Protein 6JUM (pdb70)

Nearest PDB structures (foldseek):
  6jum-assembly2_F  TM=1.003E+00  e=1.565E-77  Mycolicibacterium smegmatis MC2 155
  6juo-assembly2_F  TM=1.001E+00  e=1.016E-71  Mycolicibacterium smegmatis MC2 155
  6jus-assembly2_F  TM=9.969E-01  e=2.727E-71  Mycolicibacterium smegmatis MC2 155
  6jun-assembly2_A  TM=9.860E-01  e=1.883E-71  Mycolicibacterium smegmatis MC2 155
  4dez-assembly1_A  TM=9.879E-01  e=4.953E-46  Mycolicibacterium smegmatis MC2 155

CATH classification: 3.40.1170.60 (+2 more: 1.10.150.20, 3.30.1490.100)

InterPro domains:
  IPR001126 UmuC domain [PF00817] (8-155)
  IPR001126 UmuC domain [PS50173] (5-187)
  IPR017961 DNA polymerase, Y-family, little finger domain [PF11799] (245-341)
  IPR022880 DNA polymerase IV [MF_01113] (2-354)
  IPR022880 DNA polymerase IV [cd03586] (6-342)
  IPR036775 DNA polymerase, Y-family, little finger domain superfamily [G3DSA:3.30.1490.100] (242-347)
  IPR036775 DNA polymerase, Y-family, little finger domain superfamily [SSF100879] (243-340)
  IPR043128 Reverse transcriptase/Diguanylate cyclase domain [G3DSA:3.30.70.270] (5-163)
  IPR043502 DNA/RNA polymerase superfamily [SSF56672] (3-238)
  IPR050116 DNA polymerase type-Y [PTHR11076] (3-341)
  IPR053848 DNA polymerase IV/DNA polymerase iota-like, thumb domain [PF21999] (183-231)

Structure (mmCIF, N/CA/C/O backbone):
data_6JUM
#
_entry.id   6JUM
#
_cell.length_a   54.020
_cell.length_b   80.960
_cell.length_c   211.610
_cell.angle_alpha   90.00
_cell.angle_beta   90.00
_cell.angle_gamma   90.00
#
_symmetry.space_group_name_H-M   'P 21 21 21'
#
loop_
_entity.id
_entity.type
_entity.pdbx_description
1 polymer 'DNA polymerase IV'
2 polymer "DNA (5'-D(P*TP*AP*GP*GP*AP*CP*CP*C)-3')"
3 non-polymer "2'-deoxy-5'-O-[(R)-hydroxy{[(R)-hydroxy(phosphonooxy)phosphoryl]amino}phosphoryl]cytidine"
4 non-polymer 'MAGNESIUM ION'
5 water water
#
loop_
_atom_site.group_PDB
_atom_site.id
_atom_site.type_symbol
_atom_site.label_atom_id
_atom_site.label_alt_id
_atom_site.label_comp_id
_atom_site.label_asym_id
_atom_site.label_entity_id
_atom_site.label_seq_id
_atom_site.pdbx_PDB_ins_code
_atom_site.Cartn_x
_atom_site.Cartn_y
_atom_site.Cartn_z
_atom_site.occupancy
_atom_site.B_iso_or_equiv
_atom_site.auth_seq_id
_atom_site.auth_comp_id
_atom_site.auth_asym_id
_atom_site.auth_atom_id
_atom_site.pdbx_PDB_model_num
ATOM 1 N N . MET A 1 1 ? -57.510 -60.588 36.695 1.00 34.78 1 MET A N 1
ATOM 2 C CA . MET A 1 1 ? -56.331 -60.705 35.737 1.00 36.29 1 MET A CA 1
ATOM 3 C C . MET A 1 1 ? -55.426 -59.570 36.066 1.00 32.50 1 MET A C 1
ATOM 4 O O . MET A 1 1 ? -55.886 -58.511 36.511 1.00 31.73 1 MET A O 1
ATOM 9 N N . THR A 1 2 ? -54.139 -59.777 35.876 1.00 29.62 2 THR A N 1
ATOM 10 C CA . THR A 1 2 ? -53.169 -58.658 36.052 1.00 27.71 2 THR A CA 1
ATOM 11 C C . THR A 1 2 ? -52.312 -58.563 34.769 1.00 25.81 2 THR A C 1
ATOM 12 O O . THR A 1 2 ? -51.742 -59.576 34.373 1.00 25.01 2 THR A O 1
ATOM 16 N N . LYS A 1 3 ? -52.258 -57.414 34.130 1.00 24.98 3 LYS A N 1
ATOM 17 C CA . LYS A 1 3 ? -51.512 -57.195 32.926 1.00 25.09 3 LYS A CA 1
ATOM 18 C C . LYS A 1 3 ? -49.980 -56.823 33.131 1.00 24.04 3 LYS A C 1
ATOM 19 O O . LYS A 1 3 ? -49.684 -55.891 33.924 1.00 24.42 3 LYS A O 1
ATOM 25 N N . TRP A 1 4 ? -49.120 -57.625 32.537 1.00 21.84 4 TRP A N 1
ATOM 26 C CA . TRP A 1 4 ? -47.651 -57.464 32.601 1.00 21.22 4 TRP A CA 1
ATOM 27 C C . TRP A 1 4 ? -47.037 -57.270 31.224 1.00 20.90 4 TRP A C 1
ATOM 28 O O . TRP A 1 4 ? -47.550 -57.776 30.208 1.00 21.14 4 TRP A O 1
ATOM 39 N N . VAL A 1 5 ? -45.903 -56.542 31.215 1.00 20.47 5 VAL A N 1
ATOM 40 C CA . VAL A 1 5 ? -44.986 -56.499 30.073 1.00 20.88 5 VAL A CA 1
ATOM 41 C C . VAL A 1 5 ? -43.634 -57.113 30.576 1.00 21.09 5 VAL A C 1
ATOM 42 O O . VAL A 1 5 ? -43.067 -56.621 31.544 1.00 20.40 5 VAL A O 1
ATOM 46 N N . LEU A 1 6 ? -43.181 -58.153 29.894 1.00 21.24 6 LEU A N 1
ATOM 47 C CA . LEU A 1 6 ? -41.862 -58.774 30.064 1.00 22.61 6 LEU A CA 1
ATOM 48 C C . LEU A 1 6 ? -40.874 -58.355 28.989 1.00 21.83 6 LEU A C 1
ATO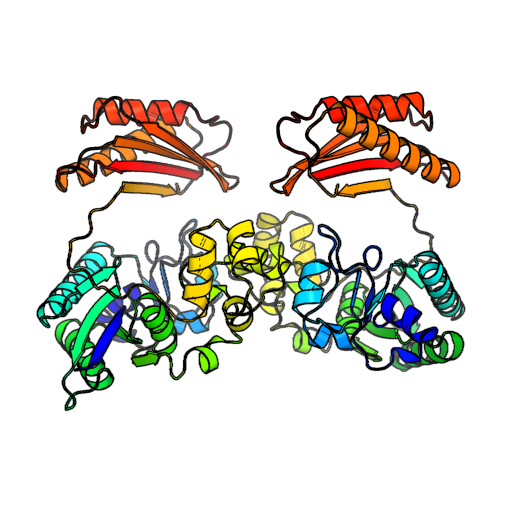M 49 O O . LEU A 1 6 ? -41.201 -58.357 27.800 1.00 24.41 6 LEU A O 1
ATOM 54 N N . HIS A 1 7 ? -39.644 -58.035 29.359 1.00 20.37 7 HIS A N 1
ATOM 55 C CA . HIS A 1 7 ? -38.662 -57.708 28.417 1.00 19.66 7 HIS A CA 1
ATOM 56 C C . HIS A 1 7 ? -37.528 -58.766 28.497 1.00 19.53 7 HIS A C 1
ATOM 57 O O . HIS A 1 7 ? -37.095 -59.030 29.580 1.00 19.46 7 HIS A O 1
ATOM 64 N N . VAL A 1 8 ? -37.347 -59.517 27.443 1.00 20.04 8 VAL A N 1
ATOM 65 C CA . VAL A 1 8 ? -36.363 -60.656 27.368 1.00 20.58 8 VAL A CA 1
ATOM 66 C C . VAL A 1 8 ? -35.142 -60.159 26.630 1.00 20.57 8 VAL A C 1
ATOM 67 O O . VAL A 1 8 ? -35.273 -59.573 25.510 1.00 21.12 8 VAL A O 1
ATOM 71 N N . ASP A 1 9 ? -33.944 -60.412 27.168 1.00 20.07 9 ASP A N 1
ATOM 72 C CA . ASP A 1 9 ? -32.669 -59.952 26.573 1.00 20.15 9 ASP A CA 1
ATOM 73 C C . ASP A 1 9 ? -31.613 -61.044 26.766 1.00 20.59 9 ASP A C 1
ATOM 74 O O . ASP A 1 9 ? -31.370 -61.487 27.871 1.00 20.32 9 ASP A O 1
ATOM 79 N N . LEU A 1 10 ? -31.112 -61.524 25.602 1.00 21.42 10 LEU A N 1
ATOM 80 C CA . LEU A 1 10 ? -30.023 -62.574 25.602 1.00 22.14 10 LEU A CA 1
ATOM 81 C C . LEU A 1 10 ? -28.768 -62.108 26.345 1.00 21.81 10 LEU A C 1
ATOM 82 O O . LEU A 1 10 ? -28.245 -61.081 26.174 1.00 20.93 10 LEU A O 1
ATOM 87 N N . ASP A 1 11 ? -28.295 -62.942 27.226 1.00 23.02 11 ASP A N 1
ATOM 88 C CA . ASP A 1 11 ? -27.024 -62.690 27.939 1.00 23.25 11 ASP A CA 1
ATOM 89 C C . ASP A 1 11 ? -25.796 -62.814 27.067 1.00 22.70 11 ASP A C 1
ATOM 90 O O . ASP A 1 11 ? -25.666 -63.800 26.255 1.00 21.40 11 ASP A O 1
ATOM 95 N N . GLN A 1 12 ? -24.915 -61.811 27.216 1.00 22.15 12 GLN A N 1
ATOM 96 C CA . GLN A 1 12 ? -23.677 -61.790 26.442 1.00 22.96 12 GLN A CA 1
ATOM 97 C C . GLN A 1 12 ? -23.801 -62.487 25.023 1.00 23.48 12 GLN A C 1
ATOM 98 O O . GLN A 1 12 ? -23.045 -63.360 24.676 1.00 22.18 12 GLN A O 1
ATOM 104 N N . PHE A 1 13 ? -24.709 -61.957 24.215 1.00 22.51 13 PHE A N 1
ATOM 105 C CA . PHE A 1 13 ? -25.309 -62.767 23.042 1.00 22.98 13 PHE A CA 1
ATOM 106 C C . PHE A 1 13 ? -24.294 -63.460 22.187 1.00 22.33 13 PHE A C 1
ATOM 107 O O . PHE A 1 13 ? -24.263 -64.688 22.128 1.00 21.39 13 PHE A O 1
ATOM 115 N N . LEU A 1 14 ? -23.455 -62.682 21.533 1.00 22.55 14 LEU A N 1
ATOM 116 C CA . LEU A 1 14 ? -22.489 -63.311 20.596 1.00 22.65 14 LEU A CA 1
ATOM 117 C C . LEU A 1 14 ? -21.527 -64.255 21.313 1.00 21.78 14 LEU A C 1
ATOM 118 O O . LEU A 1 14 ? -21.236 -65.319 20.745 1.00 20.25 14 LEU A O 1
ATOM 123 N N . ALA A 1 15 ? -21.083 -63.944 22.541 1.00 21.46 15 ALA A N 1
ATOM 124 C CA . ALA A 1 15 ? -20.252 -64.905 23.352 1.00 21.66 15 ALA A CA 1
ATOM 125 C C . ALA A 1 15 ? -20.993 -66.187 23.694 1.00 21.93 15 ALA A C 1
ATOM 126 O O . ALA A 1 15 ? -20.389 -67.272 23.601 1.00 21.28 15 ALA A O 1
ATOM 128 N N . SER A 1 16 ? -22.248 -66.076 24.053 1.00 21.86 16 SER A N 1
ATOM 129 C CA . SER A 1 16 ? -23.086 -67.228 24.420 1.00 22.77 16 SER A CA 1
ATOM 130 C C . SER A 1 16 ? -23.284 -68.134 23.117 1.00 22.66 16 SER A C 1
ATOM 131 O O . SER A 1 16 ? -23.214 -69.362 23.257 1.00 23.32 16 SER A O 1
ATOM 134 N N . VAL A 1 17 ? -23.424 -67.552 21.931 1.00 21.40 17 VAL A N 1
ATOM 135 C CA . VAL A 1 17 ? -23.538 -68.365 20.763 1.00 22.44 17 VAL A CA 1
ATOM 136 C C . VAL A 1 17 ? -22.216 -69.147 20.488 1.00 22.11 17 VAL A C 1
ATOM 137 O O . VAL A 1 17 ? -22.268 -70.355 20.217 1.00 23.11 17 VAL A O 1
ATOM 141 N N . GLU A 1 18 ? -21.070 -68.498 20.604 1.00 21.89 18 GLU A N 1
ATOM 142 C CA . GLU A 1 18 ? -19.786 -69.152 20.464 1.00 22.87 18 GLU A CA 1
ATOM 143 C C . GLU A 1 18 ? -19.592 -70.214 21.523 1.00 23.69 18 GLU A C 1
ATOM 144 O O . GLU A 1 18 ? -18.963 -71.227 21.237 1.00 23.93 18 GLU A O 1
ATOM 150 N N . LEU A 1 19 ? -20.008 -69.946 22.771 1.00 23.47 19 LEU A N 1
ATOM 151 C CA . LEU A 1 19 ? -19.802 -70.922 23.843 1.00 24.56 19 LEU A CA 1
ATOM 152 C C . LEU A 1 19 ? -20.575 -72.219 23.553 1.00 26.72 19 LEU A C 1
ATOM 153 O O . LEU A 1 19 ? -20.222 -73.282 24.097 1.00 27.93 19 LEU A O 1
ATOM 158 N N . ARG A 1 20 ? -21.608 -72.188 22.752 1.00 28.53 20 ARG A N 1
ATOM 159 C CA . ARG A 1 20 ? -22.228 -73.469 22.583 1.00 31.16 20 ARG A CA 1
ATOM 160 C C . ARG A 1 20 ? -21.382 -74.429 21.744 1.00 30.04 20 ARG A C 1
ATOM 161 O O . ARG A 1 20 ? -21.497 -75.604 21.939 1.00 31.67 20 ARG A O 1
ATOM 169 N N . ARG A 1 21 ? -20.489 -73.918 20.908 1.00 28.76 21 ARG A N 1
ATOM 170 C CA . ARG A 1 21 ? -19.516 -74.731 20.162 1.00 29.88 21 ARG A CA 1
ATOM 171 C C . ARG A 1 21 ? -18.198 -74.917 20.913 1.00 26.52 21 ARG A C 1
ATOM 172 O O . ARG A 1 21 ? -17.349 -75.667 20.482 1.00 23.83 21 ARG A O 1
ATOM 180 N N . ARG A 1 22 ? -17.970 -74.139 21.973 1.00 24.96 22 ARG A N 1
ATOM 181 C CA . ARG A 1 22 ? -16.788 -74.163 22.784 1.00 25.11 22 ARG A CA 1
ATOM 182 C C . ARG A 1 22 ? -17.139 -74.208 24.255 1.00 25.71 22 ARG A C 1
ATOM 183 O O . ARG A 1 22 ? -16.837 -73.247 25.014 1.00 24.78 22 ARG A O 1
ATOM 191 N N . PRO A 1 23 ? -17.847 -75.276 24.676 1.00 27.20 23 PRO A N 1
ATOM 192 C CA . PRO A 1 23 ? -18.273 -75.343 26.112 1.00 28.08 23 PRO A CA 1
ATOM 193 C C . PRO A 1 23 ? -17.128 -75.353 27.115 1.00 28.36 23 PRO A C 1
ATOM 194 O O . PRO A 1 23 ? -17.320 -74.823 28.234 1.00 28.17 23 PRO A O 1
ATOM 198 N N . ASP A 1 24 ? -15.959 -75.891 26.744 1.00 26.23 24 ASP A N 1
ATOM 199 C CA . ASP A 1 24 ? -14.780 -75.731 27.532 1.00 26.27 24 ASP A CA 1
ATOM 200 C C . ASP A 1 24 ? -14.424 -74.268 27.890 1.00 25.98 24 ASP A C 1
ATOM 201 O O . ASP A 1 24 ? -13.708 -74.076 28.897 1.00 24.59 24 ASP A O 1
ATOM 206 N N . LEU A 1 25 ? -14.891 -73.233 27.110 1.00 25.05 25 LEU A N 1
ATOM 207 C CA . LEU A 1 25 ? -14.625 -71.881 27.508 1.00 24.49 25 LEU A CA 1
ATOM 208 C C . LEU A 1 25 ? -15.615 -71.220 28.493 1.00 26.10 25 LEU A C 1
ATOM 209 O O . LEU A 1 25 ? -15.447 -69.998 28.786 1.00 24.63 25 LEU A O 1
ATOM 214 N N . ARG A 1 26 ? -16.705 -71.918 28.877 1.00 26.37 26 ARG A N 1
ATOM 215 C CA . ARG A 1 26 ? -17.640 -71.321 29.839 1.00 29.70 26 ARG A CA 1
ATOM 216 C C . ARG A 1 26 ? -16.843 -70.951 31.067 1.00 28.17 26 ARG A C 1
ATOM 217 O O . ARG A 1 26 ? -15.913 -71.660 31.459 1.00 28.01 26 ARG A O 1
ATOM 225 N N . GLY A 1 27 ? -17.130 -69.784 31.610 1.00 28.40 27 GLY A N 1
ATOM 226 C CA . GLY A 1 27 ? -16.478 -69.327 32.801 1.00 28.76 27 GLY A CA 1
ATOM 227 C C . GLY A 1 27 ? -15.146 -68.706 32.562 1.00 28.91 27 GLY A C 1
ATOM 228 O O . GLY A 1 27 ? -14.478 -68.361 33.536 1.00 28.22 27 GLY A O 1
ATOM 229 N N . GLN A 1 28 ? -14.710 -68.529 31.290 1.00 27.80 28 GLN A N 1
ATOM 230 C CA . GLN A 1 28 ? -13.385 -67.915 30.972 1.00 27.86 28 GLN A CA 1
ATOM 231 C C . GLN A 1 28 ? -13.645 -66.652 30.125 1.00 25.62 28 GLN A C 1
ATOM 232 O O . GLN A 1 28 ? -14.747 -66.474 29.560 1.00 24.32 28 GLN A O 1
ATOM 238 N N . PRO A 1 29 ? -12.669 -65.738 30.096 1.00 24.34 29 PRO A N 1
ATOM 239 C CA . PRO A 1 29 ? -12.805 -64.536 29.229 1.00 23.12 29 PRO A CA 1
ATOM 240 C C . PRO A 1 29 ? -12.697 -64.910 27.763 1.00 21.71 29 PRO A C 1
ATOM 241 O O . PRO A 1 29 ? -11.724 -65.553 27.348 1.00 20.78 29 PRO A O 1
ATOM 245 N N . VAL A 1 30 ? -13.760 -64.547 27.012 1.00 21.03 30 VAL A N 1
ATOM 246 C CA . VAL A 1 30 ? -13.899 -64.748 25.584 1.00 20.72 30 VAL A CA 1
ATOM 247 C C . VAL A 1 30 ? -14.273 -63.391 25.011 1.00 20.96 30 VAL A C 1
ATOM 248 O O . VAL A 1 30 ? -15.187 -62.681 25.567 1.00 19.24 30 VAL A O 1
ATOM 252 N N . ILE A 1 31 ? -13.657 -63.078 23.874 1.00 21.35 31 ILE A N 1
ATOM 253 C CA . ILE A 1 31 ? -13.836 -61.803 23.228 1.00 21.42 31 ILE A CA 1
ATOM 254 C C . ILE A 1 31 ? -14.099 -62.144 21.764 1.00 22.19 31 ILE A C 1
ATOM 255 O O . ILE A 1 31 ? -13.254 -62.765 21.137 1.00 22.34 31 ILE A O 1
ATOM 260 N N . VAL A 1 32 ? -15.286 -61.739 21.279 1.00 21.29 32 VAL A N 1
ATOM 261 C CA . VAL A 1 32 ? -15.607 -61.917 19.885 1.00 22.11 32 VAL A CA 1
ATOM 262 C C . VAL A 1 32 ? -15.423 -60.612 19.166 1.00 23.23 32 VAL A C 1
ATOM 263 O O . VAL A 1 32 ? -15.831 -59.573 19.653 1.00 22.11 32 VAL A O 1
ATOM 267 N N . GLY A 1 33 ? -14.791 -60.676 17.986 1.00 24.40 33 GLY A N 1
ATOM 268 C CA . GLY A 1 33 ? -14.670 -59.485 17.116 1.00 26.38 33 GLY A CA 1
ATOM 269 C C . GLY A 1 33 ? -13.526 -59.683 16.091 1.00 27.88 33 GLY A C 1
ATOM 270 O O . GLY A 1 33 ? -12.565 -60.470 16.308 1.00 28.23 33 GLY A O 1
ATOM 271 N N . GLY A 1 34 ? -13.604 -58.896 15.023 1.00 30.41 34 GLY A N 1
ATOM 272 C CA . GLY A 1 34 ? -12.686 -59.008 13.857 1.00 31.12 34 GLY A CA 1
ATOM 273 C C . GLY A 1 34 ? -12.578 -60.450 13.409 1.00 32.15 34 GLY A C 1
ATOM 274 O O . GLY A 1 34 ? -13.582 -61.174 13.314 1.00 33.26 34 GLY A O 1
ATOM 275 N N . SER A 1 35 ? -11.353 -60.874 13.195 1.00 33.27 35 SER A N 1
ATOM 276 C CA . SER A 1 35 ? -11.058 -62.193 12.682 1.00 36.76 35 SER A CA 1
ATOM 277 C C . SER A 1 35 ? -10.473 -63.036 13.781 1.00 34.66 35 SER A C 1
ATOM 278 O O . SER A 1 35 ? -9.922 -64.126 13.536 1.00 35.57 35 SER A O 1
ATOM 281 N N . GLY A 1 36 ? -10.570 -62.586 15.026 1.00 31.24 36 GLY A N 1
ATOM 282 C CA . GLY A 1 36 ? -10.045 -63.467 16.092 1.00 30.04 36 GLY A CA 1
ATOM 283 C C . GLY A 1 36 ? -8.562 -63.230 16.375 1.00 30.32 36 GLY A C 1
ATOM 284 O O . GLY A 1 36 ? -8.003 -63.877 17.213 1.00 31.02 36 GLY A O 1
ATOM 285 N N . ASP A 1 37 ? -7.978 -62.213 15.743 1.00 30.96 37 ASP A N 1
ATOM 286 C CA . ASP A 1 37 ? -6.609 -61.872 15.890 1.00 31.11 37 ASP A CA 1
ATOM 287 C C . ASP A 1 37 ? -6.486 -60.558 16.664 1.00 29.68 37 ASP A C 1
ATOM 288 O O . ASP A 1 37 ? -6.748 -59.494 16.126 1.00 29.10 37 ASP A O 1
ATOM 293 N N . PRO A 1 38 ? -6.000 -60.620 17.897 1.00 28.55 38 PRO A N 1
ATOM 294 C CA . PRO A 1 38 ? -6.086 -59.421 18.705 1.00 29.24 38 PRO A CA 1
ATOM 295 C C . PRO A 1 38 ? -5.051 -58.369 18.355 1.00 30.72 38 PRO A C 1
ATOM 296 O O . PRO A 1 38 ? -5.058 -57.284 18.973 1.00 32.33 38 PRO A O 1
ATOM 300 N N . SER A 1 39 ? -4.152 -58.649 17.427 1.00 30.91 39 SER A N 1
ATOM 301 C CA . SER A 1 39 ? -3.142 -57.698 17.062 1.00 34.60 39 SER A CA 1
ATOM 302 C C . SER A 1 39 ? -3.563 -56.930 15.831 1.00 35.33 39 SER A C 1
ATOM 303 O O . SER A 1 39 ? -2.844 -56.074 15.396 1.00 35.38 39 SER A O 1
ATOM 306 N N . GLU A 1 40 ? -4.696 -57.255 15.231 1.00 37.40 40 GLU A N 1
ATOM 307 C CA . GLU A 1 40 ? -5.059 -56.653 13.917 1.00 37.77 40 GLU A CA 1
ATOM 308 C C . GLU A 1 40 ? -5.535 -55.191 14.125 1.00 35.84 40 GLU A C 1
ATOM 309 O O . GLU A 1 40 ? -6.465 -54.932 14.880 1.00 32.89 40 GLU A O 1
ATOM 315 N N . PRO A 1 41 ? -4.884 -54.219 13.466 1.00 36.77 41 PRO A N 1
ATOM 316 C CA . PRO A 1 41 ? -5.371 -52.876 13.501 1.00 36.04 41 PRO A CA 1
ATOM 317 C C . PRO A 1 41 ? -6.847 -52.736 12.925 1.00 33.16 41 PRO A C 1
ATOM 318 O O . PRO A 1 41 ? -7.284 -53.585 12.122 1.00 32.74 41 PRO A O 1
ATOM 322 N N . ARG A 1 42 ? -7.514 -51.679 13.372 1.00 30.71 42 ARG A N 1
ATOM 323 C CA . ARG A 1 42 ? -8.808 -51.214 12.854 1.00 30.35 42 ARG A CA 1
ATOM 324 C C . ARG A 1 42 ? -9.937 -52.189 13.137 1.00 28.89 42 ARG A C 1
ATOM 325 O O . ARG A 1 42 ? -10.905 -52.277 12.355 1.00 27.94 42 ARG A O 1
ATOM 333 N N . LYS A 1 43 ? -9.774 -52.983 14.200 1.00 28.09 43 LYS A N 1
ATOM 334 C CA . LYS A 1 43 ? -10.801 -53.966 14.566 1.00 27.22 43 LYS A CA 1
ATOM 335 C C . LYS A 1 43 ? -11.091 -53.776 16.046 1.00 25.99 43 LYS A C 1
ATOM 336 O O . LYS A 1 43 ? -10.192 -53.390 16.773 1.00 25.85 43 LYS A O 1
ATOM 342 N N . VAL A 1 44 ? -12.349 -54.045 16.448 1.00 24.97 44 VAL A N 1
ATOM 343 C CA . VAL A 1 44 ? -12.819 -53.861 17.780 1.00 24.50 44 VAL A CA 1
ATOM 344 C C . VAL A 1 44 ? -13.599 -55.075 18.300 1.00 22.07 44 VAL A C 1
ATOM 345 O O . VAL A 1 44 ? -14.043 -55.955 17.586 1.00 20.18 44 VAL A O 1
ATOM 349 N N . VAL A 1 45 ? -13.816 -55.029 19.583 1.00 21.64 45 VAL A N 1
ATOM 350 C CA . VAL A 1 45 ? -14.645 -55.972 20.287 1.00 21.02 45 VAL A CA 1
ATOM 351 C C . VAL A 1 45 ? -16.110 -55.770 19.867 1.00 21.61 45 VAL A C 1
ATOM 352 O O . VAL A 1 45 ? -16.607 -54.680 19.934 1.00 22.41 45 VAL A O 1
ATOM 356 N N . THR A 1 46 ? -16.752 -56.817 19.418 1.00 21.82 46 THR A N 1
ATOM 357 C CA . THR A 1 46 ? -18.204 -56.836 19.286 1.00 23.92 46 THR A CA 1
ATOM 358 C C . THR A 1 46 ? -18.887 -57.351 20.535 1.00 23.31 46 THR A C 1
ATOM 359 O O . THR A 1 46 ? -19.878 -56.773 20.924 1.00 25.26 46 THR A O 1
ATOM 363 N N . THR A 1 47 ? -18.386 -58.391 21.163 1.00 22.53 47 THR A N 1
ATOM 364 C CA . THR A 1 47 ? -18.926 -58.790 22.473 1.00 22.07 47 THR A CA 1
ATOM 365 C C . THR A 1 47 ? -17.814 -59.337 23.354 1.00 20.71 47 THR A C 1
ATOM 366 O O . THR A 1 47 ? -17.058 -60.148 22.926 1.00 20.75 47 THR A O 1
ATOM 370 N N . ALA A 1 48 ? -17.680 -58.869 24.583 1.00 19.82 48 ALA A N 1
ATOM 371 C CA . ALA A 1 48 ? -16.883 -59.486 25.586 1.00 19.53 48 ALA A CA 1
ATOM 372 C C . ALA A 1 48 ? -17.782 -60.316 26.539 1.00 19.00 48 ALA A C 1
ATOM 373 O O . ALA A 1 48 ? -18.894 -59.864 26.854 1.00 19.45 48 ALA A O 1
ATOM 375 N N . SER A 1 49 ? -17.301 -61.478 26.935 1.00 18.13 49 SER A N 1
ATOM 376 C CA . SER A 1 49 ? -18.044 -62.367 27.844 1.00 18.61 49 SER A CA 1
ATOM 377 C C . SER A 1 49 ? -18.030 -61.568 29.196 1.00 18.95 49 SER A C 1
ATOM 378 O O . SER A 1 49 ? -17.186 -60.634 29.435 1.00 18.66 49 SER A O 1
ATOM 381 N N . TYR A 1 50 ? -18.908 -61.929 30.071 1.00 19.35 50 TYR A N 1
ATOM 382 C CA . TYR A 1 50 ? -18.987 -61.253 31.339 1.00 20.27 50 TYR A CA 1
ATOM 383 C C . TYR A 1 50 ? -17.615 -61.323 32.066 1.00 20.66 50 TYR A C 1
ATOM 384 O O . TYR A 1 50 ? -1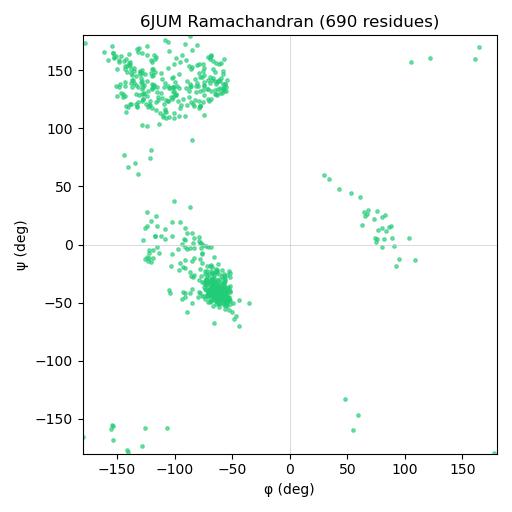7.276 -60.393 32.846 1.00 21.00 50 TYR A O 1
ATOM 393 N N . GLU A 1 51 ? -16.887 -62.424 31.898 1.00 20.64 51 GLU A N 1
ATOM 394 C CA . GLU A 1 51 ? -15.598 -62.522 32.550 1.00 21.12 51 GLU A CA 1
ATOM 395 C C . GLU A 1 51 ? -14.584 -61.516 32.051 1.00 20.49 51 GLU A C 1
ATOM 396 O O . GLU A 1 51 ? -13.813 -60.922 32.831 1.00 21.02 51 GLU A O 1
ATOM 402 N N . ALA A 1 52 ? -14.588 -61.299 30.739 1.00 19.11 52 ALA A N 1
ATOM 403 C CA . ALA A 1 52 ? -13.737 -60.265 30.162 1.00 18.99 52 ALA A CA 1
ATOM 404 C C . ALA A 1 52 ? -14.154 -58.848 30.519 1.00 18.89 52 ALA A C 1
ATOM 405 O O . ALA A 1 52 ? -13.308 -57.935 30.647 1.00 18.92 52 ALA A O 1
ATOM 407 N N . ARG A 1 53 ? -15.459 -58.610 30.711 1.00 19.18 53 ARG A N 1
ATOM 408 C CA . ARG A 1 53 ? -15.982 -57.362 31.135 1.00 19.80 53 ARG A CA 1
ATOM 409 C C . ARG A 1 53 ? -15.472 -56.949 32.514 1.00 21.10 53 ARG A C 1
ATOM 410 O O . ARG A 1 53 ? -15.331 -55.773 32.784 1.00 21.76 53 ARG A O 1
ATOM 418 N N . GLU A 1 54 ? -15.081 -57.895 33.342 1.00 22.11 54 GLU A N 1
ATOM 419 C CA . GLU A 1 54 ? -14.586 -57.544 34.674 1.00 24.42 54 GLU A CA 1
ATOM 420 C C . GLU A 1 54 ? -13.204 -56.933 34.537 1.00 23.84 54 GLU A C 1
ATOM 421 O O . GLU A 1 54 ? -12.764 -56.223 35.445 1.00 23.45 54 GLU A O 1
ATOM 427 N N . PHE A 1 55 ? -12.509 -57.223 33.446 1.00 23.07 55 PHE A N 1
ATOM 428 C CA . PHE A 1 55 ? -11.207 -56.594 33.129 1.00 24.20 55 PHE A CA 1
ATOM 429 C C . PHE A 1 55 ? -11.370 -55.289 32.438 1.00 23.64 55 PHE A C 1
ATOM 430 O O . PHE A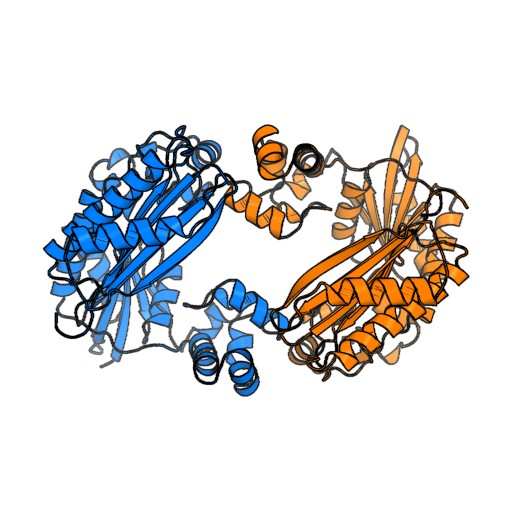 1 55 ? -10.404 -54.692 32.077 1.00 24.25 55 PHE A O 1
ATOM 438 N N . GLY A 1 56 ? -12.588 -54.741 32.372 1.00 23.83 56 GLY A N 1
ATOM 439 C CA . GLY A 1 56 ? -12.830 -53.529 31.658 1.00 23.38 56 GLY A CA 1
ATOM 440 C C . GLY A 1 56 ? -12.982 -53.610 30.142 1.00 22.79 56 GLY A C 1
ATOM 441 O O . GLY A 1 56 ? -12.857 -52.608 29.489 1.00 24.20 56 GLY A O 1
ATOM 442 N N . VAL A 1 57 ? -13.172 -54.794 29.579 1.00 21.97 57 VAL A N 1
ATOM 443 C CA . VAL A 1 57 ? -13.342 -54.902 28.107 1.00 21.92 57 VAL A CA 1
ATOM 444 C C . VAL A 1 57 ? -14.809 -54.695 27.782 1.00 22.85 57 VAL A C 1
ATOM 445 O O . VAL A 1 57 ? -15.681 -55.198 28.471 1.00 22.24 57 VAL A O 1
ATOM 449 N N . HIS A 1 58 ? -15.083 -53.939 26.719 1.00 23.50 58 HIS A N 1
ATOM 450 C CA . HIS A 1 58 ? -16.469 -53.682 26.327 1.00 24.68 58 HIS A CA 1
ATOM 451 C C . HIS A 1 58 ? -16.569 -53.568 24.811 1.00 24.29 58 HIS A C 1
ATOM 452 O O . HIS A 1 58 ? -15.601 -53.301 24.126 1.00 21.64 58 HIS A O 1
ATOM 459 N N . ALA A 1 59 ? -17.802 -53.700 24.325 1.00 24.20 59 ALA A N 1
ATOM 460 C CA . ALA A 1 59 ? -18.061 -53.566 22.881 1.00 24.16 59 ALA A CA 1
ATOM 461 C C . ALA A 1 59 ? -17.479 -52.192 22.422 1.00 23.76 59 ALA A C 1
ATOM 462 O O . ALA A 1 59 ? -17.593 -51.208 23.127 1.00 23.31 59 ALA A O 1
ATOM 464 N N . GLY A 1 60 ? -16.885 -52.128 21.239 1.00 23.44 60 GLY A N 1
ATOM 465 C CA . GLY A 1 60 ? -16.219 -50.918 20.706 1.00 24.29 60 GLY A CA 1
ATOM 466 C C . GLY A 1 60 ? -14.757 -50.756 20.963 1.00 24.11 60 GLY A C 1
ATOM 467 O O . GLY A 1 60 ? -14.104 -49.910 20.375 1.00 25.46 60 GLY A O 1
ATOM 468 N N . MET A 1 61 ? -14.224 -51.479 21.948 1.00 23.78 61 MET A N 1
ATOM 469 C CA . MET A 1 61 ? -12.830 -51.309 22.340 1.00 23.30 61 MET A CA 1
ATOM 470 C C . MET A 1 61 ? -11.936 -51.946 21.309 1.00 23.19 61 MET A C 1
ATOM 471 O O . MET A 1 61 ? -12.238 -53.047 20.760 1.00 22.90 61 MET A O 1
ATOM 476 N N . PRO A 1 62 ? -10.858 -51.270 20.958 1.00 23.14 62 PRO A N 1
ATOM 477 C CA . PRO A 1 62 ? -9.982 -51.904 20.018 1.00 23.78 62 PRO A CA 1
ATOM 478 C C . PRO A 1 62 ? -9.433 -53.171 20.530 1.00 23.37 62 PRO A C 1
ATOM 479 O O . PRO A 1 62 ? -9.218 -53.265 21.698 1.00 22.37 62 PRO A O 1
ATOM 483 N N . LEU A 1 63 ? -9.316 -54.176 19.649 1.00 22.94 63 LEU A N 1
ATOM 484 C CA . LEU A 1 63 ? -8.820 -55.422 20.038 1.00 23.42 63 LEU A CA 1
ATOM 485 C C . LEU A 1 63 ? -7.449 -55.361 20.700 1.00 23.39 63 LEU A C 1
ATOM 486 O O . LEU A 1 63 ? -7.211 -56.087 21.653 1.00 22.46 63 LEU A O 1
ATOM 491 N N . ARG A 1 64 ? -6.541 -54.528 20.192 1.00 24.79 64 ARG A N 1
ATOM 492 C CA . ARG A 1 64 ? -5.214 -54.482 20.845 1.00 27.37 64 ARG A CA 1
ATOM 493 C C . ARG A 1 64 ? -5.282 -53.948 22.275 1.00 26.13 64 ARG A C 1
ATOM 494 O O . ARG A 1 64 ? -4.613 -54.470 23.183 1.00 26.87 64 ARG A O 1
ATOM 502 N N . ALA A 1 65 ? -6.220 -53.014 22.496 1.00 23.69 65 ALA A N 1
ATOM 503 C CA . ALA A 1 65 ? -6.532 -52.548 23.858 1.00 23.56 65 ALA A CA 1
ATOM 504 C C . ALA A 1 65 ? -7.129 -53.575 24.751 1.00 22.22 65 ALA A C 1
ATOM 505 O O . ALA A 1 65 ? -6.640 -53.797 25.927 1.00 22.27 65 ALA A O 1
ATOM 507 N N . ALA A 1 66 ? -8.033 -54.357 24.162 1.00 21.87 66 ALA A N 1
ATOM 508 C CA . ALA A 1 66 ? -8.697 -55.439 24.906 1.00 21.70 66 ALA A CA 1
ATOM 509 C C . ALA A 1 66 ? -7.686 -56.493 25.402 1.00 22.11 66 ALA A C 1
ATOM 510 O O . ALA A 1 66 ? -7.777 -56.987 26.528 1.00 21.56 66 ALA A O 1
ATOM 512 N N . ALA A 1 67 ? -6.783 -56.857 24.495 1.00 22.10 67 ALA A N 1
ATOM 513 C CA . ALA A 1 67 ? -5.694 -57.800 24.736 1.00 23.38 67 ALA A CA 1
ATOM 514 C C . ALA A 1 67 ? -4.751 -57.296 25.820 1.00 23.50 67 ALA A C 1
ATOM 515 O O . ALA A 1 67 ? -4.282 -58.100 26.616 1.00 24.07 67 ALA A O 1
ATOM 517 N N . ARG A 1 68 ? -4.508 -56.029 25.820 1.00 23.55 68 ARG A N 1
ATOM 518 C CA . ARG A 1 68 ? -3.734 -55.417 26.899 1.00 25.96 68 ARG A CA 1
ATOM 519 C C . ARG A 1 68 ? -4.415 -55.543 28.231 1.00 24.19 68 ARG A C 1
ATOM 520 O O . ARG A 1 68 ? -3.711 -55.915 29.243 1.00 24.33 68 ARG A O 1
ATOM 528 N N . ARG A 1 69 ? -5.722 -55.250 28.305 1.00 23.73 69 ARG A N 1
ATOM 529 C CA . ARG A 1 69 ? -6.522 -55.387 29.552 1.00 22.84 69 ARG A CA 1
ATOM 530 C C . ARG A 1 69 ? -6.834 -56.790 29.999 1.00 22.84 69 ARG A C 1
ATOM 531 O O . ARG A 1 69 ? -7.027 -57.052 31.213 1.00 21.60 69 ARG A O 1
ATOM 539 N N . CYS A 1 70 ? -6.874 -57.736 29.041 1.00 22.05 70 CYS A N 1
ATOM 540 C CA . CYS A 1 70 ? -7.440 -59.056 29.308 1.00 22.90 70 CYS A CA 1
ATOM 541 C C . CYS A 1 70 ? -6.541 -60.085 28.599 1.00 23.23 70 CYS A C 1
ATOM 542 O O . CYS A 1 70 ? -6.885 -60.738 27.607 1.00 22.24 70 CYS A O 1
ATOM 545 N N . PRO A 1 71 ? -5.303 -60.192 29.103 1.00 26.09 71 PRO A N 1
ATOM 546 C CA . PRO A 1 71 ? -4.261 -61.083 28.578 1.00 27.49 71 PRO A CA 1
ATOM 547 C C . PRO A 1 71 ? -4.689 -62.544 28.542 1.00 29.48 71 PRO A C 1
ATOM 548 O O . PRO A 1 71 ? -4.170 -63.315 27.734 1.00 30.89 71 PRO A O 1
ATOM 552 N N . ASP A 1 72 ? -5.625 -62.916 29.406 1.00 28.15 72 ASP A N 1
ATOM 553 C CA . ASP A 1 72 ? -6.096 -64.292 29.463 1.00 28.06 72 ASP A CA 1
ATOM 554 C C . ASP A 1 72 ? -7.422 -64.481 28.735 1.00 26.44 72 ASP A C 1
ATOM 555 O O . ASP A 1 72 ? -8.277 -65.243 29.186 1.00 25.95 72 ASP A O 1
ATOM 560 N N . ALA A 1 73 ? -7.599 -63.791 27.611 1.00 24.86 73 ALA A N 1
ATOM 561 C CA . ALA A 1 73 ? -8.849 -63.930 26.852 1.00 23.98 73 ALA A CA 1
ATOM 562 C C . ALA A 1 73 ? -8.626 -64.854 25.651 1.00 23.86 73 ALA A C 1
ATOM 563 O O . ALA A 1 73 ? -7.592 -64.819 25.049 1.00 25.88 73 ALA A O 1
ATOM 565 N N . THR A 1 74 ? -9.599 -65.649 25.305 1.00 23.18 74 THR A N 1
ATOM 566 C CA . THR A 1 74 ? -9.660 -66.268 23.986 1.00 23.09 74 THR A CA 1
ATOM 567 C C . THR A 1 74 ? -10.412 -65.386 22.976 1.00 23.37 74 THR A C 1
ATOM 568 O O . THR A 1 74 ? -11.616 -65.044 23.190 1.00 22.39 74 THR A O 1
ATOM 572 N N . PHE A 1 75 ? -9.740 -64.987 21.908 1.00 22.83 75 PHE A N 1
ATOM 573 C CA . PHE A 1 75 ? -10.280 -64.154 20.889 1.00 23.14 75 PHE A CA 1
ATOM 574 C C . PHE A 1 75 ? -10.886 -65.033 19.739 1.00 24.76 75 PHE A C 1
ATOM 575 O O . PHE A 1 75 ? -10.210 -65.994 19.314 1.00 23.74 75 PHE A O 1
ATOM 583 N N . LEU A 1 76 ? -12.178 -64.819 19.390 1.00 24.06 76 LEU A N 1
ATOM 584 C CA . LEU A 1 76 ? -12.849 -65.636 18.375 1.00 24.92 76 LEU A CA 1
ATOM 585 C C . LEU A 1 76 ? -13.271 -64.713 17.335 1.00 26.18 76 LEU A C 1
ATOM 586 O O . LEU A 1 76 ? -13.737 -63.551 17.644 1.00 25.12 76 LEU A O 1
ATOM 591 N N . PRO A 1 77 ? -13.292 -65.159 16.072 1.00 27.02 77 PRO A N 1
ATOM 592 C CA . PRO A 1 77 ? -13.809 -64.246 15.051 1.00 28.41 77 PRO A CA 1
ATOM 593 C C . PRO A 1 77 ? -15.317 -64.102 15.052 1.00 27.88 77 PRO A C 1
ATOM 594 O O . PRO A 1 77 ? -15.988 -64.939 15.476 1.00 28.72 77 PRO A O 1
ATOM 598 N N . SER A 1 78 ? -15.820 -63.021 14.561 1.00 31.31 78 SER A N 1
ATOM 599 C CA . SER A 1 78 ? -17.251 -62.788 14.372 1.00 32.57 78 SER A CA 1
ATOM 600 C C . SER A 1 78 ? -17.830 -63.796 13.335 1.00 32.43 78 SER A C 1
ATOM 601 O O . SER A 1 78 ? -17.187 -64.026 12.359 1.00 32.06 78 SER A O 1
ATOM 604 N N . ASP A 1 79 ? -18.920 -64.480 13.644 1.00 29.81 79 ASP A N 1
ATOM 605 C CA . ASP A 1 79 ? -19.631 -65.414 12.722 1.00 30.79 79 ASP A CA 1
ATOM 606 C C . ASP A 1 79 ? -21.078 -64.954 12.526 1.00 28.91 79 ASP A C 1
ATOM 607 O O . ASP A 1 79 ? -22.040 -65.537 13.080 1.00 26.40 79 ASP A O 1
ATOM 612 N N . PRO A 1 80 ? -21.253 -63.894 11.742 1.00 34.00 80 PRO A N 1
ATOM 613 C CA . PRO A 1 80 ? -22.590 -63.277 11.620 1.00 35.60 80 PRO A CA 1
ATOM 614 C C . PRO A 1 80 ? -23.678 -64.231 11.281 1.00 34.61 80 PRO A C 1
ATOM 615 O O . PRO A 1 80 ? -24.726 -64.185 11.953 1.00 36.80 80 PRO A O 1
ATOM 619 N N . ALA A 1 81 ? -23.448 -65.200 10.366 1.00 36.29 81 ALA A N 1
ATOM 620 C CA . ALA A 1 81 ? -24.553 -66.126 10.039 1.00 36.26 81 ALA A CA 1
ATOM 621 C C . ALA A 1 81 ? -25.034 -67.004 11.255 1.00 35.85 81 ALA A C 1
ATOM 622 O O . ALA A 1 81 ? -26.223 -67.348 11.383 1.00 34.70 81 ALA A O 1
ATOM 624 N N . ALA A 1 82 ? -24.101 -67.416 12.111 1.00 33.59 82 ALA A N 1
ATOM 625 C CA . ALA A 1 82 ? -24.506 -68.192 13.276 1.00 32.71 82 ALA A CA 1
ATOM 626 C C . ALA A 1 82 ? -25.331 -67.312 14.181 1.00 30.45 82 ALA A C 1
ATOM 627 O O . ALA A 1 82 ? -26.222 -67.797 14.774 1.00 30.42 82 ALA A O 1
ATOM 629 N N . TYR A 1 83 ? -25.020 -66.019 14.253 1.00 30.42 83 TYR A N 1
ATOM 630 C CA . TYR A 1 83 ? -25.771 -65.112 15.145 1.00 29.99 83 TYR A CA 1
ATOM 631 C C . TYR A 1 83 ? -27.188 -64.835 14.633 1.00 32.44 83 TYR A C 1
ATOM 632 O O . TYR A 1 83 ? -28.180 -64.913 15.411 1.00 32.86 83 TYR A O 1
ATOM 641 N N . ASP A 1 84 ? -27.296 -64.588 13.325 1.00 35.05 84 ASP A N 1
ATOM 642 C CA . ASP A 1 84 ? -28.619 -64.366 12.715 1.00 38.18 84 ASP A CA 1
ATOM 643 C C . ASP A 1 84 ? -29.495 -65.607 12.895 1.00 36.27 84 ASP A C 1
ATOM 644 O O . ASP A 1 84 ? -30.658 -65.502 13.239 1.00 36.30 84 ASP A O 1
ATOM 649 N N . GLU A 1 85 ? -28.914 -66.779 12.755 1.00 36.35 85 GLU A N 1
ATOM 650 C CA . GLU A 1 85 ? -29.659 -68.073 12.976 1.00 38.89 85 GLU A CA 1
ATOM 651 C C . GLU A 1 85 ? -30.084 -68.294 14.436 1.00 35.64 85 GLU A C 1
ATOM 652 O O . GLU A 1 85 ? -31.193 -68.735 14.746 1.00 34.42 85 GLU A O 1
ATOM 658 N N . ALA A 1 86 ? -29.172 -68.030 15.347 1.00 34.02 86 ALA A N 1
ATOM 659 C CA . ALA A 1 86 ? -29.503 -68.152 16.771 1.00 32.99 86 ALA A CA 1
ATOM 660 C C . ALA A 1 86 ? -30.615 -67.097 17.093 1.00 31.92 86 ALA A C 1
ATOM 661 O O . ALA A 1 86 ? -31.498 -67.442 17.864 1.00 31.17 86 ALA A O 1
ATOM 663 N N . SER A 1 87 ? -30.522 -65.863 16.547 1.00 31.58 87 SER A N 1
ATOM 664 C CA . SER A 1 87 ? -31.563 -64.848 16.816 1.00 32.58 87 SER A CA 1
ATOM 665 C C . SER A 1 87 ? -32.942 -65.380 16.411 1.00 35.02 87 SER A C 1
ATOM 666 O O . SER A 1 87 ? -33.911 -65.322 17.170 1.00 31.21 87 SER A O 1
ATOM 669 N N . GLU A 1 88 ? -32.967 -65.954 15.213 1.00 36.34 88 GLU A N 1
ATOM 670 C CA . GLU A 1 88 ? -34.206 -66.498 14.618 1.00 38.11 88 GLU A CA 1
ATOM 671 C C . GLU A 1 88 ? -34.814 -67.635 15.427 1.00 37.43 88 GLU A C 1
ATOM 672 O O . GLU A 1 88 ? -35.996 -67.679 15.663 1.00 36.57 88 GLU A O 1
ATOM 678 N N . GLN A 1 89 ? -33.979 -68.527 15.885 1.00 36.22 89 GLN A N 1
ATOM 679 C CA . GLN A 1 89 ? -34.395 -69.606 16.760 1.00 36.30 89 GLN A CA 1
ATOM 680 C C . GLN A 1 89 ? -35.052 -69.110 17.980 1.00 33.63 89 GLN A C 1
ATOM 681 O O . GLN A 1 89 ? -36.155 -69.544 18.309 1.00 32.19 89 GLN A O 1
ATOM 687 N N . VAL A 1 90 ? -34.386 -68.184 18.674 1.00 30.47 90 VAL A N 1
ATOM 688 C CA . VAL A 1 90 ? -34.928 -67.754 19.964 1.00 30.89 90 VAL A CA 1
ATOM 689 C C . VAL A 1 90 ? -36.290 -67.064 19.807 1.00 29.03 90 VAL A C 1
ATOM 690 O O . VAL A 1 90 ? -37.181 -67.256 20.531 1.00 27.72 90 VAL A O 1
ATOM 694 N N . MET A 1 91 ? -36.429 -66.247 18.783 1.00 30.30 91 MET A N 1
ATOM 695 C CA . MET A 1 91 ? -37.627 -65.490 18.665 1.00 30.18 91 MET A CA 1
ATOM 696 C C . MET A 1 91 ? -38.746 -66.390 18.211 1.00 33.03 91 MET A C 1
ATOM 697 O O . MET A 1 91 ? -39.932 -66.182 18.659 1.00 32.03 91 MET A O 1
ATOM 702 N N . GLY A 1 92 ? -38.433 -67.357 17.318 1.00 35.88 92 GLY A N 1
ATOM 703 C CA . GLY A 1 92 ? -39.381 -68.396 16.954 1.00 37.09 92 GLY A CA 1
ATOM 704 C C . GLY A 1 92 ? -39.921 -69.069 18.219 1.00 37.94 92 GLY A C 1
ATOM 705 O O . GLY A 1 92 ? -41.180 -69.219 18.390 1.00 39.10 92 GLY A O 1
ATOM 706 N N . LEU A 1 93 ? -39.038 -69.442 19.128 1.00 36.34 93 LEU A N 1
ATOM 707 C CA . LEU A 1 93 ? -39.489 -70.086 20.351 1.00 37.94 93 LEU A CA 1
ATOM 708 C C . LEU A 1 93 ? -40.320 -69.136 21.168 1.00 36.60 93 LEU A C 1
ATOM 709 O O . LEU A 1 93 ? -41.283 -69.572 21.776 1.00 39.39 93 LEU A O 1
ATOM 714 N N . LEU A 1 94 ? -39.935 -67.855 21.224 1.00 33.96 94 LEU A N 1
ATOM 715 C CA . LEU A 1 94 ? -40.625 -66.954 22.100 1.00 33.67 94 LEU A CA 1
ATOM 716 C C . LEU A 1 94 ? -42.047 -66.736 21.572 1.00 34.28 94 LEU A C 1
ATOM 717 O O . LEU A 1 94 ? -42.919 -66.594 22.395 1.00 34.52 94 LEU A O 1
ATOM 722 N N . ARG A 1 95 ? -42.199 -66.663 20.250 1.00 37.61 95 ARG A N 1
ATOM 723 C CA . ARG A 1 95 ? -43.516 -66.470 19.564 1.00 41.14 95 ARG A CA 1
ATOM 724 C C . ARG A 1 95 ? -44.472 -67.602 19.849 1.00 44.11 95 ARG A C 1
ATOM 725 O O . ARG A 1 95 ? -45.677 -67.370 19.938 1.00 46.86 95 ARG A O 1
ATOM 733 N N . ASP A 1 96 ? -43.935 -68.815 19.946 1.00 46.18 96 ASP A N 1
ATOM 734 C CA . ASP A 1 96 ? -44.699 -70.030 20.262 1.00 49.64 96 ASP A CA 1
ATOM 735 C C . ASP A 1 96 ? -45.192 -70.199 21.691 1.00 46.29 96 ASP A C 1
ATOM 736 O O . ASP A 1 96 ? -45.898 -71.141 21.976 1.00 45.39 96 ASP A O 1
ATOM 741 N N . LEU A 1 97 ? -44.898 -69.270 22.576 1.00 42.90 97 LEU A N 1
ATOM 742 C CA . LEU A 1 97 ? -45.532 -69.265 23.898 1.00 42.63 97 LEU A CA 1
ATOM 743 C C . LEU A 1 97 ? -46.934 -68.758 23.861 1.00 41.96 97 LEU A C 1
ATOM 744 O O . LEU A 1 97 ? -47.532 -68.694 24.918 1.00 42.88 97 LEU A O 1
ATOM 749 N N . GLY A 1 98 ? -47.399 -68.229 22.707 1.00 41.88 98 GLY A N 1
ATOM 750 C CA . GLY A 1 98 ? -48.790 -67.786 22.533 1.00 41.30 98 GLY A CA 1
ATOM 751 C C . GLY A 1 98 ? -49.123 -66.468 23.189 1.00 41.65 98 GLY A C 1
ATOM 752 O O . GLY A 1 98 ? -50.253 -66.238 23.599 1.00 42.94 98 GLY A O 1
ATOM 753 N N . HIS A 1 99 ? -48.135 -65.594 23.321 1.00 38.61 99 HIS A N 1
ATOM 754 C CA . HIS A 1 99 ? -48.323 -64.222 23.848 1.00 36.46 99 HIS A CA 1
ATOM 755 C C . HIS A 1 99 ? -47.907 -63.247 22.737 1.00 34.72 99 HIS A C 1
ATOM 756 O O . HIS A 1 99 ? -47.003 -63.522 21.885 1.00 33.01 99 HIS A O 1
ATOM 763 N N . PRO A 1 100 ? -48.511 -62.068 22.741 1.00 32.59 100 PRO A N 1
ATOM 764 C CA . PRO A 1 100 ? -48.010 -61.068 21.816 1.00 32.35 100 PRO A CA 1
ATOM 765 C C . PRO A 1 100 ? -46.521 -60.802 22.068 1.00 29.18 100 PRO A C 1
ATOM 766 O O . PRO A 1 100 ? -46.114 -60.682 23.240 1.00 28.98 100 PRO A O 1
ATOM 770 N N . LEU A 1 101 ? -45.787 -60.771 20.994 1.00 29.18 101 LEU A N 1
ATOM 771 C CA . LEU A 1 101 ? -44.312 -60.654 21.010 1.00 28.37 101 LEU A CA 1
ATOM 772 C C . LEU A 1 101 ? -43.837 -59.610 20.082 1.00 28.34 101 LEU A C 1
ATOM 773 O O . LEU A 1 101 ? -44.006 -59.710 18.805 1.00 29.20 101 LEU A O 1
ATOM 778 N N . GLU A 1 102 ? -43.113 -58.664 20.632 1.00 27.52 102 GLU A N 1
ATOM 779 C CA . GLU A 1 102 ? -42.529 -57.551 19.856 1.00 28.51 102 GLU A CA 1
ATOM 780 C C . GLU A 1 102 ? -40.990 -57.671 19.879 1.00 27.90 102 GLU A C 1
ATOM 781 O O . GLU A 1 102 ? -40.399 -57.325 20.896 1.00 25.62 102 GLU A O 1
ATOM 787 N N . VAL A 1 103 ? -40.412 -58.136 18.786 1.00 28.28 103 VAL A N 1
ATOM 788 C CA . VAL A 1 103 ? -38.938 -58.324 18.665 1.00 31.66 103 VAL A CA 1
ATOM 789 C C . VAL A 1 103 ? -38.327 -56.987 18.500 1.00 34.71 103 VAL A C 1
ATOM 790 O O . VAL A 1 103 ? -38.844 -56.111 17.759 1.00 36.90 103 VAL A O 1
ATOM 794 N N . TRP A 1 104 ? -37.245 -56.727 19.193 1.00 36.95 104 TRP A N 1
ATOM 795 C CA . TRP A 1 104 ? -36.616 -55.421 19.110 1.00 40.95 104 TRP A CA 1
ATOM 796 C C . TRP A 1 104 ? -35.140 -55.665 18.806 1.00 43.58 104 TRP A C 1
ATOM 797 O O . TRP A 1 104 ? -34.341 -56.077 19.619 1.00 44.78 104 TRP A O 1
ATOM 808 N N . GLY A 1 105 ? -34.795 -55.458 17.573 1.00 45.43 105 GLY A N 1
ATOM 809 C CA . GLY A 1 105 ? -33.515 -55.840 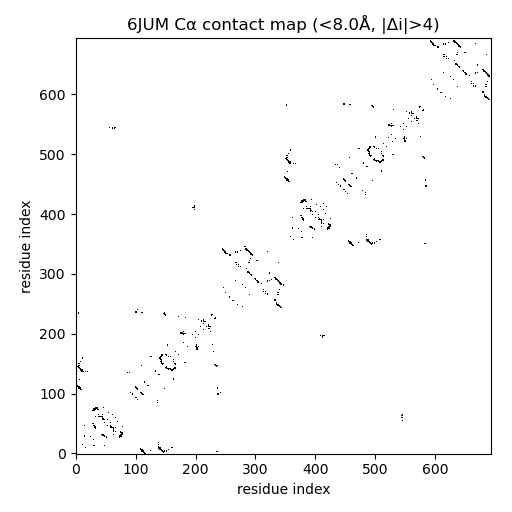17.108 1.00 44.40 105 GLY A CA 1
ATOM 810 C C . GLY A 1 105 ? -33.248 -57.301 17.367 1.00 41.82 105 GLY A C 1
ATOM 811 O O . GLY A 1 105 ? -34.058 -58.137 17.745 1.00 48.68 105 GLY A O 1
ATOM 812 N N . TRP A 1 106 ? -32.004 -57.537 17.338 1.00 37.43 106 TRP A N 1
ATOM 813 C CA . TRP A 1 106 ? -31.457 -58.828 17.260 1.00 35.83 106 TRP A CA 1
ATOM 814 C C . TRP A 1 106 ? -31.619 -59.791 18.426 1.00 30.18 106 TRP A C 1
ATOM 815 O O . TRP A 1 106 ? -31.761 -61.021 18.273 1.00 30.33 106 TRP A O 1
ATOM 826 N N . ASP A 1 107 ? -31.506 -59.260 19.620 1.00 24.62 107 ASP A N 1
ATOM 827 C CA . ASP A 1 107 ? -31.341 -60.108 20.815 1.00 23.11 107 ASP A CA 1
ATOM 828 C C . ASP A 1 107 ? -32.392 -59.850 21.954 1.00 22.19 107 ASP A C 1
ATOM 829 O O . ASP A 1 107 ? -32.289 -60.355 23.080 1.00 21.11 107 ASP A O 1
ATOM 834 N N . GLU A 1 108 ? -33.479 -59.116 21.621 1.00 21.78 108 GLU A N 1
ATOM 835 C CA . GLU A 1 108 ? -34.418 -58.865 22.649 1.00 21.97 108 GLU A CA 1
ATOM 836 C C . GLU A 1 108 ? -35.829 -58.759 22.132 1.00 22.19 108 GLU A C 1
ATOM 837 O O . GLU A 1 108 ? -36.040 -58.446 20.923 1.00 22.07 108 GLU A O 1
ATOM 843 N N . ALA A 1 109 ? -36.740 -59.003 23.020 1.00 21.92 109 ALA A N 1
ATOM 844 C CA . ALA A 1 109 ? -38.183 -58.922 22.735 1.00 22.08 109 ALA A CA 1
ATOM 845 C C . ALA A 1 109 ? -38.997 -58.541 23.880 1.00 22.30 109 ALA A C 1
ATOM 846 O O . ALA A 1 109 ? -38.687 -58.886 25.070 1.00 22.52 109 ALA A O 1
ATOM 848 N N . TYR A 1 110 ? -40.127 -57.881 23.597 1.00 22.40 110 TYR A N 1
ATOM 849 C CA . TYR A 1 110 ? -41.107 -57.602 24.621 1.00 21.79 110 TYR A CA 1
ATOM 850 C C . TYR A 1 110 ? -42.355 -58.588 24.461 1.00 22.80 110 TYR A C 1
ATOM 851 O O . TYR A 1 110 ? -42.747 -58.946 23.340 1.00 22.27 110 TYR A O 1
ATOM 860 N N . LEU A 1 111 ? -42.784 -59.126 25.571 1.00 23.39 111 LEU A N 1
ATOM 861 C CA . LEU A 1 111 ? -43.930 -60.035 25.604 1.00 25.77 111 LEU A CA 1
ATOM 862 C C . LEU A 1 111 ? -45.008 -59.440 26.459 1.00 24.70 111 LEU A C 1
ATOM 863 O O . LEU A 1 111 ? -44.770 -59.099 27.624 1.00 24.56 111 LEU A O 1
ATOM 868 N N . GLY A 1 112 ? -46.277 -59.531 26.005 1.00 25.17 112 GLY A N 1
ATOM 869 C CA . GLY A 1 112 ? -47.405 -59.116 26.801 1.00 25.06 112 GLY A CA 1
ATOM 870 C C . GLY A 1 112 ? -48.127 -60.288 27.460 1.00 26.67 112 GLY A C 1
ATOM 871 O O . GLY A 1 112 ? -48.218 -61.399 26.859 1.00 27.01 112 GLY A O 1
ATOM 872 N N . ALA A 1 113 ? -48.465 -60.156 28.728 1.00 26.26 113 ALA A N 1
ATOM 873 C CA . ALA A 1 113 ? -49.167 -61.245 29.385 1.00 27.43 113 ALA A CA 1
ATOM 874 C C . ALA A 1 113 ? -50.212 -60.764 30.360 1.00 27.95 113 ALA A C 1
ATOM 875 O O . ALA A 1 113 ? -49.931 -59.901 31.165 1.00 28.87 113 ALA A O 1
ATOM 877 N N . ASP A 1 114 ? -51.386 -61.371 30.341 1.00 27.77 114 ASP A N 1
ATOM 878 C CA . ASP A 1 114 ? -52.463 -61.081 31.286 1.00 28.49 114 ASP A CA 1
ATOM 879 C C . ASP A 1 114 ? -52.635 -62.321 32.132 1.00 28.72 114 ASP A C 1
ATOM 880 O O . ASP A 1 114 ? -52.997 -63.398 31.649 1.00 29.35 114 ASP A O 1
ATOM 885 N N . LEU A 1 115 ? -52.326 -62.208 33.390 1.00 26.81 115 LEU A N 1
ATOM 886 C CA . LEU A 1 115 ? -52.144 -63.426 34.233 1.00 27.58 115 LEU A CA 1
ATOM 887 C C . LEU A 1 115 ? -53.315 -63.620 35.275 1.00 28.21 115 LEU A C 1
ATOM 888 O O . LEU A 1 115 ? -53.702 -62.659 35.931 1.00 26.62 115 LEU A O 1
ATOM 893 N N . PRO A 1 116 ? -53.816 -64.860 35.397 1.00 29.00 116 PRO A N 1
ATOM 894 C CA . PRO A 1 116 ? -54.833 -65.213 36.461 1.00 30.43 116 PRO A CA 1
ATOM 895 C C . PRO A 1 116 ? -54.112 -65.165 37.853 1.00 29.76 116 PRO A C 1
ATOM 896 O O . PRO A 1 116 ? -52.876 -65.210 37.934 1.00 29.96 116 PRO A O 1
ATOM 900 N N . ASP A 1 117 ? -54.902 -65.033 38.922 1.00 30.76 117 ASP A N 1
ATOM 901 C CA . ASP A 1 117 ? -54.329 -65.018 40.291 1.00 30.97 117 ASP A CA 1
ATOM 902 C C . ASP A 1 117 ? -53.462 -66.145 40.666 1.00 30.99 117 ASP A C 1
ATOM 903 O O . ASP A 1 117 ? -52.488 -65.950 41.301 1.00 28.83 117 ASP A O 1
ATOM 908 N N . GLU A 1 118 ? -53.771 -67.335 40.205 1.00 33.07 118 GLU A N 1
ATOM 909 C CA . GLU A 1 118 ? -52.974 -68.478 40.490 1.00 36.65 118 GLU A CA 1
ATOM 910 C C . GLU A 1 118 ? -51.485 -68.351 40.003 1.00 35.04 118 GLU A C 1
ATOM 911 O O . GLU A 1 118 ? -50.638 -69.087 40.425 1.00 35.57 118 GLU A O 1
ATOM 917 N N . SER A 1 119 ? -51.209 -67.483 39.027 1.00 33.49 119 SER A N 1
ATOM 918 C CA . SER A 1 119 ? -49.909 -67.428 38.412 1.00 32.80 119 SER A CA 1
ATOM 919 C C . SER A 1 119 ? -49.227 -66.139 38.889 1.00 32.09 119 SER A C 1
ATOM 920 O O . SER A 1 119 ? -49.816 -65.292 39.568 1.00 30.11 119 SER A O 1
ATOM 923 N N . ASP A 1 120 ? -47.976 -65.978 38.474 1.00 30.77 120 ASP A N 1
ATOM 924 C CA . ASP A 1 120 ? -47.108 -64.926 38.998 1.00 32.55 120 ASP A CA 1
ATOM 925 C C . ASP A 1 120 ? -46.160 -64.607 37.850 1.00 30.05 120 ASP A C 1
ATOM 926 O O . ASP A 1 120 ? -45.632 -65.549 37.177 1.00 29.28 120 ASP A O 1
ATOM 931 N N . PRO A 1 121 ? -45.903 -63.325 37.597 1.00 28.65 121 PRO A N 1
ATOM 932 C CA . PRO A 1 121 ? -45.129 -63.061 36.360 1.00 28.08 121 PRO A CA 1
ATOM 933 C C . PRO A 1 121 ? -43.655 -63.596 36.481 1.00 28.57 121 PRO A C 1
ATOM 934 O O . PRO A 1 121 ? -43.036 -63.893 35.456 1.00 28.88 121 PRO A O 1
ATOM 938 N N . VAL A 1 122 ? -43.153 -63.712 37.713 1.00 28.30 122 VAL A N 1
ATOM 939 C CA . VAL A 1 122 ? -41.816 -64.263 38.006 1.00 30.75 122 VAL A CA 1
ATOM 940 C C . VAL A 1 122 ? -41.741 -65.731 37.586 1.00 32.29 122 VAL A C 1
ATOM 941 O O . VAL A 1 122 ? -40.759 -66.159 36.960 1.00 31.44 122 VAL A O 1
ATOM 945 N N . GLU A 1 123 ? -42.770 -66.521 37.914 1.00 34.72 123 GLU A N 1
ATOM 946 C CA . GLU A 1 123 ? -42.764 -67.917 37.527 1.00 36.48 123 GLU A CA 1
ATOM 947 C C . GLU A 1 123 ? -42.892 -68.036 36.000 1.00 33.66 123 GLU A C 1
ATOM 948 O O . GLU A 1 123 ? -42.256 -68.863 35.415 1.00 31.76 123 GLU A O 1
ATOM 954 N N . VAL A 1 124 ? -43.663 -67.167 35.347 1.00 31.80 124 VAL A N 1
ATOM 955 C CA . VAL A 1 124 ? -43.721 -67.144 33.853 1.00 30.75 124 VAL A CA 1
ATOM 956 C C . VAL A 1 124 ? -42.311 -66.767 33.223 1.00 29.86 124 VAL A C 1
ATOM 957 O O . VAL A 1 124 ? -41.853 -67.352 32.178 1.00 29.98 124 VAL A O 1
ATOM 961 N N . ALA A 1 125 ? -41.697 -65.779 33.791 1.00 26.49 125 ALA A N 1
ATOM 962 C CA . ALA A 1 125 ? -40.361 -65.375 33.335 1.00 26.81 125 ALA A CA 1
ATOM 963 C C . ALA A 1 125 ? -39.398 -66.553 33.510 1.00 28.84 125 ALA A C 1
ATOM 964 O O . ALA A 1 125 ? -38.587 -66.788 32.654 1.00 28.78 125 ALA A O 1
ATOM 966 N N . GLU A 1 126 ? -39.518 -67.286 34.576 1.00 30.50 126 GLU A N 1
ATOM 967 C CA . GLU A 1 126 ? -38.725 -68.501 34.826 1.00 35.44 126 GLU A CA 1
ATOM 968 C C . GLU A 1 126 ? -38.867 -69.501 33.770 1.00 34.81 126 GLU A C 1
ATOM 969 O O . GLU A 1 126 ? -37.988 -69.982 33.336 1.00 33.66 126 GLU A O 1
ATOM 975 N N . ARG A 1 127 ? -40.060 -69.789 33.387 1.00 34.78 127 ARG A N 1
ATOM 976 C CA . ARG A 1 127 ? -40.305 -70.690 32.301 1.00 36.93 127 ARG A CA 1
ATOM 977 C C . ARG A 1 127 ? -39.756 -70.316 30.964 1.00 35.71 127 ARG A C 1
ATOM 978 O O . ARG A 1 127 ? -39.257 -71.202 30.215 1.00 34.34 127 ARG A O 1
ATOM 986 N N . ILE A 1 128 ? -39.829 -69.019 30.643 1.00 33.50 128 ILE A N 1
ATOM 987 C CA . ILE A 1 128 ? -39.107 -68.473 29.513 1.00 32.52 128 ILE A CA 1
ATOM 988 C C . ILE A 1 128 ? -37.593 -68.770 29.570 1.00 31.88 128 ILE A C 1
ATOM 989 O O . ILE A 1 128 ? -36.973 -69.285 28.568 1.00 30.65 128 ILE A O 1
ATOM 994 N N . ARG A 1 129 ? -36.970 -68.427 30.684 1.00 30.70 129 ARG A N 1
ATOM 995 C CA . ARG A 1 129 ? -35.553 -68.686 30.822 1.00 32.05 129 ARG A CA 1
ATOM 996 C C . ARG A 1 129 ? -35.245 -70.228 30.582 1.00 34.61 129 ARG A C 1
ATOM 997 O O . ARG A 1 129 ? -34.296 -70.614 29.809 1.00 35.66 129 ARG A O 1
ATOM 1005 N N . THR A 1 130 ? -36.030 -71.088 31.231 1.00 36.56 130 THR A N 1
ATOM 1006 C CA . THR A 1 130 ? -35.925 -72.562 31.083 1.00 38.32 130 THR A CA 1
ATOM 1007 C C . THR A 1 130 ? -36.050 -73.099 29.633 1.00 38.88 130 THR A C 1
ATOM 1008 O O . THR A 1 130 ? -35.168 -73.889 29.152 1.00 37.40 130 THR A O 1
ATOM 1012 N N . VAL A 1 131 ? -37.098 -72.667 28.939 1.00 38.11 131 VAL A N 1
ATOM 1013 C CA . VAL A 1 131 ? -37.349 -73.079 27.573 1.00 41.09 131 VAL A CA 1
ATOM 1014 C C . VAL A 1 131 ? -36.263 -72.596 26.617 1.00 39.68 131 VAL A C 1
ATOM 1015 O O . VAL A 1 131 ? -35.796 -73.345 25.735 1.00 40.14 131 VAL A O 1
ATOM 1019 N N . VAL A 1 132 ? -35.843 -71.367 26.768 1.00 36.01 132 VAL A N 1
ATOM 1020 C CA . VAL A 1 132 ? -34.764 -70.829 25.888 1.00 34.73 132 VAL A CA 1
ATOM 1021 C C . VAL A 1 132 ? -33.464 -71.599 26.124 1.00 34.32 132 VAL A C 1
ATOM 1022 O O . VAL A 1 132 ? -32.819 -71.947 25.169 1.00 34.90 132 VAL A O 1
ATOM 1026 N N . ALA A 1 133 ? -33.145 -71.957 27.355 1.00 33.51 133 ALA A N 1
ATOM 1027 C CA . ALA A 1 133 ? -31.883 -72.585 27.586 1.00 34.80 133 ALA A CA 1
ATOM 1028 C C . ALA A 1 133 ? -31.950 -74.015 27.086 1.00 37.20 133 ALA A C 1
ATOM 1029 O O . ALA A 1 133 ? -30.967 -74.476 26.483 1.00 36.30 133 ALA A O 1
ATOM 1031 N N . ALA A 1 134 ? -33.048 -74.704 27.396 1.00 37.92 134 ALA A N 1
ATOM 1032 C CA . ALA A 1 134 ? -33.242 -76.171 27.023 1.00 39.60 134 ALA A CA 1
ATOM 1033 C C . ALA A 1 134 ? -33.241 -76.312 25.534 1.00 39.14 134 ALA A C 1
ATOM 1034 O O . ALA A 1 134 ? -32.551 -77.169 25.036 1.00 41.61 134 ALA A O 1
ATOM 1036 N N . GLU A 1 135 ? -33.911 -75.457 24.801 1.00 37.87 135 GLU A N 1
ATOM 1037 C CA . GLU A 1 135 ? -33.997 -75.626 23.366 1.00 40.25 135 GLU A CA 1
ATOM 1038 C C . GLU A 1 135 ? -32.899 -74.928 22.555 1.00 39.46 135 GLU A C 1
ATOM 1039 O O . GLU A 1 135 ? -32.711 -75.259 21.357 1.00 39.90 135 GLU A O 1
ATOM 1045 N N . THR A 1 136 ? -32.215 -73.927 23.122 1.00 35.18 136 THR A N 1
ATOM 1046 C CA . THR A 1 136 ? -31.214 -73.156 22.335 1.00 35.34 136 THR A CA 1
ATOM 1047 C C . THR A 1 136 ? -29.799 -73.118 22.854 1.00 34.21 136 THR A C 1
ATOM 1048 O O . THR A 1 136 ? -28.895 -72.723 22.116 1.00 32.78 136 THR A O 1
ATOM 1052 N N . GLY A 1 137 ? -29.584 -73.564 24.078 1.00 34.28 137 GLY A N 1
ATOM 1053 C CA . GLY A 1 137 ? -28.288 -73.506 24.681 1.00 34.21 137 GLY A CA 1
ATOM 1054 C C . GLY A 1 137 ? -27.898 -72.058 25.159 1.00 34.02 137 GLY A C 1
ATOM 1055 O O . GLY A 1 137 ? -26.747 -71.838 25.569 1.00 32.62 137 GLY A O 1
ATOM 1056 N N . LEU A 1 138 ? -28.809 -71.082 25.052 1.00 32.10 138 LEU A N 1
ATOM 1057 C CA . LEU A 1 138 ? -28.524 -69.638 25.339 1.00 31.94 138 LEU A CA 1
ATOM 1058 C C . LEU A 1 138 ? -29.196 -69.200 26.637 1.00 30.35 138 LEU A C 1
ATOM 1059 O O . LEU A 1 138 ? -30.338 -69.559 26.920 1.00 32.58 138 LEU A O 1
ATOM 1064 N N . SER A 1 139 ? -28.530 -68.417 27.453 1.00 29.48 139 SER A N 1
ATOM 1065 C CA . SER A 1 139 ? -29.133 -67.792 28.682 1.00 28.93 139 SER A CA 1
ATOM 1066 C C . SER A 1 139 ? -29.764 -66.415 28.307 1.00 27.50 139 SER A C 1
ATOM 1067 O O . SER A 1 139 ? -29.287 -65.688 27.422 1.00 26.21 139 SER A O 1
ATOM 1070 N N . CYS A 1 140 ? -30.911 -66.114 28.890 1.00 28.19 140 CYS A N 1
ATOM 1071 C CA . CYS A 1 140 ? -31.516 -64.784 28.763 1.00 26.61 140 CYS A CA 1
ATOM 1072 C C . CYS A 1 140 ? -31.837 -64.258 30.193 1.00 24.39 140 CYS A C 1
ATOM 1073 O O . CYS A 1 140 ? -31.838 -64.981 31.205 1.00 24.09 140 CYS A O 1
ATOM 1076 N N . SER A 1 141 ? -32.105 -62.932 30.265 1.00 22.02 141 SER A N 1
ATOM 1077 C CA . SER A 1 141 ? -32.583 -62.404 31.505 1.00 20.80 141 SER A CA 1
ATOM 1078 C C . SER A 1 141 ? -33.908 -61.710 31.184 1.00 19.87 141 SER A C 1
ATOM 1079 O O . SER A 1 141 ? -34.129 -61.316 30.031 1.00 20.26 141 SER A O 1
ATOM 1082 N N . VAL A 1 142 ? -34.691 -61.446 32.205 1.00 19.58 142 VAL A N 1
ATOM 1083 C CA . VAL A 1 142 ? -36.098 -60.962 31.967 1.00 19.72 142 VAL A CA 1
ATOM 1084 C C . VAL A 1 142 ? -36.416 -59.857 32.945 1.00 19.39 142 VAL A C 1
ATOM 1085 O O . VAL A 1 142 ? -36.495 -60.081 34.171 1.00 19.52 142 VAL A O 1
ATOM 1089 N N . GLY A 1 143 ? -36.754 -58.672 32.395 1.00 19.13 143 GLY A N 1
ATOM 1090 C CA . GLY A 1 143 ? -37.319 -57.603 33.239 1.00 19.04 143 GLY A CA 1
ATOM 1091 C C . GLY A 1 143 ? -38.826 -57.611 33.175 1.00 18.81 143 GLY A C 1
ATOM 1092 O O . GLY A 1 143 ? -39.380 -57.837 32.102 1.00 19.19 143 GLY A O 1
ATOM 1093 N N . ILE A 1 144 ? -39.498 -57.263 34.268 1.00 18.49 144 ILE A N 1
ATOM 1094 C CA . ILE A 1 144 ? -40.958 -57.335 34.435 1.00 18.81 144 ILE A CA 1
ATOM 1095 C C . ILE A 1 144 ? -41.496 -56.035 34.909 1.00 18.20 144 ILE A C 1
ATOM 1096 O O . ILE A 1 144 ? -41.000 -55.478 35.970 1.00 17.78 144 ILE A O 1
ATOM 1101 N N . SER A 1 145 ? -42.446 -55.489 34.142 1.00 17.99 145 SER A N 1
ATOM 1102 C CA . SER A 1 145 ? -43.171 -54.291 34.599 1.00 18.15 145 SER A CA 1
ATOM 1103 C C . SER A 1 145 ? -44.510 -54.221 34.002 1.00 18.57 145 SER A C 1
ATOM 1104 O O . SER A 1 145 ? -45.041 -55.259 33.555 1.00 17.91 145 SER A O 1
ATOM 1107 N N . ASP A 1 146 ? -45.093 -53.012 33.912 1.00 18.75 146 ASP A N 1
ATOM 1108 C CA . ASP A 1 146 ? -46.383 -52.854 33.321 1.00 19.68 146 ASP A CA 1
ATOM 1109 C C . ASP A 1 146 ? -46.312 -51.973 32.064 1.00 19.28 146 ASP A C 1
ATOM 1110 O O . ASP A 1 146 ? -47.383 -51.562 31.530 1.00 19.32 146 ASP A O 1
ATOM 1115 N N . ASN A 1 147 ? -45.041 -51.641 31.655 1.00 18.01 147 ASN A N 1
ATOM 1116 C CA . ASN A 1 147 ? -44.809 -50.876 30.420 1.00 17.95 147 ASN A CA 1
ATOM 1117 C C . ASN A 1 147 ? -43.427 -51.226 29.873 1.00 17.71 147 ASN A C 1
ATOM 1118 O O . ASN A 1 147 ? -42.608 -51.773 30.681 1.00 16.86 147 ASN A O 1
ATOM 1123 N N . LYS A 1 148 ? -43.174 -50.975 28.589 1.00 18.11 148 LYS A N 1
ATOM 1124 C CA . LYS A 1 148 ? -41.994 -51.450 27.961 1.00 19.06 148 LYS A CA 1
ATOM 1125 C C . LYS A 1 148 ? -40.742 -50.747 28.540 1.00 18.53 148 LYS A C 1
ATOM 1126 O O . LYS A 1 148 ? -39.693 -51.453 28.807 1.00 18.13 148 LYS A O 1
ATOM 1132 N N . GLN A 1 149 ? -40.793 -49.454 28.646 1.00 18.42 149 GLN A N 1
ATOM 1133 C CA . GLN A 1 149 ? -39.605 -48.624 29.137 1.00 18.18 149 GLN A CA 1
ATOM 1134 C C . GLN A 1 149 ? -39.145 -49.114 30.546 1.00 17.96 149 GLN A C 1
ATOM 1135 O O . GLN A 1 149 ? -37.923 -49.362 30.790 1.00 17.62 149 GLN A O 1
ATOM 1141 N N . ARG A 1 150 ? -40.097 -49.239 31.422 1.00 17.42 150 ARG A N 1
ATOM 1142 C CA . ARG A 1 150 ? -39.819 -49.804 32.761 1.00 17.26 150 ARG A CA 1
ATOM 1143 C C . ARG A 1 150 ? -39.362 -51.241 32.776 1.00 17.08 150 ARG A C 1
ATOM 1144 O O . ARG A 1 150 ? -38.509 -51.588 33.549 1.00 17.07 150 ARG A O 1
ATOM 1152 N N . ALA A 1 151 ? -39.898 -52.127 31.937 1.00 16.93 151 ALA A N 1
ATOM 1153 C CA . ALA A 1 151 ? -39.448 -53.468 31.876 1.00 17.15 151 ALA A CA 1
ATOM 1154 C C . ALA A 1 151 ? -38.026 -53.522 31.378 1.00 17.51 151 ALA A C 1
ATOM 1155 O O . ALA A 1 151 ? -37.260 -54.332 31.893 1.00 17.56 151 ALA A O 1
ATOM 1157 N N . LYS A 1 152 ? -37.653 -52.669 30.438 1.00 17.69 152 LYS A N 1
ATOM 1158 C CA . LYS A 1 152 ? -36.291 -52.609 29.937 1.00 18.22 152 LYS A CA 1
ATOM 1159 C C . LYS A 1 152 ? -35.310 -52.178 31.003 1.00 18.01 152 LYS A C 1
ATOM 1160 O O . LYS A 1 152 ? -34.227 -52.818 31.096 1.00 18.09 152 LYS A O 1
ATOM 1166 N N . VAL A 1 153 ? -35.670 -51.170 31.824 1.00 17.44 153 VAL A N 1
ATOM 1167 C CA . VAL A 1 153 ? -34.866 -50.754 32.935 1.00 17.58 153 VAL A CA 1
ATOM 1168 C C . VAL A 1 153 ? -34.698 -51.943 33.929 1.00 17.60 153 VAL A C 1
ATOM 1169 O O . VAL A 1 153 ? -33.551 -52.241 34.365 1.00 17.55 153 VAL A O 1
ATOM 1173 N N . ALA A 1 154 ? -35.778 -52.693 34.114 1.00 17.34 154 ALA A N 1
ATOM 1174 C CA . ALA A 1 154 ? -35.715 -53.865 34.995 1.00 17.55 154 ALA A CA 1
ATOM 1175 C C . ALA A 1 154 ? -34.742 -54.933 34.547 1.00 17.75 154 ALA A C 1
ATOM 1176 O O . ALA A 1 154 ? -34.051 -55.597 35.367 1.00 18.22 154 ALA A O 1
ATOM 1178 N N . THR A 1 155 ? -34.653 -55.127 33.230 1.00 18.38 155 THR A N 1
ATOM 1179 C CA . THR A 1 155 ? -33.774 -56.106 32.702 1.00 18.78 155 THR A CA 1
ATOM 1180 C C . THR A 1 155 ? -32.335 -55.849 33.110 1.00 19.59 155 THR A C 1
ATOM 1181 O O . THR A 1 155 ? -31.573 -56.919 33.332 1.00 19.91 155 THR A O 1
ATOM 1185 N N . GLY A 1 156 ? -31.965 -54.547 33.240 1.00 20.20 156 GLY A N 1
ATOM 1186 C CA . GLY A 1 156 ? -30.581 -54.177 33.528 1.00 21.05 156 GLY A CA 1
ATOM 1187 C C . GLY A 1 156 ? -30.241 -54.700 34.994 1.00 22.62 156 GLY A C 1
ATOM 1188 O O . GLY A 1 156 ? -29.126 -55.134 35.224 1.00 24.12 156 GLY A O 1
ATOM 1189 N N . PHE A 1 157 ? -31.166 -54.642 35.915 1.00 22.54 157 PHE A N 1
ATOM 1190 C CA . PHE A 1 157 ? -31.115 -55.291 37.262 1.00 22.76 157 PHE A CA 1
ATOM 1191 C C . PHE A 1 157 ? -31.155 -56.839 37.262 1.00 22.51 157 PHE A C 1
ATOM 1192 O O . PHE A 1 157 ? -30.531 -57.498 38.119 1.00 22.63 157 PHE A O 1
ATOM 1200 N N . ALA A 1 158 ? -31.867 -57.431 36.334 1.00 22.01 158 ALA A N 1
ATOM 1201 C CA . ALA A 1 158 ? -32.055 -58.829 36.205 1.00 21.81 158 ALA A CA 1
ATOM 1202 C C . ALA A 1 158 ? -30.765 -59.542 35.765 1.00 22.34 158 ALA A C 1
ATOM 1203 O O . ALA A 1 158 ? -30.617 -60.678 36.158 1.00 21.88 158 ALA A O 1
ATOM 1205 N N . LYS A 1 159 ? -29.924 -58.834 35.034 1.00 22.08 159 LYS A N 1
ATOM 1206 C CA . LYS A 1 159 ? -28.675 -59.399 34.518 1.00 23.40 159 LYS A CA 1
ATOM 1207 C C . LYS A 1 159 ? -27.706 -59.727 35.659 1.00 25.20 159 LYS A C 1
ATOM 1208 O O . LYS A 1 159 ? -27.647 -58.900 36.575 1.00 26.27 159 LYS A O 1
ATOM 1214 N N . PRO A 1 160 ? -26.929 -60.839 35.549 1.00 26.12 160 PRO A N 1
ATOM 1215 C CA . PRO A 1 160 ? -27.006 -61.872 34.445 1.00 25.96 160 PRO A CA 1
ATOM 1216 C C . PRO A 1 160 ? -27.929 -63.017 34.854 1.00 26.30 160 PRO A C 1
ATOM 1217 O O . PRO A 1 160 ? -28.101 -63.262 36.066 1.00 25.16 160 PRO A O 1
ATOM 1221 N N . ALA A 1 161 ? -28.385 -63.823 33.889 1.00 25.33 161 ALA A N 1
ATOM 1222 C CA . ALA A 1 161 ? -29.149 -65.008 34.182 1.00 26.23 161 ALA A CA 1
ATOM 1223 C C . ALA A 1 161 ? -30.212 -64.873 35.236 1.00 26.55 161 ALA A C 1
ATOM 1224 O O . ALA A 1 161 ? -30.398 -65.704 36.165 1.00 29.04 161 ALA A O 1
ATOM 1226 N N . GLY A 1 162 ? -31.046 -63.829 35.161 1.00 24.28 162 GLY A N 1
ATOM 1227 C CA . GLY A 1 162 ? -31.975 -63.613 36.251 1.00 23.20 162 GLY A CA 1
ATOM 1228 C C . GLY A 1 162 ? -33.232 -62.861 35.772 1.00 21.92 162 GLY A C 1
ATOM 1229 O O . GLY A 1 162 ? -33.413 -62.627 34.578 1.00 19.81 162 GLY A O 1
ATOM 1230 N N . ILE A 1 163 ? -33.950 -62.447 36.772 1.00 21.99 163 ILE A N 1
ATOM 1231 C CA . ILE A 1 163 ? -35.314 -61.870 36.619 1.00 22.70 163 ILE A CA 1
ATOM 1232 C C . ILE A 1 163 ? -35.471 -60.772 37.623 1.00 22.45 163 ILE A C 1
ATOM 1233 O O . ILE A 1 163 ? -35.002 -60.915 38.734 1.00 23.70 163 ILE A O 1
ATOM 1238 N N . TYR A 1 164 ? -36.112 -59.643 37.260 1.00 22.06 164 TYR A N 1
ATOM 1239 C CA . TYR A 1 164 ? -36.321 -58.567 38.206 1.00 21.59 164 TYR A CA 1
ATOM 1240 C C . TYR A 1 164 ? -37.626 -57.858 37.916 1.00 21.39 164 TYR A C 1
ATOM 1241 O O . TYR A 1 164 ? -37.926 -57.614 36.739 1.00 20.58 164 TYR A O 1
ATOM 1250 N N . VAL A 1 165 ? -38.353 -57.545 38.962 1.00 21.23 165 VAL A N 1
ATOM 1251 C CA . VAL A 1 165 ? -39.671 -56.834 38.868 1.00 21.66 165 VAL A CA 1
ATOM 1252 C C . VAL A 1 165 ? -39.564 -55.397 39.289 1.00 21.21 165 VAL A C 1
ATOM 1253 O O . VAL A 1 165 ? -39.080 -55.043 40.386 1.00 21.85 165 VAL A O 1
ATOM 1257 N N . LEU A 1 166 ? -39.947 -54.457 38.435 1.00 21.14 166 LEU A N 1
ATOM 1258 C CA . LEU A 1 166 ? -39.895 -53.106 38.743 1.00 21.16 166 LEU A CA 1
ATOM 1259 C C . LEU A 1 166 ? -41.251 -52.480 38.323 1.00 22.11 166 LEU A C 1
ATOM 1260 O O . LEU A 1 166 ? -41.599 -52.494 37.163 1.00 23.52 166 LEU A O 1
ATOM 1265 N N . THR A 1 167 ? -41.928 -51.903 39.286 1.00 22.42 167 THR A N 1
ATOM 1266 C CA . THR A 1 167 ? -43.315 -51.390 39.214 1.00 22.34 167 THR A CA 1
ATOM 1267 C C . THR A 1 167 ? -43.473 -50.092 39.981 1.00 21.67 167 THR A C 1
ATOM 1268 O O . THR A 1 167 ? -42.536 -49.596 40.538 1.00 20.77 167 THR A O 1
ATOM 1272 N N . GLU A 1 168 ? -44.696 -49.549 40.055 1.00 22.09 168 GLU A N 1
ATOM 1273 C CA . GLU A 1 168 ? -44.995 -48.406 40.845 1.00 24.02 168 GLU A CA 1
ATOM 1274 C C . GLU A 1 168 ? -44.584 -48.618 42.286 1.00 24.13 168 GLU A C 1
ATOM 1275 O O . GLU A 1 168 ? -44.150 -47.651 42.987 1.00 24.01 168 GLU A O 1
ATOM 1281 N N . ALA A 1 169 ? -44.545 -49.899 42.721 1.00 24.16 169 ALA A N 1
ATOM 1282 C CA . ALA A 1 169 ? -44.199 -50.084 44.123 1.00 24.82 169 ALA A CA 1
ATOM 1283 C C . ALA A 1 169 ? -42.772 -49.767 44.481 1.00 24.54 169 ALA A C 1
ATOM 1284 O O . ALA A 1 169 ? -42.478 -49.276 45.583 1.00 25.05 169 ALA A O 1
ATOM 1286 N N . ASN A 1 170 ? -41.843 -49.994 43.573 1.00 21.58 170 ASN A N 1
ATOM 1287 C CA . ASN A 1 170 ? -40.536 -49.785 43.874 1.00 21.07 170 ASN A CA 1
ATOM 1288 C C . ASN A 1 170 ? -39.765 -48.890 42.902 1.00 20.33 170 ASN A C 1
ATOM 1289 O O . ASN A 1 170 ? -38.574 -48.730 43.066 1.00 21.04 170 ASN A O 1
ATOM 1294 N N . TRP A 1 171 ? -40.400 -48.330 41.907 1.00 19.76 171 TRP A N 1
ATOM 1295 C CA . TRP A 1 171 ? -39.679 -47.522 40.937 1.00 19.45 171 TRP A CA 1
ATOM 1296 C C . TRP A 1 171 ? -38.824 -46.406 41.524 1.00 20.01 171 TRP A C 1
ATOM 1297 O O . TRP A 1 171 ? -37.605 -46.320 41.352 1.00 19.05 171 TRP A O 1
ATOM 1308 N N . MET A 1 172 ? -39.468 -45.538 42.291 1.00 21.52 172 MET A N 1
ATOM 1309 C CA . MET A 1 172 ? -38.756 -44.364 42.756 1.00 23.25 172 MET A CA 1
ATOM 1310 C C . MET A 1 172 ? -37.804 -44.661 43.866 1.00 24.03 172 MET A C 1
ATOM 1311 O O . MET A 1 172 ? -36.744 -44.138 43.920 1.00 23.72 172 MET A O 1
ATOM 1316 N N . THR A 1 173 ? -38.102 -45.634 44.729 1.00 25.75 173 THR A N 1
ATOM 1317 C CA . THR A 1 173 ? -37.081 -46.063 45.655 1.00 26.82 173 THR A CA 1
ATOM 1318 C C . THR A 1 173 ? -35.840 -46.663 45.038 1.00 26.17 173 THR A C 1
ATOM 1319 O O . THR A 1 173 ? -34.758 -46.352 45.503 1.00 28.07 173 THR A O 1
ATOM 1323 N N . VAL A 1 174 ? -35.917 -47.411 43.922 1.00 23.39 174 VAL A N 1
ATOM 1324 C CA . VAL A 1 174 ? -34.744 -47.940 43.237 1.00 22.76 174 VAL A CA 1
ATOM 1325 C C . VAL A 1 174 ? -34.062 -46.884 42.349 1.00 22.22 174 VAL A C 1
ATOM 1326 O O . VAL A 1 174 ? -32.877 -46.823 42.286 1.00 21.95 174 VAL A O 1
ATOM 1330 N N . MET A 1 175 ? -34.864 -46.135 41.587 1.00 21.47 175 MET A N 1
ATOM 1331 C CA . MET A 1 175 ? -34.345 -45.297 40.537 1.00 21.76 175 MET A CA 1
ATOM 1332 C C . MET A 1 175 ? -34.101 -43.872 40.914 1.00 21.49 175 MET A C 1
ATOM 1333 O O . MET A 1 175 ? -33.381 -43.140 40.195 1.00 21.92 175 MET A O 1
ATOM 1338 N N . GLY A 1 176 ? -34.646 -43.397 42.029 1.00 22.16 176 GLY A N 1
ATOM 1339 C CA . GLY A 1 176 ? -34.771 -41.969 42.304 1.00 22.15 176 GLY A CA 1
ATOM 1340 C C . GLY A 1 176 ? -33.503 -41.171 42.351 1.00 23.38 176 GLY A C 1
ATOM 1341 O O . GLY A 1 176 ? -33.453 -40.027 41.870 1.00 22.63 176 GLY A O 1
ATOM 1342 N N . ASP A 1 177 ? -32.475 -41.798 42.917 1.00 24.41 177 ASP A N 1
ATOM 1343 C CA . ASP A 1 177 ? -31.157 -41.142 42.965 1.00 27.12 177 ASP A CA 1
ATOM 1344 C C . ASP A 1 177 ? -30.234 -41.413 41.833 1.00 25.89 177 ASP A C 1
ATOM 1345 O O . ASP A 1 177 ? -29.104 -40.924 41.874 1.00 24.27 177 ASP A O 1
ATOM 1350 N N . ARG A 1 178 ? -30.675 -42.172 40.810 1.00 24.19 178 ARG A N 1
ATOM 1351 C CA . ARG A 1 178 ? -29.940 -42.426 39.564 1.00 24.57 178 ARG A CA 1
ATOM 1352 C C . ARG A 1 178 ? -29.960 -41.262 38.614 1.00 24.31 178 ARG A C 1
ATOM 1353 O O . ARG A 1 178 ? -30.867 -40.415 38.633 1.00 22.87 178 ARG A O 1
ATOM 1361 N N . PRO A 1 179 ? -28.883 -41.073 37.926 1.00 24.76 179 PRO A N 1
ATOM 1362 C CA . PRO A 1 179 ? -28.899 -39.983 36.893 1.00 24.56 179 PRO A CA 1
ATOM 1363 C C . PRO A 1 179 ? -29.927 -40.192 35.777 1.00 23.11 179 PRO A C 1
ATOM 1364 O O . PRO A 1 179 ? -30.384 -41.281 35.572 1.00 22.94 179 PRO A O 1
ATOM 1368 N N . PRO A 1 180 ? -30.391 -39.099 35.111 1.00 22.13 180 PRO A N 1
ATOM 1369 C CA . PRO A 1 180 ? -31.457 -39.224 34.168 1.00 22.23 180 PRO A CA 1
ATOM 1370 C C . PRO A 1 180 ? -31.123 -40.207 32.986 1.00 21.48 180 PRO A C 1
ATOM 1371 O O . PRO A 1 180 ? -32.065 -40.776 32.410 1.00 20.51 180 PRO A O 1
ATOM 1375 N N . ASP A 1 181 ? -29.843 -40.355 32.675 1.00 21.94 181 ASP A N 1
ATOM 1376 C CA . ASP A 1 181 ? -29.491 -41.352 31.573 1.00 24.36 181 ASP A CA 1
ATOM 1377 C C . ASP A 1 181 ? -29.728 -42.800 31.919 1.00 22.89 181 ASP A C 1
ATOM 1378 O O . ASP A 1 181 ? -29.609 -43.686 31.069 1.00 21.31 181 ASP A O 1
ATOM 1383 N N . ALA A 1 182 ? -30.162 -43.047 33.111 1.00 22.48 182 ALA A N 1
ATOM 1384 C CA . ALA A 1 182 ? -30.684 -44.397 33.416 1.00 22.88 182 ALA A CA 1
ATOM 1385 C C . ALA A 1 182 ? -31.972 -44.688 32.711 1.00 22.93 182 ALA A C 1
ATOM 1386 O O . ALA A 1 182 ? -32.411 -45.858 32.573 1.00 23.40 182 ALA A O 1
ATOM 1388 N N . LEU A 1 183 ? -32.629 -43.618 32.241 1.00 22.42 183 LEU A N 1
ATOM 1389 C CA . LEU A 1 183 ? -33.877 -43.830 31.556 1.00 23.36 183 LEU A CA 1
ATOM 1390 C C . LEU A 1 183 ? -33.635 -44.140 30.044 1.00 25.48 183 LEU A C 1
ATOM 1391 O O . LEU A 1 183 ? -32.703 -43.638 29.433 1.00 24.39 183 LEU A O 1
ATOM 1396 N N . TRP A 1 184 ? -34.548 -44.912 29.463 1.00 28.53 184 TRP A N 1
ATOM 1397 C CA . TRP A 1 184 ? -34.397 -45.291 28.097 1.00 33.54 184 TRP A CA 1
ATOM 1398 C C . TRP A 1 184 ? -34.805 -44.128 27.156 1.00 34.46 184 TRP A C 1
ATOM 1399 O O . TRP A 1 184 ? -35.940 -43.663 27.184 1.00 39.43 184 TRP A O 1
ATOM 1410 N N . GLY A 1 185 ? -33.856 -43.702 26.373 1.00 35.01 185 GLY A N 1
ATOM 1411 C CA . GLY A 1 185 ? -33.944 -42.616 25.393 1.00 35.73 185 GLY A CA 1
ATOM 1412 C C . GLY A 1 185 ? -33.165 -41.386 25.842 1.00 35.85 185 GLY A C 1
ATOM 1413 O O . GLY A 1 185 ? -32.920 -40.461 25.058 1.00 35.24 185 GLY A O 1
ATOM 1414 N N . VAL A 1 186 ? -32.769 -41.368 27.122 1.00 31.34 186 VAL A N 1
ATOM 1415 C CA . VAL A 1 186 ? -31.901 -40.321 27.602 1.00 28.71 186 VAL A CA 1
ATOM 1416 C C . VAL A 1 186 ? -30.479 -40.670 27.692 1.00 29.48 186 VAL A C 1
ATOM 1417 O O . VAL A 1 186 ? -30.105 -41.601 28.400 1.00 27.30 186 VAL A O 1
ATOM 1421 N N . GLY A 1 187 ? -29.616 -39.827 27.103 1.00 30.24 187 GLY A N 1
ATOM 1422 C CA . GLY A 1 187 ? -28.239 -40.099 27.080 1.00 32.36 187 GLY A CA 1
ATOM 1423 C C . GLY A 1 187 ? -27.456 -38.983 27.632 1.00 32.91 187 GLY A C 1
ATOM 1424 O O . GLY A 1 187 ? -27.985 -38.188 28.407 1.00 31.87 187 GLY A O 1
ATOM 1425 N N . PRO A 1 188 ? -26.189 -38.907 27.273 1.00 35.53 188 PRO A N 1
ATOM 1426 C CA . PRO A 1 188 ? -25.347 -37.968 27.965 1.00 35.33 188 PRO A CA 1
ATOM 1427 C C . PRO A 1 188 ? -25.620 -36.528 27.597 1.00 32.71 188 PRO A C 1
ATOM 1428 O O . PRO A 1 188 ? -25.417 -35.657 28.452 1.00 32.37 188 PRO A O 1
ATOM 1432 N N . LYS A 1 189 ? -26.048 -36.246 26.384 1.00 32.37 189 LYS A N 1
ATOM 1433 C CA . LYS A 1 189 ? -26.276 -34.840 26.035 1.00 31.33 189 LYS A CA 1
ATOM 1434 C C . LYS A 1 189 ? -27.559 -34.318 26.731 1.00 28.68 189 LYS A C 1
ATOM 1435 O O . LYS A 1 189 ? -27.613 -33.188 27.122 1.00 27.37 189 LYS A O 1
ATOM 1441 N N . THR A 1 190 ? -28.609 -35.127 26.826 1.00 26.64 190 THR A N 1
ATOM 1442 C CA . THR A 1 190 ? -29.819 -34.703 27.494 1.00 25.74 190 THR A CA 1
ATOM 1443 C C . THR A 1 190 ? -29.459 -34.552 28.959 1.00 25.46 190 THR A C 1
ATOM 1444 O O . THR A 1 190 ? -29.908 -33.664 29.597 1.00 23.58 190 THR A O 1
ATOM 1448 N N . THR A 1 191 ? -28.685 -35.456 29.512 1.00 25.09 191 THR A N 1
ATOM 1449 C CA . THR A 1 191 ? -28.231 -35.322 30.866 1.00 26.55 191 THR A CA 1
ATOM 1450 C C . THR A 1 191 ? -27.499 -34.022 31.161 1.00 25.83 191 THR A C 1
ATOM 1451 O O . THR A 1 191 ? -27.784 -33.321 32.179 1.00 24.96 191 THR A O 1
ATOM 1455 N N . LYS A 1 192 ? -26.660 -33.623 30.255 1.00 26.56 192 LYS A N 1
ATOM 1456 C CA . LYS A 1 192 ? -25.940 -32.361 30.429 1.00 28.21 192 LYS A CA 1
ATOM 1457 C C . LYS A 1 192 ? -26.867 -31.113 30.429 1.00 26.45 192 LYS A C 1
ATOM 1458 O O . LYS A 1 192 ? -26.803 -30.232 31.297 1.00 24.55 192 LYS A O 1
ATOM 1464 N N . LYS A 1 193 ? -27.800 -31.100 29.508 1.00 25.82 193 LYS A N 1
ATOM 1465 C CA . LYS A 1 193 ? -28.823 -30.073 29.405 1.00 25.69 193 LYS A CA 1
ATOM 1466 C C . LYS A 1 193 ? -29.709 -30.037 30.680 1.00 24.36 193 LYS A C 1
ATOM 1467 O O . LYS A 1 193 ? -29.888 -28.908 31.242 1.00 25.40 193 LYS A O 1
ATOM 1473 N N . LEU A 1 194 ? -30.164 -31.253 31.128 1.00 21.80 194 LEU A N 1
ATOM 1474 C CA . LEU A 1 194 ? -30.873 -31.321 32.410 1.00 21.54 194 LEU A CA 1
ATOM 1475 C C . LEU A 1 194 ? -30.063 -30.712 33.584 1.00 21.12 194 LEU A C 1
ATOM 1476 O O . LEU A 1 194 ? -30.640 -29.953 34.396 1.00 19.47 194 LEU A O 1
ATOM 1481 N N . ALA A 1 195 ? -28.795 -31.097 33.675 1.00 20.94 195 ALA A N 1
ATOM 1482 C CA . ALA A 1 195 ? -27.974 -30.561 34.769 1.00 22.44 195 ALA A CA 1
ATOM 1483 C C . ALA A 1 195 ? -27.880 -29.025 34.821 1.00 22.30 195 ALA A C 1
ATOM 1484 O O . ALA A 1 195 ? -27.800 -28.467 35.908 1.00 23.79 195 ALA A O 1
ATOM 1486 N N . ALA A 1 196 ? -27.929 -28.357 33.673 1.00 22.64 196 ALA A N 1
ATOM 1487 C CA . ALA A 1 196 ? -27.834 -26.961 33.568 1.00 22.75 196 ALA A CA 1
ATOM 1488 C C . ALA A 1 196 ? -29.159 -26.362 33.954 1.00 24.40 196 ALA A C 1
ATOM 1489 O O . ALA A 1 196 ? -29.246 -25.180 34.129 1.00 24.72 196 ALA A O 1
ATOM 1491 N N . MET A 1 197 ? -30.227 -27.201 34.057 1.00 23.76 197 MET A N 1
ATOM 1492 C CA . MET A 1 197 ? -31.496 -26.831 34.659 1.00 24.38 197 MET A CA 1
ATOM 1493 C C . MET A 1 197 ? -31.639 -27.170 36.120 1.00 24.24 197 MET A C 1
ATOM 1494 O O . MET A 1 197 ? -32.722 -26.867 36.712 1.00 25.51 197 MET A O 1
ATOM 1499 N N . GLY A 1 198 ? -30.604 -27.745 36.680 1.00 23.11 198 GLY A N 1
ATOM 1500 C CA . GLY A 1 198 ? -30.681 -28.166 38.080 1.00 23.91 198 GLY A CA 1
ATOM 1501 C C . GLY A 1 198 ? -31.263 -29.521 38.354 1.00 23.46 198 GLY A C 1
ATOM 1502 O O . GLY A 1 198 ? -31.564 -29.847 39.504 1.00 24.13 198 GLY A O 1
ATOM 1503 N N . ILE A 1 199 ? -31.368 -30.345 37.294 1.00 22.65 199 ILE A N 1
ATOM 1504 C CA . ILE A 1 199 ? -31.958 -31.636 37.386 1.00 21.95 199 ILE A CA 1
ATOM 1505 C C . ILE A 1 199 ? -30.870 -32.681 37.230 1.00 21.89 199 ILE A C 1
ATOM 1506 O O . ILE A 1 199 ? -30.372 -32.873 36.177 1.00 22.45 199 ILE A O 1
ATOM 1511 N N . THR A 1 200 ? -30.561 -33.411 38.271 1.00 21.61 200 THR A N 1
ATOM 1512 C CA . THR A 1 200 ? -29.441 -34.295 38.230 1.00 22.88 200 THR A CA 1
ATOM 1513 C C . THR A 1 200 ? -29.775 -35.722 38.500 1.00 21.84 200 THR A C 1
ATOM 1514 O O . THR A 1 200 ? -28.909 -36.602 38.396 1.00 21.04 200 THR A O 1
ATOM 1518 N N . THR A 1 201 ? -31.013 -35.984 38.835 1.00 20.74 201 THR A N 1
ATOM 1519 C CA . THR A 1 201 ? -31.450 -37.300 39.119 1.00 20.94 201 THR A CA 1
ATOM 1520 C C . THR A 1 201 ? -32.880 -37.608 38.537 1.00 20.42 201 THR A C 1
ATOM 1521 O O . THR A 1 201 ? -33.650 -36.703 38.204 1.00 19.56 201 THR A O 1
ATOM 1525 N N . VAL A 1 202 ? -33.194 -38.914 38.471 1.00 20.49 202 VAL A N 1
ATOM 1526 C CA . VAL A 1 202 ? -34.566 -39.361 38.062 1.00 19.72 202 VAL A CA 1
ATOM 1527 C C . VAL A 1 202 ? -35.613 -38.628 38.941 1.00 19.41 202 VAL A C 1
ATOM 1528 O O . VAL A 1 202 ? -36.659 -38.096 38.438 1.00 18.72 202 VAL A O 1
ATOM 1532 N N . ALA A 1 203 ? -35.456 -38.668 40.269 1.00 19.60 203 ALA A N 1
ATOM 1533 C CA . ALA A 1 203 ? -36.389 -38.000 41.155 1.00 20.02 203 ALA A CA 1
ATOM 1534 C C . ALA A 1 203 ? -36.540 -36.523 40.903 1.00 20.36 203 ALA A C 1
ATOM 1535 O O . ALA A 1 203 ? -37.676 -36.008 40.939 1.00 19.81 203 ALA A O 1
ATOM 1537 N N . ASP A 1 204 ? -35.427 -35.822 40.662 1.00 20.46 204 ASP A N 1
ATOM 1538 C CA . ASP A 1 204 ? -35.542 -34.408 40.302 1.00 21.26 204 ASP A CA 1
ATOM 1539 C C . ASP A 1 204 ? -36.394 -34.206 39.050 1.00 20.23 204 ASP A C 1
ATOM 1540 O O . ASP A 1 204 ? -37.215 -33.256 38.943 1.00 19.99 204 ASP A O 1
ATOM 1545 N N . LEU A 1 205 ? -36.121 -35.018 38.018 1.00 19.12 205 LEU A N 1
ATOM 1546 C CA . LEU A 1 205 ? -36.841 -34.901 36.800 1.00 18.49 205 LEU A CA 1
ATOM 1547 C C . LEU A 1 205 ? -38.336 -35.209 36.970 1.00 18.21 205 LEU A C 1
ATOM 1548 O O . LEU A 1 205 ? -39.156 -34.478 36.431 1.00 18.20 205 LEU A O 1
ATOM 1553 N N . ALA A 1 206 ? -38.659 -36.181 37.792 1.00 18.34 206 ALA A N 1
ATOM 1554 C CA . ALA A 1 206 ? -40.048 -36.593 37.966 1.00 18.82 206 ALA A CA 1
ATOM 1555 C C . ALA A 1 206 ? -40.942 -35.475 38.583 1.00 19.36 206 ALA A C 1
ATOM 1556 O O . ALA A 1 206 ? -42.173 -35.564 38.406 1.00 20.10 206 ALA A O 1
ATOM 1558 N N . VAL A 1 207 ? -40.384 -34.525 39.277 1.00 19.66 207 VAL A N 1
ATOM 1559 C CA . VAL A 1 207 ? -41.145 -33.457 39.895 1.00 20.95 207 VAL A CA 1
ATOM 1560 C C . VAL A 1 207 ? -40.791 -32.086 39.264 1.00 20.71 207 VAL A C 1
ATOM 1561 O O . VAL A 1 207 ? -41.124 -31.041 39.802 1.00 21.72 207 VAL A O 1
ATOM 1565 N N . THR A 1 208 ? -40.157 -32.102 38.124 1.00 19.96 208 THR A N 1
ATOM 1566 C CA . THR A 1 208 ? -39.911 -30.871 37.390 1.00 20.25 208 THR A CA 1
ATOM 1567 C C . THR A 1 208 ? -41.186 -30.251 36.851 1.00 20.83 208 THR A C 1
ATOM 1568 O O . THR A 1 208 ? -42.095 -30.972 36.419 1.00 20.26 208 THR A O 1
ATOM 1572 N N . ASP A 1 209 ? -41.269 -28.918 36.889 1.00 21.41 209 ASP A N 1
ATOM 1573 C CA . ASP A 1 209 ? -42.468 -28.247 36.380 1.00 22.61 209 ASP A CA 1
ATOM 1574 C C . ASP A 1 209 ? -42.521 -28.529 34.859 1.00 23.84 209 ASP A C 1
ATOM 1575 O O . ASP A 1 209 ? -41.505 -28.359 34.172 1.00 24.21 209 ASP A O 1
ATOM 1580 N N . PRO A 1 210 ? -43.672 -29.000 34.333 1.00 24.29 210 PRO A N 1
ATOM 1581 C CA . PRO A 1 210 ? -43.784 -29.348 32.957 1.00 25.25 210 PRO A CA 1
ATOM 1582 C C . PRO A 1 210 ? -43.398 -28.209 31.994 1.00 26.82 210 PRO A C 1
ATOM 1583 O O . PRO A 1 210 ? -42.660 -28.444 30.982 1.00 27.63 210 PRO A O 1
ATOM 1587 N N . SER A 1 211 ? -43.732 -26.968 32.322 1.00 28.27 211 SER A N 1
ATOM 1588 C CA . SER A 1 211 ? -43.404 -25.810 31.469 1.00 30.57 211 SER A CA 1
ATOM 1589 C C . SER A 1 211 ? -41.917 -25.563 31.376 1.00 29.51 211 SER A C 1
ATOM 1590 O O . SER A 1 211 ? -41.494 -25.096 30.327 1.00 32.53 211 SER A O 1
ATOM 1593 N N . VAL A 1 212 ? -41.117 -25.956 32.362 1.00 28.66 212 VAL A N 1
ATOM 1594 C CA . VAL A 1 212 ? -39.648 -25.887 32.276 1.00 28.75 212 VAL A CA 1
ATOM 1595 C C . VAL A 1 212 ? -39.228 -26.893 31.212 1.00 29.02 212 VAL A C 1
ATOM 1596 O O . VAL A 1 212 ? -38.348 -26.618 30.441 1.00 30.66 212 VAL A O 1
ATOM 1600 N N . LEU A 1 213 ? -39.860 -28.090 31.177 1.00 26.72 213 LEU A N 1
ATOM 1601 C CA . LEU A 1 213 ? -39.423 -29.126 30.233 1.00 25.94 213 LEU A CA 1
ATOM 1602 C C . LEU A 1 213 ? -39.891 -28.831 28.834 1.00 26.93 213 LEU A C 1
ATOM 1603 O O . LEU A 1 213 ? -39.144 -29.039 27.852 1.00 26.73 213 LEU A O 1
ATOM 1608 N N . THR A 1 214 ? -41.174 -28.410 28.680 1.00 26.22 214 THR A N 1
ATOM 1609 C CA . THR A 1 214 ? -41.690 -28.134 27.332 1.00 26.77 214 THR A CA 1
ATOM 1610 C C . THR A 1 214 ? -41.061 -26.938 26.629 1.00 28.17 214 THR A C 1
ATOM 1611 O O . THR A 1 214 ? -40.937 -26.955 25.403 1.00 27.91 214 THR A O 1
ATOM 1615 N N . THR A 1 215 ? -40.642 -25.959 27.371 1.00 28.74 215 THR A N 1
ATOM 1616 C CA . THR A 1 215 ? -39.913 -24.815 26.818 1.00 30.74 215 THR A CA 1
ATOM 1617 C C . THR A 1 215 ? -38.536 -25.291 26.366 1.00 32.06 215 THR A C 1
ATOM 1618 O O . THR A 1 215 ? -38.050 -24.891 25.327 1.00 33.24 215 THR A O 1
ATOM 1622 N N . ALA A 1 216 ? -37.899 -26.187 27.123 1.00 30.54 216 ALA A N 1
ATOM 1623 C CA . ALA A 1 216 ? -36.518 -26.582 26.782 1.00 29.43 216 ALA A CA 1
ATOM 1624 C C . ALA A 1 216 ? -36.428 -27.667 25.740 1.00 28.85 216 ALA A C 1
ATOM 1625 O O . ALA A 1 216 ? -35.486 -27.710 24.953 1.00 27.55 216 ALA A O 1
ATOM 1627 N N . PHE A 1 217 ? -37.465 -28.539 25.651 1.00 28.35 217 PHE A N 1
ATOM 1628 C CA . PHE A 1 217 ? -37.446 -29.698 24.826 1.00 26.63 217 PHE A CA 1
ATOM 1629 C C . PHE A 1 217 ? -38.576 -29.802 23.838 1.00 27.31 217 PHE A C 1
ATOM 1630 O O . PHE A 1 217 ? -38.574 -30.720 23.009 1.00 26.37 217 PHE A O 1
ATOM 1638 N N . GLY A 1 218 ? -39.601 -28.964 23.927 1.00 27.35 218 GLY A N 1
ATOM 1639 C CA . GLY A 1 218 ? -40.777 -29.072 23.075 1.00 27.22 218 GLY A CA 1
ATOM 1640 C C . GLY A 1 218 ? -41.993 -29.635 23.786 1.00 27.77 218 GLY A C 1
ATOM 1641 O O . GLY A 1 218 ? -41.871 -30.355 24.821 1.00 27.23 218 GLY A O 1
ATOM 1642 N N . PRO A 1 219 ? -43.152 -29.346 23.267 1.00 29.54 219 PRO A N 1
ATOM 1643 C CA . PRO A 1 219 ? -44.335 -29.661 23.977 1.00 31.07 219 PRO A CA 1
ATOM 1644 C C . PRO A 1 219 ? -44.571 -31.130 24.132 1.00 33.33 219 PRO A C 1
ATOM 1645 O O . PRO A 1 219 ? -45.262 -31.477 25.089 1.00 36.31 219 PRO A O 1
ATOM 1649 N N . SER A 1 220 ? -44.090 -31.994 23.233 1.00 30.65 220 SER A N 1
ATOM 1650 C CA . SER A 1 220 ? -44.300 -33.453 23.393 1.00 32.27 220 SER A CA 1
ATOM 1651 C C . SER A 1 220 ? -43.165 -34.104 24.104 1.00 28.94 220 SER A C 1
ATOM 1652 O O . SER A 1 220 ? -43.378 -34.822 25.125 1.00 28.31 220 SER A O 1
ATOM 1655 N N . THR A 1 221 ? -41.950 -33.784 23.684 1.00 26.46 221 THR A N 1
ATOM 1656 C CA . THR A 1 221 ? -40.785 -34.398 24.275 1.00 26.19 221 THR A CA 1
ATOM 1657 C C . THR A 1 221 ? -40.626 -34.054 25.750 1.00 23.59 221 THR A C 1
ATOM 1658 O O . THR A 1 221 ? -40.214 -34.954 26.570 1.00 21.66 221 THR A O 1
ATOM 1662 N N . GLY A 1 222 ? -40.977 -32.826 26.123 1.00 22.18 222 GLY A N 1
ATOM 1663 C CA . GLY A 1 222 ? -40.806 -32.462 27.524 1.00 22.47 222 GLY A CA 1
ATOM 1664 C C . GLY A 1 222 ? -41.751 -33.281 28.351 1.00 21.39 222 GLY A C 1
ATOM 1665 O O . GLY A 1 222 ? -41.356 -33.700 29.505 1.00 22.29 222 GLY A O 1
ATOM 1666 N N . LEU A 1 223 ? -43.020 -33.466 27.887 1.00 21.14 223 LEU A N 1
ATOM 1667 C CA . LEU A 1 223 ? -43.941 -34.273 28.679 1.00 21.24 223 LEU A CA 1
ATOM 1668 C C . LEU A 1 223 ? -43.518 -35.722 28.722 1.00 20.75 223 LEU A C 1
ATOM 1669 O O . LEU A 1 223 ? -43.672 -36.453 29.765 1.00 20.02 223 LEU A O 1
ATOM 1674 N N . TRP A 1 224 ? -42.997 -36.210 27.593 1.00 20.50 224 TRP A N 1
ATOM 1675 C CA . TRP A 1 224 ? -42.465 -37.565 27.584 1.00 21.22 224 TRP A CA 1
ATOM 1676 C C . TRP A 1 224 ? -41.312 -37.842 28.560 1.00 20.13 224 TRP A C 1
ATOM 1677 O O . TRP A 1 224 ? -41.273 -38.902 29.235 1.00 19.15 224 TRP A O 1
ATOM 1688 N N . LEU A 1 225 ? -40.390 -36.871 28.737 1.00 19.68 225 LEU A N 1
ATOM 1689 C CA . LEU A 1 225 ? -39.359 -36.984 29.720 1.00 20.03 225 LEU A CA 1
ATOM 1690 C C . LEU A 1 225 ? -39.917 -37.114 31.141 1.00 19.38 225 LEU A C 1
ATOM 1691 O O . LEU A 1 225 ? -39.407 -37.871 31.981 1.00 18.35 225 LEU A O 1
ATOM 1696 N N . LEU A 1 226 ? -40.980 -36.387 31.408 1.00 19.29 226 LEU A N 1
ATOM 1697 C CA . LEU A 1 226 ? -41.591 -36.409 32.723 1.00 20.06 226 LEU A CA 1
ATOM 1698 C C . LEU A 1 226 ? -42.253 -37.707 32.969 1.00 19.34 226 LEU A C 1
ATOM 1699 O O . LEU A 1 226 ? -42.103 -38.350 34.073 1.00 18.73 226 LEU A O 1
ATOM 1704 N N . LEU A 1 227 ? -42.871 -38.242 31.947 1.00 19.36 227 LEU A N 1
ATOM 1705 C CA . LEU A 1 227 ? -43.474 -39.551 32.015 1.00 19.51 227 LEU A CA 1
ATOM 1706 C C . LEU A 1 227 ? -42.456 -40.675 32.246 1.00 18.31 227 LEU A C 1
ATOM 1707 O O . LEU A 1 227 ? -42.749 -41.616 33.053 1.00 17.64 227 LEU A O 1
ATOM 1712 N N . LEU A 1 228 ? -41.393 -40.681 31.479 1.00 17.81 228 LEU A N 1
ATOM 1713 C CA . LEU A 1 228 ? -40.262 -41.637 31.679 1.00 17.77 228 LEU A CA 1
ATOM 1714 C C . LEU A 1 228 ? -39.757 -41.546 33.103 1.00 17.34 228 LEU A C 1
ATOM 1715 O O . LEU A 1 228 ? -39.552 -42.555 33.727 1.00 17.11 228 LEU A O 1
ATOM 1720 N N . ALA A 1 229 ? -39.555 -40.320 33.628 1.00 17.52 229 ALA A N 1
ATOM 1721 C CA . ALA A 1 229 ? -39.027 -40.252 34.979 1.00 17.52 229 ALA A CA 1
ATOM 1722 C C . ALA A 1 229 ? -39.954 -40.814 36.058 1.00 17.88 229 ALA A C 1
ATOM 1723 O O . ALA A 1 229 ? -39.494 -41.324 37.117 1.00 17.52 229 ALA A O 1
ATOM 1725 N N . LYS A 1 230 ? -41.255 -40.676 35.829 1.00 18.25 230 LYS A N 1
ATOM 1726 C CA . LYS A 1 230 ? -42.253 -41.284 36.666 1.00 19.49 230 LYS A CA 1
ATOM 1727 C C . LYS A 1 230 ? -42.417 -42.797 36.460 1.00 20.13 230 LYS A C 1
ATOM 1728 O O . LYS A 1 230 ? -43.159 -43.486 37.135 1.00 19.97 230 LYS A O 1
ATOM 1734 N N . GLY A 1 231 ? -41.649 -43.352 35.548 1.00 19.88 231 GLY A N 1
ATOM 1735 C CA . GLY A 1 231 ? -41.630 -44.795 35.359 1.00 20.09 231 GLY A CA 1
ATOM 1736 C C . GLY A 1 231 ? -42.680 -45.307 34.383 1.00 19.91 231 GLY A C 1
ATOM 1737 O O . GLY A 1 231 ? -42.913 -46.480 34.364 1.00 19.75 231 GLY A O 1
ATOM 1738 N N . GLY A 1 232 ? -43.257 -44.391 33.567 1.00 20.03 232 GLY A N 1
ATOM 1739 C CA . GLY A 1 232 ? -44.286 -44.696 32.640 1.00 19.98 232 GLY A CA 1
ATOM 1740 C C . GLY A 1 232 ? -43.678 -45.056 31.296 1.00 20.08 232 GLY A C 1
ATOM 1741 O O . GLY A 1 232 ? -42.427 -45.043 31.078 1.00 19.60 232 GLY A O 1
ATOM 1742 N N . GLY A 1 233 ? -44.558 -45.512 30.403 1.00 19.78 233 GLY A N 1
ATOM 1743 C CA . GLY A 1 233 ? -44.097 -45.898 29.074 1.00 19.93 233 GLY A CA 1
ATOM 1744 C C . GLY A 1 233 ? -45.188 -46.368 28.210 1.00 19.89 233 GLY A C 1
ATOM 1745 O O . GLY A 1 233 ? -46.415 -46.305 28.501 1.00 19.73 233 GLY A O 1
ATOM 1746 N N . ASP A 1 234 ? -44.740 -46.972 27.170 1.00 20.70 234 ASP A N 1
ATOM 1747 C CA . ASP A 1 234 ? -45.564 -47.655 26.262 1.00 21.63 234 ASP A CA 1
ATOM 1748 C C . ASP A 1 234 ? -46.100 -48.972 26.864 1.00 22.34 234 ASP A C 1
ATOM 1749 O O . ASP A 1 234 ? -45.450 -49.670 27.366 1.00 22.26 234 ASP A O 1
ATOM 1754 N N . THR A 1 235 ? -47.399 -49.222 26.712 1.00 23.20 235 THR A N 1
ATOM 1755 C CA . THR A 1 235 ? -48.002 -50.437 27.277 1.00 24.60 235 THR A CA 1
ATOM 1756 C C . THR A 1 235 ? -48.526 -51.455 26.254 1.00 26.10 235 THR A C 1
ATOM 1757 O O . THR A 1 235 ? -48.897 -52.573 26.613 1.00 28.60 235 THR A O 1
ATOM 1761 N N . GLU A 1 236 ? -48.532 -51.126 25.050 1.00 27.19 236 GLU A N 1
ATOM 1762 C CA . GLU A 1 236 ? -48.998 -52.045 24.129 1.00 30.61 236 GLU A CA 1
ATOM 1763 C C . GLU A 1 236 ? -47.865 -52.752 23.404 1.00 28.77 236 GLU A C 1
ATOM 1764 O O . GLU A 1 236 ? -47.072 -52.213 22.889 1.00 28.20 236 GLU A O 1
ATOM 1770 N N . VAL A 1 237 ? -47.935 -54.015 23.449 1.00 27.99 237 VAL A N 1
ATOM 1771 C CA . VAL A 1 237 ? -47.022 -54.891 22.796 1.00 27.65 237 VAL A CA 1
ATOM 1772 C C . VAL A 1 237 ? -47.586 -55.335 21.453 1.00 30.42 237 VAL A C 1
ATOM 1773 O O . VAL A 1 237 ? -48.454 -56.047 21.393 1.00 29.99 237 VAL A O 1
ATOM 1777 N N . SER A 1 238 ? -46.993 -54.870 20.406 1.00 32.62 238 SER A N 1
ATOM 1778 C CA . SER A 1 238 ? -47.426 -55.198 19.120 1.00 36.75 238 SER A CA 1
ATOM 1779 C C . SER A 1 238 ? -46.708 -56.335 18.459 1.00 37.64 238 SER A C 1
ATOM 1780 O O . SER A 1 238 ? -45.652 -56.366 18.461 1.00 38.63 238 SER A O 1
ATOM 1783 N N . SER A 1 239 ? -47.474 -57.233 17.847 1.00 39.23 239 SER A N 1
ATOM 1784 C CA . SER A 1 239 ? -46.915 -58.375 17.136 1.00 41.38 239 SER A CA 1
ATOM 1785 C C . SER A 1 239 ? -46.685 -58.028 15.664 1.00 41.55 239 SER A C 1
ATOM 1786 O O . SER A 1 239 ? -46.174 -58.845 14.898 1.00 40.89 239 SER A O 1
ATOM 1789 N N . GLU A 1 240 ? -47.063 -56.811 15.276 1.00 42.46 240 GLU A N 1
ATOM 1790 C CA . GLU A 1 240 ? -46.890 -56.345 13.902 1.00 43.70 240 GLU A CA 1
ATOM 1791 C C . GLU A 1 240 ? -45.430 -56.482 13.487 1.00 43.84 240 GLU A C 1
ATOM 1792 O O . GLU A 1 240 ? -44.530 -56.109 14.241 1.00 44.59 240 GLU A O 1
ATOM 1798 N N . PRO A 1 241 ? -45.185 -56.999 12.274 1.00 43.56 241 PRO A N 1
ATOM 1799 C CA . PRO A 1 241 ? -43.822 -57.180 11.887 1.00 42.77 241 PRO A CA 1
ATOM 1800 C C . PRO A 1 241 ? -43.063 -55.915 11.600 1.00 38.41 241 PRO A C 1
ATOM 1801 O O . PRO A 1 241 ? -43.556 -55.007 11.173 1.00 37.97 241 PRO A O 1
ATOM 1805 N N . TRP A 1 242 ? -41.854 -55.938 12.006 1.00 37.11 242 TRP A N 1
ATOM 1806 C CA . TRP A 1 242 ? -40.979 -54.816 11.805 1.00 37.07 242 TRP A CA 1
ATOM 1807 C C . TRP A 1 242 ? -40.569 -54.612 10.344 1.00 34.40 242 TRP A C 1
ATOM 1808 O O . TRP A 1 242 ? -40.005 -55.497 9.727 1.00 37.50 242 TRP A O 1
ATOM 1819 N N . VAL A 1 243 ? -40.805 -53.418 9.847 1.00 32.77 243 VAL A N 1
ATOM 1820 C CA . VAL A 1 243 ? -40.404 -53.017 8.460 1.00 30.56 243 VAL A CA 1
ATOM 1821 C C . VAL A 1 243 ? -39.167 -52.089 8.489 1.00 28.80 243 VAL A C 1
ATOM 1822 O O . VAL A 1 243 ? -39.247 -50.943 8.937 1.00 28.79 243 VAL A O 1
ATOM 1826 N N . PRO A 1 244 ? -38.025 -52.607 8.033 1.00 27.38 244 PRO A N 1
ATOM 1827 C CA . PRO A 1 244 ? -36.858 -51.750 8.097 1.00 27.26 244 PRO A CA 1
ATOM 1828 C C . PRO A 1 244 ? -37.013 -50.471 7.240 1.00 27.56 244 PRO A C 1
ATOM 1829 O O . PRO A 1 244 ? -37.604 -50.497 6.176 1.00 27.27 244 PRO A O 1
ATOM 1833 N N . ARG A 1 245 ? -36.523 -49.377 7.769 1.00 26.46 245 ARG A N 1
ATOM 1834 C CA . ARG A 1 245 ? -36.576 -48.048 7.100 1.00 27.04 245 ARG A CA 1
ATOM 1835 C C . ARG A 1 245 ? -35.388 -47.828 6.146 1.00 25.09 245 ARG A C 1
ATOM 1836 O O . ARG A 1 245 ? -35.490 -46.971 5.158 1.00 25.35 245 ARG A O 1
ATOM 1844 N N . SER A 1 246 ? -34.262 -48.554 6.393 1.00 23.63 246 SER A N 1
ATOM 1845 C CA . SER A 1 246 ? -33.094 -48.330 5.593 1.00 23.65 246 SER A CA 1
ATOM 1846 C C . SER A 1 246 ? -32.152 -49.513 5.725 1.00 23.60 246 SER A C 1
ATOM 1847 O O . SER A 1 246 ? -32.295 -50.339 6.658 1.00 23.04 246 SER A O 1
ATOM 1850 N N . ARG A 1 247 ? -31.188 -49.612 4.847 1.00 23.22 247 ARG A N 1
ATOM 1851 C CA . ARG A 1 247 ? -30.105 -50.575 5.001 1.00 24.10 247 ARG A CA 1
ATOM 1852 C C . ARG A 1 247 ? -28.810 -49.871 4.611 1.00 23.12 247 ARG A C 1
ATOM 1853 O O . ARG A 1 247 ? -28.818 -48.979 3.725 1.00 22.07 247 ARG A O 1
ATOM 1861 N N . SER A 1 248 ? -27.727 -50.283 5.279 1.00 23.69 248 SER A N 1
ATOM 1862 C CA . SER A 1 248 ? -26.483 -49.677 5.095 1.00 24.17 248 SER A CA 1
ATOM 1863 C C . SER A 1 248 ? -25.327 -50.656 5.156 1.00 23.79 248 SER A C 1
ATOM 1864 O O . SER A 1 248 ? -25.311 -51.683 5.930 1.00 22.69 248 SER A O 1
ATOM 1867 N N . HIS A 1 249 ? -24.224 -50.183 4.522 1.00 22.72 249 HIS A N 1
ATOM 1868 C CA . HIS A 1 249 ? -22.912 -50.884 4.635 1.00 23.84 249 HIS A CA 1
ATOM 1869 C C . HIS A 1 249 ? -21.819 -49.848 4.647 1.00 24.18 249 HIS A C 1
ATOM 1870 O O . HIS A 1 249 ? -21.793 -48.965 3.756 1.00 25.33 249 HIS A O 1
ATOM 1877 N N . VAL A 1 250 ? -20.950 -49.890 5.646 1.00 24.61 250 VAL A N 1
ATOM 1878 C CA . VAL A 1 250 ? -19.705 -49.106 5.659 1.00 25.42 250 VAL A CA 1
ATOM 1879 C C . VAL A 1 250 ? -18.509 -50.002 5.660 1.00 26.27 250 VAL A C 1
ATOM 1880 O O . VAL A 1 250 ? -18.617 -51.164 6.075 1.00 26.58 250 VAL A O 1
ATOM 1884 N N . VAL A 1 251 ? -17.339 -49.459 5.289 1.00 26.60 251 VAL A N 1
ATOM 1885 C CA . VAL A 1 251 ? -16.104 -50.191 5.344 1.00 27.83 251 VAL A CA 1
ATOM 1886 C C . VAL A 1 251 ? -15.027 -49.257 5.753 1.00 28.56 251 VAL A C 1
ATOM 1887 O O . VAL A 1 251 ? -14.827 -48.214 5.146 1.00 27.78 251 VAL A O 1
ATOM 1891 N N . THR A 1 252 ? -14.288 -49.696 6.799 1.00 28.26 252 THR A N 1
ATOM 1892 C CA . THR A 1 252 ? -13.001 -49.059 7.178 1.00 29.38 252 THR A CA 1
ATOM 1893 C C . THR A 1 252 ? -11.875 -49.840 6.497 1.00 31.20 252 THR A C 1
ATOM 1894 O O . THR A 1 252 ? -11.743 -51.034 6.713 1.00 31.09 252 THR A O 1
ATOM 1898 N N . PHE A 1 253 ? -11.094 -49.156 5.645 1.00 31.82 253 PHE A N 1
ATOM 1899 C CA . PHE A 1 253 ? -10.053 -49.799 4.811 1.00 32.91 253 PHE A CA 1
ATOM 1900 C C . PHE A 1 253 ? -8.830 -50.089 5.673 1.00 34.77 253 PHE A C 1
ATOM 1901 O O . PHE A 1 253 ? -8.555 -49.350 6.615 1.00 34.90 253 PHE A O 1
ATOM 1909 N N . PRO A 1 254 ? -8.128 -51.224 5.421 1.00 37.76 254 PRO A N 1
ATOM 1910 C CA . PRO A 1 254 ? -6.897 -51.533 6.194 1.00 39.52 254 PRO A CA 1
ATOM 1911 C C . PRO A 1 254 ? -5.838 -50.491 5.974 1.00 41.65 254 PRO A C 1
ATOM 1912 O O . PRO A 1 254 ? -5.094 -50.183 6.876 1.00 43.27 254 PRO A O 1
ATOM 1916 N N . GLN A 1 255 ? -5.805 -49.886 4.811 1.00 43.44 255 GLN A N 1
ATOM 1917 C CA . GLN A 1 255 ? -5.110 -48.608 4.656 1.00 47.41 255 GLN A CA 1
ATOM 1918 C C . GLN A 1 255 ? -5.922 -47.580 3.981 1.00 43.59 255 GLN A C 1
ATOM 1919 O O . GLN A 1 255 ? -6.781 -47.887 3.078 1.00 42.90 255 GLN A O 1
ATOM 1925 N N . ASP A 1 256 ? -5.644 -46.347 4.375 1.00 42.40 256 ASP A N 1
ATOM 1926 C CA . ASP A 1 256 ? -6.418 -45.205 3.886 1.00 43.48 256 ASP A CA 1
ATOM 1927 C C . ASP A 1 256 ? -6.296 -45.151 2.366 1.00 43.63 256 ASP A C 1
ATOM 1928 O O . ASP A 1 256 ? -5.180 -45.418 1.785 1.00 45.83 256 ASP A O 1
ATOM 1933 N N . LEU A 1 257 ? -7.381 -44.772 1.733 1.00 41.91 257 LEU A N 1
ATOM 1934 C CA . LEU A 1 257 ? -7.427 -44.723 0.258 1.00 42.54 257 LEU A CA 1
ATOM 1935 C C . LEU A 1 257 ? -6.905 -43.367 -0.163 1.00 43.12 257 LEU A C 1
ATOM 1936 O O . LEU A 1 257 ? -7.255 -42.341 0.445 1.00 43.58 257 LEU A O 1
ATOM 1941 N N . THR A 1 258 ? -6.049 -43.342 -1.184 1.00 45.21 258 THR A N 1
ATOM 1942 C CA . THR A 1 258 ? -5.587 -42.029 -1.674 1.00 46.61 258 THR A CA 1
ATOM 1943 C C . THR A 1 258 ? -5.959 -41.773 -3.128 1.00 50.56 258 THR A C 1
ATOM 1944 O O . THR A 1 258 ? -5.812 -40.661 -3.566 1.00 53.31 258 THR A O 1
ATOM 1948 N N . GLU A 1 259 ? -6.429 -42.786 -3.870 1.00 50.43 259 GLU A N 1
ATOM 1949 C CA . GLU A 1 259 ? -6.778 -42.638 -5.266 1.00 51.90 259 GLU A CA 1
ATOM 1950 C C . GLU A 1 259 ? -8.332 -42.513 -5.385 1.00 47.97 259 GLU A C 1
ATOM 1951 O O . GLU A 1 259 ? -9.087 -43.269 -4.774 1.00 45.66 259 GLU A O 1
ATOM 1957 N N . ARG A 1 260 ? -8.790 -41.514 -6.121 1.00 44.83 260 ARG A N 1
ATOM 1958 C CA . ARG A 1 260 ? -10.208 -41.326 -6.416 1.00 43.22 260 ARG A CA 1
ATOM 1959 C C . ARG A 1 260 ? -10.780 -42.593 -7.051 1.00 42.94 260 ARG A C 1
ATOM 1960 O O . ARG A 1 260 ? -11.825 -43.073 -6.663 1.00 39.22 260 ARG A O 1
ATOM 1968 N N . ARG A 1 261 ? -10.153 -43.104 -8.111 1.00 44.60 261 ARG A N 1
ATOM 1969 C CA . ARG A 1 261 ? -10.568 -44.378 -8.728 1.00 46.33 261 ARG A CA 1
ATOM 1970 C C . ARG A 1 261 ? -11.103 -45.460 -7.676 1.00 44.63 261 ARG A C 1
ATOM 1971 O O . ARG A 1 261 ? -12.150 -46.111 -7.846 1.00 42.29 261 ARG A O 1
ATOM 1979 N N . GLU A 1 262 ? -10.303 -45.672 -6.639 1.00 43.23 262 GLU A N 1
ATOM 1980 C CA . GLU A 1 262 ? -10.563 -46.667 -5.601 1.00 43.08 262 GLU A CA 1
ATOM 1981 C C . GLU A 1 262 ? -11.767 -46.238 -4.776 1.00 41.23 262 GLU A C 1
ATOM 1982 O O . GLU A 1 262 ? -12.594 -47.071 -4.427 1.00 40.06 262 GLU A O 1
ATOM 1988 N N . MET A 1 263 ? -11.862 -44.951 -4.461 1.00 39.98 263 MET A N 1
ATOM 1989 C CA . MET A 1 263 ? -13.026 -44.438 -3.683 1.00 39.07 263 MET A CA 1
ATOM 1990 C C . MET A 1 263 ? -14.353 -44.643 -4.387 1.00 37.27 263 MET A C 1
ATOM 1991 O O . MET A 1 263 ? -15.303 -45.131 -3.800 1.00 34.51 263 MET A O 1
ATOM 1996 N N . ASP A 1 264 ? -14.386 -44.214 -5.653 1.00 35.74 264 ASP A N 1
ATOM 1997 C CA . ASP A 1 264 ? -15.472 -44.480 -6.563 1.00 36.21 264 ASP A CA 1
ATOM 1998 C C . ASP A 1 264 ? -15.849 -45.950 -6.684 1.00 35.80 264 ASP A C 1
ATOM 1999 O O . ASP A 1 264 ? -17.004 -46.325 -6.599 1.00 34.28 264 ASP A O 1
ATOM 2004 N N . SER A 1 265 ? -14.872 -46.793 -6.867 1.00 37.59 265 SER A N 1
ATOM 2005 C CA . SER A 1 265 ? -15.085 -48.201 -6.986 1.00 38.77 265 SER A CA 1
ATOM 2006 C C . SER A 1 265 ? -15.704 -48.863 -5.675 1.00 35.60 265 SER A C 1
ATOM 2007 O O . SER A 1 265 ? -16.580 -49.747 -5.740 1.00 32.10 265 SER A O 1
ATOM 2010 N N . ALA A 1 266 ? -15.249 -48.382 -4.532 1.00 33.37 266 ALA A N 1
ATOM 2011 C CA . ALA A 1 266 ? -15.756 -48.906 -3.212 1.00 31.55 266 ALA A CA 1
ATOM 2012 C C . ALA A 1 266 ? -17.200 -48.495 -3.021 1.00 29.75 266 ALA A C 1
ATOM 2013 O O . ALA A 1 266 ? -17.949 -49.316 -2.567 1.00 29.01 266 ALA A O 1
ATOM 2015 N N . VAL A 1 267 ? -17.548 -47.263 -3.430 1.00 29.23 267 VAL A N 1
ATOM 2016 C CA . VAL A 1 267 ? -18.903 -46.726 -3.260 1.00 29.76 267 VAL A CA 1
ATOM 2017 C C . VAL A 1 267 ? -19.821 -47.408 -4.198 1.00 29.05 267 VAL A C 1
ATOM 2018 O O . VAL A 1 267 ? -20.901 -47.719 -3.818 1.00 28.10 267 VAL A O 1
ATOM 2022 N N . ARG A 1 268 ? -19.385 -47.582 -5.446 1.00 31.06 268 ARG A N 1
ATOM 2023 C CA . ARG A 1 268 ? -20.130 -48.354 -6.449 1.00 31.47 268 ARG A CA 1
ATOM 2024 C C . ARG A 1 268 ? -20.419 -49.739 -5.869 1.00 30.49 268 ARG A C 1
ATOM 2025 O O . ARG A 1 268 ? -21.580 -50.160 -5.857 1.00 27.62 268 ARG A O 1
ATOM 2033 N N . ASP A 1 269 ? -19.383 -50.369 -5.287 1.00 31.22 269 ASP A N 1
ATOM 2034 C CA . ASP A 1 269 ? -19.572 -51.735 -4.751 1.00 32.61 269 ASP A CA 1
ATOM 2035 C C . ASP A 1 269 ? -20.517 -51.820 -3.605 1.00 30.64 269 ASP A C 1
ATOM 2036 O O . ASP A 1 269 ? -21.331 -52.752 -3.534 1.00 31.73 269 ASP A O 1
ATOM 2041 N N . LEU A 1 270 ? -20.393 -50.863 -2.676 1.00 29.40 270 LEU A N 1
ATOM 2042 C CA . LEU A 1 270 ? -21.303 -50.792 -1.509 1.00 28.50 270 LEU A CA 1
ATOM 2043 C C . LEU A 1 270 ? -22.736 -50.487 -1.915 1.00 27.50 270 LEU A C 1
ATOM 2044 O O . LEU A 1 270 ? -23.676 -51.095 -1.411 1.00 25.63 270 LEU A O 1
ATOM 2049 N N . ALA A 1 271 ? -22.905 -49.669 -2.985 1.00 27.00 271 ALA A N 1
ATOM 2050 C CA . ALA A 1 271 ? -24.267 -49.405 -3.445 1.00 26.25 271 ALA A CA 1
ATOM 2051 C C . ALA A 1 271 ? -24.862 -50.621 -4.054 1.00 26.08 271 ALA A C 1
ATOM 2052 O O . ALA A 1 271 ? -26.010 -50.997 -3.795 1.00 25.62 271 ALA A O 1
ATOM 2054 N N . LEU A 1 272 ? -24.077 -51.307 -4.857 1.00 26.03 272 LEU A N 1
ATOM 2055 C CA . LEU A 1 272 ? -24.554 -52.449 -5.535 1.00 28.25 272 LEU A CA 1
ATOM 2056 C C . LEU A 1 272 ? -24.960 -53.591 -4.542 1.00 28.25 272 LEU A C 1
ATOM 2057 O O . LEU A 1 272 ? -26.014 -54.228 -4.713 1.00 26.76 272 LEU A O 1
ATOM 2062 N N . GLN A 1 273 ? -24.142 -53.738 -3.517 1.00 30.01 273 GLN A N 1
ATOM 2063 C CA . GLN A 1 273 ? -24.331 -54.763 -2.523 1.00 30.52 273 GLN A CA 1
ATOM 2064 C C . GLN A 1 273 ? -25.600 -54.483 -1.741 1.00 28.00 273 GLN A C 1
ATOM 2065 O O . GLN A 1 273 ? -26.459 -55.376 -1.603 1.00 28.01 273 GLN A O 1
ATOM 2071 N N . THR A 1 274 ? -25.698 -53.261 -1.210 1.00 26.36 274 THR A N 1
ATOM 2072 C CA . THR A 1 274 ? -26.858 -52.911 -0.486 1.00 25.98 274 THR A CA 1
ATOM 2073 C C . THR A 1 274 ? -28.114 -53.037 -1.344 1.00 25.05 274 THR A C 1
ATOM 2074 O O . THR A 1 274 ? -29.193 -53.519 -0.883 1.00 24.45 274 THR A O 1
ATOM 2078 N N . LEU A 1 275 ? -28.041 -52.577 -2.595 1.00 25.23 275 LEU A N 1
ATOM 2079 C CA . LEU A 1 275 ? -29.186 -52.675 -3.463 1.00 25.72 275 LEU A CA 1
ATOM 2080 C C . LEU A 1 275 ? -29.659 -54.153 -3.656 1.00 25.91 275 LEU A C 1
ATOM 2081 O O . LEU A 1 275 ? -30.875 -54.459 -3.586 1.00 25.21 275 LEU A O 1
ATOM 2086 N N . ALA A 1 276 ? -28.726 -55.067 -3.897 1.00 27.56 276 ALA A N 1
ATOM 2087 C CA . ALA A 1 276 ? -29.148 -56.422 -4.153 1.00 28.27 276 ALA A CA 1
ATOM 2088 C C . ALA A 1 276 ? -29.841 -57.026 -2.929 1.00 28.60 276 ALA A C 1
ATOM 2089 O O . ALA A 1 276 ? -30.804 -57.815 -3.066 1.00 28.59 276 ALA A O 1
ATOM 2091 N N . GLU A 1 277 ? -29.383 -56.633 -1.752 1.00 26.69 277 GLU A N 1
ATOM 2092 C CA . GLU A 1 277 ? -29.958 -57.162 -0.513 1.00 27.54 277 GLU A CA 1
ATOM 2093 C C . GLU A 1 277 ? -31.365 -56.593 -0.301 1.00 26.75 277 GLU A C 1
ATOM 2094 O O . GLU A 1 277 ? -32.243 -57.358 0.083 1.00 27.75 277 GLU A O 1
ATOM 2100 N N . ILE A 1 278 ? -31.587 -55.305 -0.558 1.00 25.46 278 ILE A N 1
ATOM 2101 C CA . ILE A 1 278 ? -32.940 -54.742 -0.446 1.00 26.32 278 ILE A CA 1
ATOM 2102 C C . ILE A 1 278 ? -33.926 -55.271 -1.478 1.00 27.23 278 ILE A C 1
ATOM 2103 O O . ILE A 1 278 ? -35.160 -55.371 -1.235 1.00 28.23 278 ILE A O 1
ATOM 2108 N N . VAL A 1 279 ? -33.407 -55.592 -2.653 1.00 28.55 279 VAL A N 1
ATOM 2109 C CA . VAL A 1 279 ? -34.265 -56.191 -3.720 1.00 30.22 279 VAL A CA 1
ATOM 2110 C C . VAL A 1 279 ? -34.701 -57.596 -3.295 1.00 31.97 279 VAL A C 1
ATOM 2111 O O . VAL A 1 279 ? -35.840 -57.977 -3.533 1.00 29.72 279 VAL A O 1
ATOM 2115 N N . GLU A 1 280 ? -33.803 -58.317 -2.598 1.00 33.30 280 GLU A N 1
ATOM 2116 C CA . GLU A 1 280 ? -34.061 -59.708 -2.300 1.00 36.79 280 GLU A CA 1
ATOM 2117 C C . GLU A 1 280 ? -35.153 -59.734 -1.221 1.00 36.77 280 GLU A C 1
ATOM 2118 O O . GLU A 1 280 ? -35.952 -60.607 -1.197 1.00 35.25 280 GLU A O 1
ATOM 2124 N N . GLN A 1 281 ? -35.209 -58.722 -0.379 1.00 35.52 281 GLN A N 1
ATOM 2125 C CA . GLN A 1 281 ? -36.282 -58.534 0.565 1.00 37.37 281 GLN A CA 1
ATOM 2126 C C . GLN A 1 281 ? -37.568 -57.846 0.045 1.00 36.04 281 GLN A C 1
ATOM 2127 O O . GLN A 1 281 ? -38.378 -57.477 0.855 1.00 35.92 281 GLN A O 1
ATOM 2133 N N . GLY A 1 282 ? -37.698 -57.555 -1.253 1.00 34.08 282 GLY A N 1
ATOM 2134 C CA . GLY A 1 282 ? -38.865 -56.938 -1.833 1.00 33.45 282 GLY A CA 1
ATOM 2135 C C . GLY A 1 282 ? -39.016 -55.443 -1.709 1.00 31.82 282 GLY A C 1
ATOM 2136 O O . GLY A 1 282 ? -40.139 -54.899 -1.749 1.00 32.68 282 GLY A O 1
ATOM 2137 N N . ARG A 1 283 ? -37.929 -54.755 -1.533 1.00 29.78 283 ARG A N 1
ATOM 2138 C CA . ARG A 1 283 ? -37.988 -53.315 -1.137 1.00 28.49 283 ARG A CA 1
ATOM 2139 C C . ARG A 1 283 ? -37.656 -52.435 -2.377 1.00 27.10 283 ARG A C 1
ATOM 2140 O O . ARG A 1 283 ? -37.201 -52.952 -3.357 1.00 25.74 283 ARG A O 1
ATOM 2148 N N . ILE A 1 284 ? -37.928 -51.140 -2.263 1.00 26.66 284 ILE A N 1
ATOM 2149 C CA . ILE A 1 284 ? -37.673 -50.098 -3.288 1.00 26.60 284 ILE A CA 1
ATOM 2150 C C . ILE A 1 284 ? -36.915 -48.961 -2.585 1.00 25.95 284 ILE A C 1
ATOM 2151 O O . ILE A 1 284 ? -37.235 -48.623 -1.412 1.00 25.41 284 ILE A O 1
ATOM 2156 N N . VAL A 1 285 ? -35.925 -48.392 -3.257 1.00 24.97 285 VAL A N 1
ATOM 2157 C CA . VAL A 1 285 ? -35.133 -47.339 -2.721 1.00 24.78 285 VAL A CA 1
ATOM 2158 C C . VAL A 1 285 ? -35.768 -45.934 -2.935 1.00 25.79 285 VAL A C 1
ATOM 2159 O O . VAL A 1 285 ? -36.272 -45.660 -4.041 1.00 25.31 285 VAL A O 1
ATOM 2163 N N . THR A 1 286 ? -35.762 -45.034 -1.899 1.00 26.18 286 THR A N 1
ATOM 2164 C CA . THR A 1 286 ? -36.209 -43.642 -1.980 1.00 26.62 286 THR A CA 1
ATOM 2165 C C . THR A 1 286 ? -35.056 -42.600 -2.030 1.00 25.71 286 THR A C 1
ATOM 2166 O O . THR A 1 286 ? -35.153 -41.557 -2.787 1.00 25.60 286 THR A O 1
ATOM 2170 N N . ARG A 1 287 ? -34.045 -42.824 -1.221 1.00 24.98 287 ARG A N 1
ATOM 2171 C CA . ARG A 1 287 ? -32.864 -41.975 -1.092 1.00 25.62 287 ARG A CA 1
ATOM 2172 C C . ARG A 1 287 ? -31.602 -42.749 -0.968 1.00 25.60 287 ARG A C 1
ATOM 2173 O O . ARG A 1 287 ? -31.585 -43.845 -0.379 1.00 25.44 287 ARG A O 1
ATOM 2181 N N . VAL A 1 288 ? -30.511 -42.103 -1.376 1.00 25.46 288 VAL A N 1
ATOM 2182 C CA . VAL A 1 288 ? -29.197 -42.662 -1.400 1.00 25.77 288 VAL A CA 1
ATOM 2183 C C . VAL A 1 288 ? -28.305 -41.702 -0.575 1.00 27.22 288 VAL A C 1
ATOM 2184 O O . VAL A 1 288 ? -28.113 -40.524 -0.962 1.00 26.57 288 VAL A O 1
ATOM 2188 N N . ALA A 1 289 ? -27.715 -42.271 0.473 1.00 25.32 289 ALA A N 1
ATOM 2189 C CA . ALA A 1 289 ? -26.788 -41.510 1.346 1.00 26.25 289 ALA A CA 1
ATOM 2190 C C . ALA A 1 289 ? -25.363 -42.085 1.256 1.00 26.69 289 ALA A C 1
ATOM 2191 O O . ALA A 1 289 ? -25.146 -43.314 1.221 1.00 26.90 289 ALA A O 1
ATOM 2193 N N . VAL A 1 290 ? -24.416 -41.167 1.139 1.00 26.76 290 VAL A N 1
ATOM 2194 C CA . VAL A 1 290 ? -23.002 -41.538 1.121 1.00 28.00 290 VAL A CA 1
ATOM 2195 C C . VAL A 1 290 ? -22.263 -40.888 2.332 1.00 28.07 290 VAL A C 1
ATOM 2196 O O . VAL A 1 290 ? -22.504 -39.725 2.639 1.00 26.95 290 VAL A O 1
ATOM 2200 N N . THR A 1 291 ? -21.415 -41.683 3.021 1.00 28.98 291 THR A N 1
ATOM 2201 C CA . THR A 1 291 ? -20.669 -41.204 4.201 1.00 29.40 291 THR A CA 1
ATOM 2202 C C . THR A 1 291 ? -19.202 -41.293 3.883 1.00 28.59 291 THR A C 1
ATOM 2203 O O . THR A 1 291 ? -18.787 -42.313 3.304 1.00 27.32 291 THR A O 1
ATOM 2207 N N . VAL A 1 292 ? -18.443 -40.266 4.257 1.00 28.81 292 VAL A N 1
ATOM 2208 C CA . VAL A 1 292 ? -17.050 -40.284 4.077 1.00 31.14 292 VAL A CA 1
ATOM 2209 C C . VAL A 1 292 ? -16.389 -39.940 5.418 1.00 31.34 292 VAL A C 1
ATOM 2210 O O . VAL A 1 292 ? -16.851 -38.983 6.078 1.00 32.16 292 VAL A O 1
ATOM 2214 N N . ARG A 1 293 ? -15.364 -40.718 5.814 1.00 31.94 293 ARG A N 1
ATOM 2215 C CA . ARG A 1 293 ? -14.517 -40.425 7.007 1.00 32.66 293 ARG A CA 1
ATOM 2216 C C . ARG A 1 293 ? -13.053 -40.300 6.585 1.00 33.80 293 ARG A C 1
ATOM 2217 O O . ARG A 1 293 ? -12.449 -41.254 5.971 1.00 32.26 293 ARG A O 1
ATOM 2225 N N . THR A 1 294 ? -12.437 -39.155 6.895 1.00 36.16 294 THR A N 1
ATOM 2226 C CA . THR A 1 294 ? -11.005 -38.950 6.538 1.00 39.72 294 THR A CA 1
ATOM 2227 C C . THR A 1 294 ? -10.043 -39.632 7.563 1.00 42.36 294 THR A C 1
ATOM 2228 O O . THR A 1 294 ? -10.478 -40.155 8.602 1.00 41.11 294 THR A O 1
ATOM 2232 N N . SER A 1 295 ? -8.748 -39.646 7.216 1.00 45.71 295 SER A N 1
ATOM 2233 C CA . SER A 1 295 ? -7.672 -40.136 8.087 1.00 48.43 295 SER A CA 1
ATOM 2234 C C . SER A 1 295 ? -7.645 -39.404 9.373 1.00 49.04 295 SER A C 1
ATOM 2235 O O . SER A 1 295 ? -7.216 -39.958 10.322 1.00 48.96 295 SER A O 1
ATOM 2238 N N . THR A 1 296 ? -8.102 -38.168 9.390 1.00 48.95 296 THR A N 1
ATOM 2239 C CA . THR A 1 296 ? -8.285 -37.389 10.615 1.00 50.96 296 THR A CA 1
ATOM 2240 C C . THR A 1 296 ? -9.552 -37.733 11.423 1.00 47.12 296 THR A C 1
ATOM 2241 O O . THR A 1 296 ? -9.832 -37.072 12.412 1.00 46.32 296 THR A O 1
ATOM 2245 N N . PHE A 1 297 ? -10.310 -38.769 11.038 1.00 43.54 297 PHE A N 1
ATOM 2246 C CA . PHE A 1 297 ? -11.621 -39.075 11.647 1.00 40.74 297 PHE A CA 1
ATOM 2247 C C . PHE A 1 297 ? -12.752 -38.014 11.493 1.00 40.73 297 PHE A C 1
ATOM 2248 O O . PHE A 1 297 ? -13.758 -38.048 12.185 1.00 43.38 297 PHE A O 1
ATOM 2256 N N . TYR A 1 298 ? -12.571 -37.112 10.565 1.00 41.90 298 TYR A N 1
ATOM 2257 C CA . TYR A 1 298 ? -13.595 -36.159 10.208 1.00 42.43 298 TYR A CA 1
ATOM 2258 C C . TYR A 1 298 ? -14.636 -36.857 9.322 1.00 39.34 298 TYR A C 1
ATOM 2259 O O . TYR A 1 298 ? -14.298 -37.337 8.234 1.00 38.32 298 TYR A O 1
ATOM 2268 N N . THR A 1 299 ? -15.864 -36.893 9.800 1.00 39.02 299 THR A N 1
ATOM 2269 C CA . THR A 1 299 ? -16.874 -37.782 9.219 1.00 36.40 299 THR A CA 1
ATOM 2270 C C . THR A 1 299 ? -18.069 -36.949 8.792 1.00 36.37 299 THR A C 1
ATOM 2271 O O . THR A 1 299 ? -18.592 -36.192 9.585 1.00 36.79 299 THR A O 1
ATOM 2275 N N . ARG A 1 300 ? -18.504 -37.106 7.517 1.00 35.00 300 ARG A N 1
ATOM 2276 C CA . ARG A 1 300 ? -19.726 -36.429 7.048 1.00 34.14 300 ARG A CA 1
ATOM 2277 C C . ARG A 1 300 ? -20.536 -37.372 6.142 1.00 32.30 300 ARG A C 1
ATOM 2278 O O . ARG A 1 300 ? -19.974 -38.272 5.490 1.00 30.80 300 ARG A O 1
ATOM 2286 N N . THR A 1 301 ? -21.832 -37.096 6.075 1.00 32.25 301 THR A N 1
ATOM 2287 C CA . THR A 1 301 ? -22.771 -37.834 5.201 1.00 32.00 301 THR A CA 1
ATOM 2288 C C . THR A 1 301 ? -23.584 -36.835 4.346 1.00 31.68 301 THR A C 1
ATOM 2289 O O . THR A 1 301 ? -24.055 -35.833 4.862 1.00 33.81 301 THR A O 1
ATOM 2293 N N . LYS A 1 302 ? -23.818 -37.170 3.110 1.00 30.26 302 LYS A N 1
ATOM 2294 C CA . LYS A 1 302 ? -24.685 -36.330 2.255 1.00 31.18 302 LYS A CA 1
ATOM 2295 C C . LYS A 1 302 ? -25.751 -37.303 1.654 1.00 29.88 302 LYS A C 1
ATOM 2296 O O . LYS A 1 302 ? -25.468 -38.503 1.460 1.00 26.91 302 LYS A O 1
ATOM 2302 N N . ILE A 1 303 ? -26.940 -36.811 1.366 1.00 29.86 303 ILE A N 1
ATOM 2303 C CA . ILE A 1 303 ? -28.056 -37.675 0.923 1.00 29.92 303 ILE A CA 1
ATOM 2304 C C . ILE A 1 303 ? -28.775 -37.036 -0.286 1.00 30.15 303 ILE A C 1
ATOM 2305 O O . ILE A 1 303 ? -28.760 -35.823 -0.481 1.00 29.94 303 ILE A O 1
ATOM 2310 N N . ARG A 1 304 ? -29.348 -37.886 -1.109 1.00 29.62 304 ARG A N 1
ATOM 2311 C CA . ARG A 1 304 ? -30.056 -37.355 -2.284 1.00 30.76 304 ARG A CA 1
ATOM 2312 C C . ARG A 1 304 ? -31.245 -38.284 -2.572 1.00 29.58 304 ARG A C 1
ATOM 2313 O O . ARG A 1 304 ? -31.133 -39.501 -2.597 1.00 27.39 304 ARG A O 1
ATOM 2321 N N . LYS A 1 305 ? -32.399 -37.661 -2.728 1.00 29.19 305 LYS A N 1
ATOM 2322 C CA . LYS A 1 305 ? -33.609 -38.352 -3.030 1.00 28.97 305 LYS A CA 1
ATOM 2323 C C . LYS A 1 305 ? -33.664 -38.683 -4.524 1.00 27.97 305 LYS A C 1
ATOM 2324 O O . LYS A 1 305 ? -33.496 -37.760 -5.366 1.00 28.35 305 LYS A O 1
ATOM 2330 N N . LEU A 1 306 ? -34.080 -39.902 -4.821 1.00 25.98 306 LEU A N 1
ATOM 2331 C CA . LEU A 1 306 ? -34.348 -40.273 -6.226 1.00 26.27 306 LEU A CA 1
ATOM 2332 C C . LEU A 1 306 ? -35.552 -39.483 -6.736 1.00 26.15 306 LEU A C 1
ATOM 2333 O O . LEU A 1 306 ? -36.415 -39.083 -6.014 1.00 25.59 306 LEU A O 1
ATOM 2338 N N . PRO A 1 307 ? -35.661 -39.335 -8.060 1.00 27.04 307 PRO A N 1
ATOM 2339 C CA . PRO A 1 307 ? -36.810 -38.554 -8.502 1.00 27.36 307 PRO A CA 1
ATOM 2340 C C . PRO A 1 307 ? -38.117 -39.346 -8.296 1.00 27.64 307 PRO A C 1
ATOM 2341 O O . PRO A 1 307 ? -39.149 -38.770 -8.040 1.00 29.74 307 PRO A O 1
ATOM 2345 N N . ALA A 1 308 ? -38.071 -40.674 -8.373 1.00 27.65 308 ALA A N 1
ATOM 2346 C CA . ALA A 1 308 ? -39.134 -41.556 -7.911 1.00 27.99 308 ALA A CA 1
ATOM 2347 C C . ALA A 1 308 ? -38.432 -42.769 -7.298 1.00 27.52 308 ALA A C 1
ATOM 2348 O O . ALA A 1 308 ? -37.212 -43.012 -7.613 1.00 26.68 308 ALA A O 1
ATOM 2350 N N . PRO A 1 309 ? -39.160 -43.498 -6.449 1.00 28.68 309 PRO A N 1
ATOM 2351 C CA . PRO A 1 309 ? -38.591 -44.689 -5.830 1.00 28.67 309 PRO A CA 1
ATOM 2352 C C . PRO A 1 309 ? -38.221 -45.664 -6.963 1.00 27.61 309 PRO A C 1
ATOM 2353 O O . PRO A 1 309 ? -38.942 -45.742 -7.974 1.00 27.18 309 PRO A O 1
ATOM 2357 N N . SER A 1 310 ? -37.086 -46.337 -6.826 1.00 27.35 310 SER A N 1
ATOM 2358 C CA . SER A 1 310 ? -36.601 -47.240 -7.905 1.00 28.63 310 SER A CA 1
ATOM 2359 C C . SER A 1 310 ? -35.715 -48.356 -7.339 1.00 27.94 310 SER A C 1
ATOM 2360 O O . SER A 1 310 ? -35.245 -48.320 -6.151 1.00 28.00 310 SER A O 1
ATOM 2363 N N . THR A 1 311 ? -35.488 -49.370 -8.138 1.00 27.06 311 THR A N 1
ATOM 2364 C CA . THR A 1 311 ? -34.373 -50.276 -7.841 1.00 27.54 311 THR A CA 1
ATOM 2365 C C . THR A 1 311 ? -33.392 -50.426 -8.969 1.00 28.19 311 THR A C 1
ATOM 2366 O O . THR A 1 311 ? -32.642 -51.421 -9.092 1.00 27.49 311 THR A O 1
ATOM 2370 N N . ASP A 1 312 ? -33.300 -49.399 -9.781 1.00 28.88 312 ASP A N 1
ATOM 2371 C CA . ASP A 1 312 ? -32.496 -49.484 -10.943 1.00 30.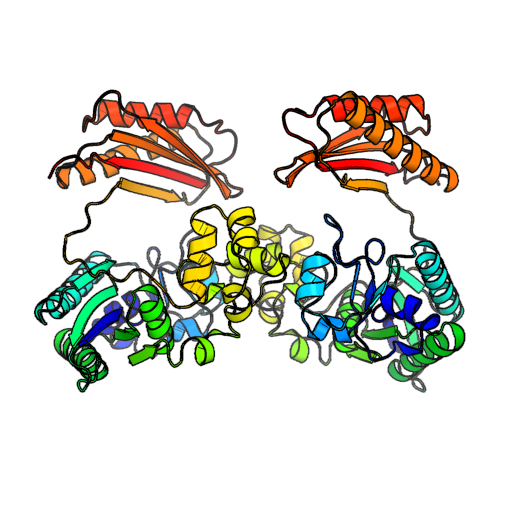31 312 ASP A CA 1
ATOM 2372 C C . ASP A 1 312 ? -31.039 -49.335 -10.623 1.00 27.81 312 ASP A C 1
ATOM 2373 O O . ASP A 1 312 ? -30.631 -48.352 -10.086 1.00 28.26 312 ASP A O 1
ATOM 2378 N N . ALA A 1 313 ? -30.241 -50.318 -10.916 1.00 27.84 313 ALA A N 1
ATOM 2379 C CA . ALA A 1 313 ? -28.850 -50.295 -10.440 1.00 27.08 313 ALA A CA 1
ATOM 2380 C C . ALA A 1 313 ? -28.006 -49.137 -10.994 1.00 27.83 313 ALA A C 1
ATOM 2381 O O . ALA A 1 313 ? -27.250 -48.445 -10.307 1.00 26.04 313 ALA A O 1
ATOM 2383 N N . GLY A 1 314 ? -28.131 -48.884 -12.302 1.00 27.95 314 GLY A N 1
ATOM 2384 C CA . GLY A 1 314 ? -27.330 -47.797 -12.847 1.00 29.48 314 GLY A CA 1
ATOM 2385 C C . GLY A 1 314 ? -27.719 -46.455 -12.218 1.00 28.61 314 GLY A C 1
ATOM 2386 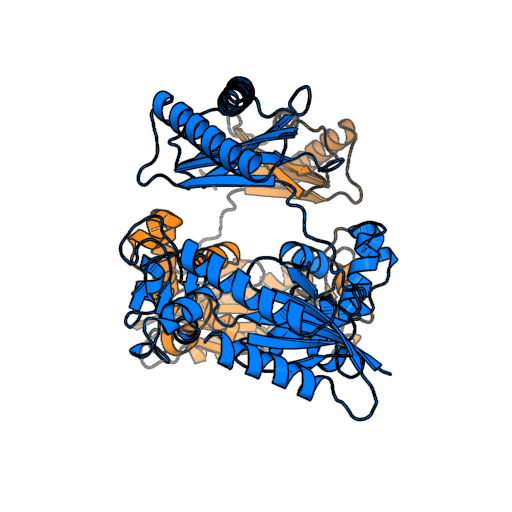O O . GLY A 1 314 ? -26.874 -45.657 -11.989 1.00 28.51 314 GLY A O 1
ATOM 2387 N N . GLN A 1 315 ? -29.006 -46.208 -12.040 1.00 28.09 315 GLN A N 1
ATOM 2388 C CA . GLN A 1 315 ? -29.443 -44.977 -11.429 1.00 28.22 315 GLN A CA 1
ATOM 2389 C C . GLN A 1 315 ? -28.912 -44.781 -10.034 1.00 28.29 315 GLN A C 1
ATOM 2390 O O . GLN A 1 315 ? -28.510 -43.635 -9.611 1.00 30.15 315 GLN A O 1
ATOM 2396 N N . ILE A 1 316 ? -28.936 -45.868 -9.298 1.00 28.49 316 ILE A N 1
ATOM 2397 C CA . ILE A 1 316 ? -28.616 -45.832 -7.873 1.00 29.06 316 ILE A CA 1
ATOM 2398 C C . ILE A 1 316 ? -27.087 -45.639 -7.757 1.00 26.82 316 ILE A C 1
ATOM 2399 O O . ILE A 1 316 ? -26.617 -44.829 -6.972 1.00 24.93 316 ILE A O 1
ATOM 2404 N N . VAL A 1 317 ? -26.325 -46.414 -8.519 1.00 26.69 317 VAL A N 1
ATOM 2405 C CA . VAL A 1 317 ? -24.876 -46.162 -8.582 1.00 27.79 317 VAL A CA 1
ATOM 2406 C C . VAL A 1 317 ? -24.531 -44.731 -9.042 1.00 28.14 317 VAL A C 1
ATOM 2407 O O . VAL A 1 317 ? -23.699 -44.039 -8.425 1.00 27.57 317 VAL A O 1
ATOM 2411 N N . ASP A 1 318 ? -25.118 -44.286 -10.156 1.00 29.22 318 ASP A N 1
ATOM 2412 C CA . ASP A 1 318 ? -24.796 -42.948 -10.624 1.00 29.90 318 ASP A CA 1
ATOM 2413 C C . ASP A 1 318 ? -25.127 -41.911 -9.497 1.00 28.95 318 ASP A C 1
ATOM 2414 O O . ASP A 1 318 ? -24.398 -40.920 -9.281 1.00 27.52 318 ASP A O 1
ATOM 2419 N N . THR A 1 319 ? -26.202 -42.164 -8.764 1.00 27.56 319 THR A N 1
ATOM 2420 C CA . THR A 1 319 ? -26.563 -41.209 -7.732 1.00 27.35 319 THR A CA 1
ATOM 2421 C C . THR A 1 319 ? -25.510 -41.237 -6.579 1.00 28.18 319 THR A C 1
ATOM 2422 O O . THR A 1 319 ? -25.122 -40.182 -6.116 1.00 28.76 319 THR A O 1
ATOM 2426 N N . ALA A 1 320 ? -25.131 -42.442 -6.096 1.00 27.23 320 ALA A N 1
ATOM 2427 C CA . ALA A 1 320 ? -24.095 -42.581 -5.064 1.00 27.89 320 ALA A CA 1
ATOM 2428 C C . ALA A 1 320 ? -22.740 -41.879 -5.489 1.00 29.41 320 ALA A C 1
ATOM 2429 O O . ALA A 1 320 ? -22.174 -41.176 -4.728 1.00 29.86 320 ALA A O 1
ATOM 2431 N N . LEU A 1 321 ? -22.344 -42.056 -6.745 1.00 31.40 321 LEU A N 1
ATOM 2432 C CA . LEU A 1 321 ? -21.064 -41.479 -7.208 1.00 31.97 321 LEU A CA 1
ATOM 2433 C C . LEU A 1 321 ? -21.185 -39.983 -7.363 1.00 32.17 321 LEU A C 1
ATOM 2434 O O . LEU A 1 321 ? -20.216 -39.295 -7.143 1.00 32.20 321 LEU A O 1
ATOM 2439 N N . ALA A 1 322 ? -22.379 -39.485 -7.682 1.00 32.40 322 ALA A N 1
ATOM 2440 C CA . ALA A 1 322 ? -22.644 -38.014 -7.726 1.00 34.08 322 ALA A CA 1
ATOM 2441 C C . ALA A 1 322 ? -22.671 -37.435 -6.325 1.00 34.01 322 ALA A C 1
ATOM 2442 O O . ALA A 1 322 ? -22.306 -36.257 -6.113 1.00 36.06 322 ALA A O 1
ATOM 2444 N N . VAL A 1 323 ? -23.174 -38.212 -5.368 1.00 33.05 323 VAL A N 1
ATOM 2445 C CA . VAL A 1 323 ? -23.144 -37.714 -4.018 1.00 33.14 323 VAL A CA 1
ATOM 2446 C C . VAL A 1 323 ? -21.676 -37.696 -3.533 1.00 33.50 323 VAL A C 1
ATOM 2447 O O . VAL A 1 323 ? -21.216 -36.698 -2.898 1.00 32.38 323 VAL A O 1
ATOM 2451 N N . LEU A 1 324 ? -20.952 -38.769 -3.833 1.00 32.04 324 LEU A N 1
ATOM 2452 C CA . LEU A 1 324 ? -19.566 -38.819 -3.429 1.00 32.47 324 LEU A CA 1
ATOM 2453 C C . LEU A 1 324 ? -18.830 -37.672 -4.006 1.00 34.39 324 LEU A C 1
ATOM 2454 O O . LEU A 1 324 ? -18.013 -37.044 -3.320 1.00 35.73 324 LEU A O 1
ATOM 2459 N N . ASP A 1 325 ? -19.103 -37.378 -5.290 1.00 37.41 325 ASP A N 1
ATOM 2460 C CA . ASP A 1 325 ? -18.453 -36.239 -5.941 1.00 37.76 325 ASP A CA 1
ATOM 2461 C C . ASP A 1 325 ? -18.550 -34.912 -5.187 1.00 39.88 325 ASP A C 1
ATOM 2462 O O . ASP A 1 325 ? -17.708 -34.007 -5.387 1.00 39.60 325 ASP A O 1
ATOM 2467 N N . GLN A 1 326 ? -19.603 -34.736 -4.397 1.00 40.72 326 GLN A N 1
ATOM 2468 C CA . GLN A 1 326 ? -19.776 -33.517 -3.649 1.00 44.62 326 GLN A CA 1
ATOM 2469 C C . GLN A 1 326 ? -18.747 -33.351 -2.583 1.00 45.97 326 GLN A C 1
ATOM 2470 O O . GLN A 1 326 ? -18.466 -32.238 -2.226 1.00 50.59 326 GLN A O 1
ATOM 2476 N N . PHE A 1 327 ? -18.148 -34.422 -2.086 1.00 44.37 327 PHE A N 1
ATOM 2477 C CA . PHE A 1 327 ? -17.179 -34.282 -1.043 1.00 45.59 327 PHE A CA 1
ATOM 2478 C C . PHE A 1 327 ? -15.854 -33.717 -1.598 1.00 49.87 327 PHE A C 1
ATOM 2479 O O . PHE A 1 327 ? -15.501 -33.912 -2.768 1.00 48.34 327 PHE A O 1
ATOM 2487 N N . GLU A 1 328 ? -15.138 -33.029 -0.739 1.00 54.48 328 GLU A N 1
ATOM 2488 C CA . GLU A 1 328 ? -13.840 -32.486 -1.097 1.00 60.35 328 GLU A CA 1
ATOM 2489 C C . GLU A 1 328 ? -12.860 -33.583 -1.538 1.00 60.42 328 GLU A C 1
ATOM 2490 O O . GLU A 1 328 ? -12.283 -33.424 -2.607 1.00 62.43 328 GLU A O 1
ATOM 2496 N N . LEU A 1 329 ? -12.665 -34.676 -0.786 1.00 57.39 329 LEU A N 1
ATOM 2497 C CA . LEU A 1 329 ? -11.697 -35.727 -1.206 1.00 62.30 329 LEU A CA 1
ATOM 2498 C C . LEU A 1 329 ? -10.251 -35.195 -1.206 1.00 63.10 329 LEU A C 1
ATOM 2499 O O . LEU A 1 329 ? -9.414 -35.720 -1.917 1.00 59.92 329 LEU A O 1
ATOM 2504 N N . ASP A 1 330 ? -9.963 -34.162 -0.425 1.00 67.42 330 ASP A N 1
ATOM 2505 C CA . ASP A 1 330 ? -8.586 -33.619 -0.322 1.00 70.93 330 ASP A CA 1
ATOM 2506 C C . ASP A 1 330 ? -7.674 -34.463 0.612 1.00 68.77 330 ASP A C 1
ATOM 2507 O O . ASP A 1 330 ? -6.465 -34.528 0.359 1.00 66.24 330 ASP A O 1
ATOM 2512 N N . ARG A 1 331 ? -8.246 -35.110 1.652 1.00 65.92 331 ARG A N 1
ATOM 2513 C CA . ARG A 1 331 ? -7.483 -35.930 2.610 1.00 63.82 331 ARG A CA 1
ATOM 2514 C C . ARG A 1 331 ? -7.548 -37.450 2.313 1.00 58.05 331 ARG A C 1
ATOM 2515 O O . ARG A 1 331 ? -8.463 -37.924 1.633 1.00 55.37 331 ARG A O 1
ATOM 2523 N N . PRO A 1 332 ? -6.597 -38.249 2.861 1.00 53.15 332 PRO A N 1
ATOM 2524 C CA . PRO A 1 332 ? -6.763 -39.704 2.735 1.00 48.70 332 PRO A CA 1
ATOM 2525 C C . PRO A 1 332 ? -8.100 -40.178 3.345 1.00 43.22 332 PRO A C 1
ATOM 2526 O O . PRO A 1 332 ? -8.599 -39.569 4.272 1.00 39.80 332 PRO A O 1
ATOM 2530 N N . VAL A 1 333 ? -8.681 -41.205 2.757 1.00 39.40 333 VAL A N 1
ATOM 2531 C CA . VAL A 1 333 ? -9.998 -41.657 3.193 1.00 37.45 333 VAL A CA 1
ATOM 2532 C C . VAL A 1 333 ? -9.958 -42.947 3.991 1.00 35.04 333 VAL A C 1
ATOM 2533 O O . VAL A 1 333 ? -9.526 -43.983 3.488 1.00 34.90 333 VAL A O 1
ATOM 2537 N N . ARG A 1 334 ? -10.485 -42.914 5.199 1.00 32.94 334 ARG A N 1
ATOM 2538 C CA . ARG A 1 334 ? -10.420 -44.109 6.042 1.00 32.22 334 ARG A CA 1
ATOM 2539 C C . ARG A 1 334 ? -11.649 -45.001 5.922 1.00 31.40 334 ARG A C 1
ATOM 2540 O O . ARG A 1 334 ? -11.532 -46.232 6.045 1.00 30.73 334 ARG A O 1
ATOM 2548 N N . LEU A 1 335 ? -12.814 -44.340 5.855 1.00 30.93 335 LEU A N 1
ATOM 2549 C CA . LEU A 1 335 ? -14.067 -45.005 5.688 1.00 29.82 335 LEU A CA 1
ATOM 2550 C C . LEU A 1 335 ? -14.956 -44.431 4.555 1.00 29.30 335 LEU A C 1
ATOM 2551 O O . LEU A 1 335 ? -14.987 -43.244 4.299 1.00 29.87 335 LEU A O 1
ATOM 2556 N N . LEU A 1 336 ? -15.692 -45.318 3.947 1.00 28.26 336 LEU A N 1
ATOM 2557 C CA . LEU A 1 336 ? -16.768 -44.966 3.001 1.00 28.41 336 LEU A CA 1
ATOM 2558 C C . LEU A 1 336 ? -18.010 -45.870 3.306 1.00 27.13 336 LEU A C 1
ATOM 2559 O O . LEU A 1 336 ? -17.876 -47.056 3.785 1.00 26.49 336 LEU A O 1
ATOM 2564 N N . GLY A 1 337 ? -19.177 -45.242 3.189 1.00 25.62 337 GLY A N 1
ATOM 2565 C CA . GLY A 1 337 ? -20.429 -45.914 3.342 1.00 25.13 337 GLY A CA 1
ATOM 2566 C C . GLY A 1 337 ? -21.505 -45.555 2.416 1.00 24.92 337 GLY A C 1
ATOM 2567 O O . GLY A 1 337 ? -21.566 -44.459 1.999 1.00 25.46 337 GLY A O 1
ATOM 2568 N N . VAL A 1 338 ? -22.431 -46.483 2.199 1.00 25.17 338 VAL A N 1
ATOM 2569 C CA . VAL A 1 338 ? -23.691 -46.156 1.535 1.00 24.01 338 VAL A CA 1
ATOM 2570 C C . VAL A 1 338 ? -24.842 -46.627 2.358 1.00 23.70 338 VAL A C 1
ATOM 2571 O O . VAL A 1 338 ? -24.824 -47.749 2.900 1.00 23.58 338 VAL A O 1
ATOM 2575 N N . ARG A 1 339 ? -25.864 -45.787 2.497 1.00 24.29 339 ARG A N 1
ATOM 2576 C CA . ARG A 1 339 ? -27.163 -46.157 3.070 1.00 25.23 339 ARG A CA 1
ATOM 2577 C C . ARG A 1 339 ? -28.248 -45.948 2.066 1.00 24.75 339 ARG A C 1
ATOM 2578 O O . ARG A 1 339 ? -28.234 -44.895 1.399 1.00 25.31 339 ARG A O 1
ATOM 2586 N N . LEU A 1 340 ? -29.154 -46.925 1.902 1.00 23.28 340 LEU A N 1
ATOM 2587 C CA . LEU A 1 340 ? -30.336 -46.810 1.047 1.00 23.36 340 LEU A CA 1
ATOM 2588 C C . LEU A 1 340 ? -31.584 -46.700 1.888 1.00 23.29 340 LEU A C 1
ATOM 2589 O O . LEU A 1 340 ? -31.849 -47.616 2.688 1.00 22.66 340 LEU A O 1
ATOM 2594 N N . GLU A 1 341 ? -32.261 -45.543 1.812 1.00 24.02 341 GLU A N 1
ATOM 2595 C CA . GLU A 1 341 ? -33.517 -45.374 2.466 1.00 25.19 341 GLU A CA 1
ATOM 2596 C C . GLU A 1 341 ? -34.567 -46.067 1.578 1.00 25.43 341 GLU A C 1
ATOM 2597 O O . GLU A 1 341 ? -34.424 -46.078 0.366 1.00 23.80 341 GLU A O 1
ATOM 2603 N N . LEU A 1 342 ? -35.612 -46.628 2.223 1.00 25.41 342 LEU A N 1
ATOM 2604 C CA . LEU A 1 342 ? -36.525 -47.544 1.624 1.00 25.31 342 LEU A CA 1
ATOM 2605 C C . LEU A 1 342 ? -37.961 -47.067 1.734 1.00 27.25 342 LEU A C 1
ATOM 2606 O O . LEU A 1 342 ? -38.329 -46.443 2.718 1.00 28.08 342 LEU A O 1
ATOM 2611 N N . ALA A 1 343 ? -38.729 -47.286 0.664 1.00 28.42 343 ALA A N 1
ATOM 2612 C CA . ALA A 1 343 ? -40.177 -46.904 0.630 1.00 29.90 343 ALA A CA 1
ATOM 2613 C C . ALA A 1 343 ? -40.951 -47.656 1.663 1.00 31.71 343 ALA A C 1
ATOM 2614 O O . ALA A 1 343 ? -40.809 -48.910 1.787 1.00 32.83 343 ALA A O 1
ATOM 2616 N N . MET A 1 344 ? -41.805 -46.940 2.425 1.00 35.60 344 MET A N 1
ATOM 2617 C CA . MET A 1 344 ? -42.590 -47.562 3.476 1.00 38.81 344 MET A CA 1
ATOM 2618 C C . MET A 1 344 ? -44.043 -47.799 3.133 1.00 46.11 344 MET A C 1
ATOM 2619 O O . MET A 1 344 ? -44.675 -48.625 3.769 1.00 47.75 344 MET A O 1
ATOM 2624 N N . ASP A 1 345 ? -44.601 -47.141 2.142 1.00 56.08 345 ASP A N 1
ATOM 2625 C CA . ASP A 1 345 ? -46.067 -47.204 2.013 1.00 68.69 345 ASP A CA 1
ATOM 2626 C C . ASP A 1 345 ? -46.690 -48.569 1.667 1.00 80.59 345 ASP A C 1
ATOM 2627 O O . ASP A 1 345 ? -47.346 -49.138 2.540 1.00 88.90 345 ASP A O 1
ATOM 2632 N N . ASP A 1 346 ? -46.474 -49.113 0.463 1.00 92.59 346 ASP A N 1
ATOM 2633 C CA . ASP A 1 346 ? -47.219 -50.329 -0.005 1.00 101.74 346 ASP A CA 1
ATOM 2634 C C . ASP A 1 346 ? -46.700 -51.751 0.379 1.00 109.14 346 ASP A C 1
ATOM 2635 O O . ASP A 1 346 ? -47.526 -52.655 0.614 1.00 117.78 346 ASP A O 1
ATOM 2640 N N . VAL A 1 347 ? -45.378 -51.972 0.399 1.00 94.15 347 VAL A N 1
ATOM 2641 C CA . VAL A 1 347 ? -44.792 -53.325 0.670 1.00 90.96 347 VAL A CA 1
ATOM 2642 C C . VAL A 1 347 ? -43.428 -53.268 1.393 1.00 86.20 347 VAL A C 1
ATOM 2643 O O . VAL A 1 347 ? -43.091 -52.291 2.082 1.00 75.73 347 VAL A O 1
ATOM 2647 N N . MET B 1 1 ? 17.694 -30.205 51.645 1.00 49.28 1 MET F N 1
ATOM 2648 C CA . MET B 1 1 ? 17.597 -31.643 51.290 1.00 48.42 1 MET F CA 1
ATOM 2649 C C . MET B 1 1 ? 16.394 -32.075 50.538 1.00 43.90 1 MET F C 1
ATOM 2650 O O . MET B 1 1 ? 16.524 -32.872 49.601 1.00 43.21 1 MET F O 1
ATOM 2655 N N . THR B 1 2 ? 15.223 -31.562 50.880 1.00 38.72 2 THR F N 1
ATOM 2656 C CA . THR B 1 2 ? 14.088 -31.749 50.049 1.00 38.71 2 THR F CA 1
ATOM 2657 C C . THR B 1 2 ? 13.535 -30.391 49.772 1.00 35.48 2 THR F C 1
ATOM 2658 O O . THR B 1 2 ? 13.384 -29.591 50.724 1.00 33.65 2 THR F O 1
ATOM 2662 N N . LYS B 1 3 ? 13.313 -30.159 48.479 1.00 34.89 3 LYS F N 1
ATOM 2663 C CA . LYS B 1 3 ? 12.649 -29.043 47.915 1.00 35.58 3 LYS F CA 1
ATOM 2664 C C . LYS B 1 3 ? 11.122 -29.263 47.899 1.00 34.01 3 LYS F C 1
ATOM 2665 O O . LYS B 1 3 ? 10.531 -29.644 46.811 1.00 38.03 3 LYS F O 1
ATOM 2671 N N . TRP B 1 4 ? 10.496 -28.845 48.964 1.00 28.40 4 TRP F N 1
ATOM 2672 C CA . TRP B 1 4 ? 9.001 -29.143 49.074 1.00 26.08 4 TRP F CA 1
ATOM 2673 C C . TRP B 1 4 ? 8.334 -28.029 48.335 1.00 24.91 4 TRP F C 1
ATOM 2674 O O . TRP B 1 4 ? 8.860 -26.857 48.300 1.00 23.29 4 TRP F O 1
ATOM 2685 N N . VAL B 1 5 ? 7.123 -28.350 47.803 1.00 23.44 5 VAL F N 1
ATOM 2686 C CA . VAL B 1 5 ? 6.271 -27.352 47.271 1.00 23.02 5 VAL F CA 1
ATOM 2687 C C . VAL B 1 5 ? 4.963 -27.464 48.042 1.00 22.77 5 VAL F C 1
ATOM 2688 O O . VAL B 1 5 ? 4.367 -28.542 48.077 1.00 21.40 5 VAL F O 1
ATOM 2692 N N . LEU B 1 6 ? 4.572 -26.386 48.718 1.00 22.91 6 LEU F N 1
ATOM 2693 C CA . LEU B 1 6 ? 3.321 -26.266 49.427 1.00 23.42 6 LEU F CA 1
ATOM 2694 C C . LEU B 1 6 ? 2.302 -25.517 48.590 1.00 22.71 6 LEU F C 1
ATOM 2695 O O . LEU B 1 6 ? 2.606 -24.487 47.992 1.00 25.89 6 LEU F O 1
ATOM 2700 N N . HIS B 1 7 ? 1.094 -26.054 48.419 1.00 21.02 7 HIS F N 1
ATOM 2701 C CA . HIS B 1 7 ? 0.074 -25.277 47.754 1.00 19.74 7 HIS F CA 1
ATOM 2702 C C . HIS B 1 7 ? -0.999 -24.882 48.701 1.00 19.52 7 HIS F C 1
ATOM 2703 O O . HIS B 1 7 ? -1.523 -25.756 49.460 1.00 19.07 7 HIS F O 1
ATOM 2710 N N . VAL B 1 8 ? -1.285 -23.618 48.777 1.00 19.91 8 VAL F N 1
ATOM 2711 C CA . VAL B 1 8 ? -2.197 -23.095 49.739 1.00 20.01 8 VAL F CA 1
ATOM 2712 C C . VAL B 1 8 ? -3.434 -22.540 49.017 1.00 19.57 8 VAL F C 1
ATOM 2713 O O . VAL B 1 8 ? -3.275 -21.766 48.026 1.00 20.18 8 VAL F O 1
ATOM 2717 N N . ASP B 1 9 ? -4.591 -23.032 49.402 1.00 19.04 9 ASP F N 1
ATOM 2718 C CA . ASP B 1 9 ? -5.845 -22.674 48.776 1.00 19.29 9 ASP F CA 1
ATOM 2719 C C . ASP B 1 9 ? -6.916 -22.291 49.814 1.00 18.52 9 ASP F C 1
ATOM 2720 O O . ASP B 1 9 ? -7.303 -23.128 50.644 1.00 18.12 9 ASP F O 1
ATOM 2725 N N . LEU B 1 10 ? -7.516 -21.142 49.599 1.00 19.03 10 LEU F N 1
ATOM 2726 C CA . LEU B 1 10 ? -8.488 -20.616 50.484 1.00 19.63 10 LEU F CA 1
ATOM 2727 C C . LEU B 1 10 ? -9.842 -21.474 50.464 1.00 19.71 10 LEU F C 1
ATOM 2728 O O . LEU B 1 10 ? -10.379 -21.823 49.410 1.00 17.71 10 LEU F O 1
ATOM 2733 N N . ASP B 1 11 ? -10.456 -21.716 51.613 1.00 20.15 11 ASP F N 1
ATOM 2734 C CA . ASP B 1 11 ? -11.644 -22.518 51.681 1.00 20.74 11 ASP F CA 1
ATOM 2735 C C . ASP B 1 11 ? -12.859 -21.632 51.306 1.00 21.01 11 ASP F C 1
ATOM 2736 O O . ASP B 1 11 ? -13.032 -20.497 51.878 1.00 21.80 11 ASP F O 1
ATOM 2741 N N . GLN B 1 12 ? -13.692 -22.179 50.382 1.00 22.06 12 GLN F N 1
ATOM 2742 C CA . GLN B 1 12 ? -14.917 -21.565 49.878 1.00 22.57 12 GLN F CA 1
ATOM 2743 C C . GLN B 1 12 ? -14.804 -20.093 49.799 1.00 22.39 12 GLN F C 1
ATOM 2744 O O . GLN B 1 12 ? -15.598 -19.330 50.407 1.00 22.20 12 GLN F O 1
ATOM 2750 N N . PHE B 1 13 ? -13.784 -19.655 49.060 1.00 22.11 13 PHE F N 1
ATOM 2751 C CA . PHE B 1 13 ? -13.240 -18.302 49.219 1.00 22.51 13 PHE F CA 1
ATOM 2752 C C . PHE B 1 13 ? -14.311 -17.192 49.338 1.00 22.50 13 PHE F C 1
ATOM 2753 O O . PHE B 1 13 ? -14.406 -16.482 50.384 1.00 22.15 13 PHE F O 1
ATOM 2761 N N . LEU B 1 14 ? -15.013 -16.905 48.236 1.00 22.97 14 LEU F N 1
ATOM 2762 C CA . LEU B 1 14 ? -15.982 -15.831 48.266 1.00 23.81 14 LEU F CA 1
ATOM 2763 C C . LEU B 1 14 ? -17.025 -15.919 49.320 1.00 23.52 14 LEU F C 1
ATOM 2764 O O . LEU B 1 14 ? -17.321 -14.908 49.994 1.00 24.75 14 LEU F O 1
ATOM 2769 N N . ALA B 1 15 ? -17.627 -17.083 49.534 1.00 23.78 15 ALA F N 1
ATOM 2770 C CA . ALA B 1 15 ? -18.561 -17.284 50.587 1.00 24.41 15 ALA F CA 1
ATOM 2771 C C . ALA B 1 15 ? -17.928 -16.985 51.996 1.00 24.15 15 ALA F C 1
ATOM 2772 O O . ALA B 1 15 ? -18.564 -16.418 52.887 1.00 22.28 15 ALA F O 1
ATOM 2774 N N . SER B 1 16 ? -16.669 -17.398 52.182 1.00 23.92 16 SER F N 1
ATOM 2775 C CA . SER B 1 16 ? -15.884 -17.110 53.492 1.00 24.05 16 SER F CA 1
ATOM 2776 C C . SER B 1 16 ? -15.774 -15.669 53.781 1.00 23.46 16 SER F C 1
ATOM 2777 O O . SER B 1 16 ? -15.955 -15.184 54.922 1.00 22.33 16 SER F O 1
ATOM 2780 N N . VAL B 1 17 ? -15.514 -14.922 52.722 1.00 24.07 17 VAL F N 1
ATOM 2781 C CA . VAL B 1 17 ? -15.440 -13.474 52.811 1.00 24.40 17 VAL F CA 1
ATOM 2782 C C . VAL B 1 17 ? -16.700 -12.889 53.216 1.00 25.36 17 VAL F C 1
ATOM 2783 O O . VAL B 1 17 ? -16.723 -12.022 54.147 1.00 25.99 17 VAL F O 1
ATOM 2787 N N . GLU B 1 18 ? -17.778 -13.305 52.532 1.00 25.80 18 GLU F N 1
ATOM 2788 C CA . GLU B 1 18 ? -19.105 -12.832 52.918 1.00 26.89 18 GLU F CA 1
ATOM 2789 C C . GLU B 1 18 ? -19.456 -13.273 54.360 1.00 27.71 18 GLU F C 1
ATOM 2790 O O . GLU B 1 18 ? -19.965 -12.432 55.175 1.00 27.14 18 GLU F O 1
ATOM 2796 N N . LEU B 1 19 ? -19.221 -14.544 54.703 1.00 26.37 19 LEU F N 1
ATOM 2797 C CA . LEU B 1 19 ? -19.565 -15.020 56.040 1.00 26.96 19 LEU F CA 1
ATOM 2798 C C . LEU B 1 19 ? -18.819 -14.275 57.148 1.00 26.88 19 LEU F C 1
ATOM 2799 O O . LEU B 1 19 ? -19.411 -14.062 58.216 1.00 29.07 19 LEU F O 1
ATOM 2804 N N . ARG B 1 20 ? -17.591 -13.874 56.869 1.00 25.19 20 ARG F N 1
ATOM 2805 C CA . ARG B 1 20 ? -16.806 -13.008 57.771 1.00 26.78 20 ARG F CA 1
ATOM 2806 C C . ARG B 1 20 ? -17.500 -11.668 58.143 1.00 27.54 20 ARG F C 1
ATOM 2807 O O . ARG B 1 20 ? -17.479 -11.309 59.379 1.00 28.00 20 ARG F O 1
ATOM 2815 N N . ARG B 1 21 ? -18.304 -11.098 57.260 1.00 27.23 21 ARG F N 1
ATOM 2816 C CA . ARG B 1 21 ? -19.060 -9.859 57.581 1.00 28.89 21 ARG F CA 1
ATOM 2817 C C . ARG B 1 21 ? -20.543 -10.063 57.766 1.00 29.56 21 ARG F C 1
ATOM 2818 O O . ARG B 1 21 ? -21.322 -9.112 57.883 1.00 31.81 21 ARG F O 1
ATOM 2826 N N . ARG B 1 22 ? -20.983 -11.329 57.722 1.00 29.72 22 ARG F N 1
ATOM 2827 C CA . ARG B 1 22 ? -22.403 -11.718 57.884 1.00 29.50 22 ARG F CA 1
ATOM 2828 C C . ARG B 1 22 ? -22.625 -12.903 58.826 1.00 29.29 22 ARG F C 1
ATOM 2829 O O . ARG B 1 22 ? -23.053 -13.980 58.403 1.00 28.65 22 ARG F O 1
ATOM 2837 N N . PRO B 1 23 ? -22.419 -12.717 60.134 1.00 30.42 23 PRO F N 1
ATOM 2838 C CA . PRO B 1 23 ? -22.614 -13.796 61.114 1.00 31.62 23 PRO F CA 1
ATOM 2839 C C . PRO B 1 23 ? -24.064 -14.261 61.191 1.00 32.36 23 PRO F C 1
ATOM 2840 O O . PRO B 1 23 ? -24.320 -15.437 61.580 1.00 34.03 23 PRO F O 1
ATOM 2844 N N . ASP B 1 24 ? -25.004 -13.422 60.757 1.00 31.97 24 ASP F N 1
ATOM 2845 C CA . ASP B 1 24 ? -26.454 -13.875 60.657 1.00 33.78 24 ASP F CA 1
ATOM 2846 C C . ASP B 1 24 ? -26.634 -14.979 59.578 1.00 34.05 24 ASP F C 1
ATOM 2847 O O . ASP B 1 24 ? -27.679 -15.655 59.536 1.00 35.16 24 ASP F O 1
ATOM 2852 N N . LEU B 1 25 ? -25.586 -15.211 58.761 1.00 31.71 25 LEU F N 1
ATOM 2853 C CA . LEU B 1 25 ? -25.723 -16.222 57.680 1.00 31.46 25 LEU F CA 1
ATOM 2854 C C . LEU B 1 25 ? -25.050 -17.537 58.029 1.00 32.04 25 LEU F C 1
ATOM 2855 O O . LEU B 1 25 ? -25.033 -18.440 57.181 1.00 32.23 25 LEU F O 1
ATOM 2860 N N . ARG B 1 26 ? -24.551 -17.709 59.264 1.00 32.10 26 ARG F N 1
ATOM 2861 C CA . ARG B 1 26 ? -23.848 -18.936 59.609 1.00 34.59 26 ARG F CA 1
ATOM 2862 C C . ARG B 1 26 ? -24.762 -20.149 59.560 1.00 36.22 26 ARG F C 1
ATOM 2863 O O . ARG B 1 26 ? -25.943 -20.075 59.927 1.00 33.30 26 ARG F O 1
ATOM 2871 N N . GLY B 1 27 ? -24.188 -21.239 59.051 1.00 36.64 27 GLY F N 1
ATOM 2872 C CA . GLY B 1 27 ? -24.893 -22.509 58.868 1.00 38.91 27 GLY F CA 1
ATOM 2873 C C . GLY B 1 27 ? -25.861 -22.488 57.694 1.00 39.57 27 GLY F C 1
ATOM 2874 O O . GLY B 1 27 ? -26.533 -23.473 57.440 1.00 40.15 27 GLY F O 1
ATOM 2875 N N . GLN B 1 28 ? -25.937 -21.376 56.955 1.00 38.52 28 GLN F N 1
ATOM 2876 C CA . GLN B 1 28 ? -26.940 -21.296 55.930 1.00 39.10 28 GLN F CA 1
ATOM 2877 C C . GLN B 1 28 ? -26.301 -21.578 54.575 1.00 35.09 28 GLN F C 1
ATOM 2878 O O . GLN B 1 28 ? -25.074 -21.337 54.411 1.00 32.85 28 GLN F O 1
ATOM 2884 N N . PRO B 1 29 ? -27.130 -22.047 53.635 1.00 32.09 29 PRO F N 1
ATOM 2885 C CA . PRO B 1 29 ? -26.608 -22.134 52.278 1.00 32.77 29 PRO F CA 1
ATOM 2886 C C . PRO B 1 29 ? -26.514 -20.744 51.640 1.00 31.54 29 PRO F C 1
ATOM 2887 O O . PRO B 1 29 ? -27.475 -20.015 51.584 1.00 37.56 29 PRO F O 1
ATOM 2891 N N . VAL B 1 30 ? -25.310 -20.300 51.431 1.00 28.19 30 VAL F N 1
ATOM 2892 C CA . VAL B 1 30 ? -25.026 -19.007 50.863 1.00 27.21 30 VAL F CA 1
ATOM 2893 C C . VAL B 1 30 ? -24.437 -19.275 49.451 1.00 27.86 30 VAL F C 1
ATOM 2894 O O . VAL B 1 30 ? -23.555 -20.196 49.275 1.00 26.81 30 VAL F O 1
ATOM 2898 N N . ILE B 1 31 ? -24.817 -18.407 48.520 1.00 26.98 31 ILE F N 1
ATOM 2899 C CA . ILE B 1 31 ? -24.482 -18.558 47.112 1.00 29.13 31 ILE F CA 1
ATOM 2900 C C . ILE B 1 31 ? -24.155 -17.206 46.577 1.00 29.91 31 ILE F C 1
ATOM 2901 O O . ILE B 1 31 ? -25.006 -16.280 46.659 1.00 32.75 31 ILE F O 1
ATOM 2906 N N . VAL B 1 32 ? -22.909 -17.062 46.104 1.00 29.21 32 VAL F N 1
ATOM 2907 C CA . VAL B 1 32 ? -22.428 -15.800 45.562 1.00 28.54 32 VAL F CA 1
ATOM 2908 C C . VAL B 1 32 ? -22.453 -15.956 44.060 1.00 30.24 32 VAL F C 1
ATOM 2909 O O . VAL B 1 32 ? -21.862 -16.967 43.495 1.00 29.27 32 VAL F O 1
ATOM 2913 N N . GLY B 1 33 ? -23.140 -15.019 43.408 1.00 32.09 33 GLY F N 1
ATOM 2914 C CA . GLY B 1 33 ? -23.030 -14.800 41.978 1.00 35.33 33 GLY F CA 1
ATOM 2915 C C . GLY B 1 33 ? -24.114 -13.965 41.338 1.00 40.15 33 GLY F C 1
ATOM 2916 O O . GLY B 1 33 ? -25.240 -13.713 41.913 1.00 41.73 33 GLY F O 1
ATOM 2917 N N . GLY B 1 34 ? -23.832 -13.631 40.072 1.00 46.14 34 GLY F N 1
ATOM 2918 C CA . GLY B 1 34 ? -24.692 -12.780 39.317 1.00 47.26 34 GLY F CA 1
ATOM 2919 C C . GLY B 1 34 ? -24.846 -11.452 39.978 1.00 51.29 34 GLY F C 1
ATOM 2920 O O . GLY B 1 34 ? -23.928 -10.947 40.643 1.00 55.73 34 GLY F O 1
ATOM 2921 N N . SER B 1 35 ? -26.009 -10.856 39.840 1.00 56.17 35 SER F N 1
ATOM 2922 C CA . SER B 1 35 ? -26.285 -9.617 40.541 1.00 53.44 35 SER F CA 1
ATOM 2923 C C . SER B 1 35 ? -27.152 -9.920 41.742 1.00 48.40 35 SER F C 1
ATOM 2924 O O . SER B 1 35 ? -27.773 -8.988 42.227 1.00 48.54 35 SER F O 1
ATOM 2927 N N . GLY B 1 36 ? -27.198 -11.198 42.223 1.00 44.06 36 GLY F N 1
ATOM 2928 C CA . GLY B 1 36 ? -27.924 -11.556 43.471 1.00 40.10 36 GLY F CA 1
ATOM 2929 C C . GLY B 1 36 ? -29.380 -11.954 43.299 1.00 39.51 36 GLY F C 1
ATOM 2930 O O . GLY B 1 36 ? -30.083 -12.333 44.257 1.00 39.09 36 GLY F O 1
ATOM 2931 N N . ASP B 1 37 ? -29.832 -11.912 42.062 1.00 39.27 37 ASP F N 1
ATOM 2932 C CA . ASP B 1 37 ? -31.206 -12.220 41.740 1.00 39.83 37 ASP F CA 1
ATOM 2933 C C . ASP B 1 37 ? -31.257 -13.592 41.036 1.00 37.75 37 ASP F C 1
ATOM 2934 O O . ASP B 1 37 ? -30.844 -13.707 39.877 1.00 35.71 37 ASP F O 1
ATOM 2939 N N . PRO B 1 38 ? -31.794 -14.606 41.746 1.00 38.49 38 PRO F N 1
ATOM 2940 C CA . PRO B 1 38 ? -31.674 -15.990 41.248 1.00 38.71 38 PRO F CA 1
ATOM 2941 C C . PRO B 1 38 ? -32.615 -16.296 40.107 1.00 39.07 38 PRO F C 1
ATOM 2942 O O . PRO B 1 38 ? -32.468 -17.338 39.488 1.00 38.90 38 PRO F O 1
ATOM 2946 N N . SER B 1 39 ? -33.557 -15.402 39.767 1.00 38.24 39 SER F N 1
ATOM 2947 C CA . SER B 1 39 ? -34.445 -15.678 38.697 1.00 38.44 39 SER F CA 1
ATOM 2948 C C . SER B 1 39 ? -33.809 -15.338 37.352 1.00 38.42 39 SER F C 1
ATOM 2949 O O . SER B 1 39 ? -34.397 -15.690 36.342 1.00 39.10 39 SER F O 1
ATOM 2952 N N . GLU B 1 40 ? -32.667 -14.646 37.312 1.00 37.80 40 GLU F N 1
ATOM 2953 C CA . GLU B 1 40 ? -32.133 -14.182 36.014 1.00 38.81 40 GLU F CA 1
ATOM 2954 C C . GLU B 1 40 ? -31.533 -15.343 35.253 1.00 36.21 40 GLU F C 1
ATOM 2955 O O . GLU B 1 40 ? -30.709 -16.096 35.747 1.00 31.33 40 GLU F O 1
ATOM 2961 N N . PRO B 1 41 ? -31.949 -15.486 34.014 1.00 36.29 41 PRO F N 1
ATOM 2962 C CA . PRO B 1 41 ? -31.282 -16.412 33.157 1.00 35.52 41 PRO F CA 1
ATOM 2963 C C . PRO B 1 41 ? -29.868 -15.949 32.742 1.00 33.46 41 PRO F C 1
ATOM 2964 O O . PRO B 1 41 ? -29.457 -14.856 32.927 1.00 33.07 41 PRO F O 1
ATOM 2968 N N . ARG B 1 42 ? -29.079 -16.898 32.280 1.00 32.95 42 ARG F N 1
ATOM 2969 C CA . ARG B 1 42 ? -27.735 -16.590 31.751 1.00 30.98 42 ARG F CA 1
ATOM 2970 C C . ARG B 1 42 ? -26.748 -16.049 32.705 1.00 30.13 42 ARG F C 1
ATOM 2971 O O . ARG B 1 42 ? -25.843 -15.359 32.274 1.00 30.88 42 ARG F O 1
ATOM 2979 N N . LYS B 1 43 ? -26.887 -16.400 33.971 1.00 29.33 43 LYS F N 1
ATOM 2980 C CA . LYS B 1 43 ? -26.027 -15.972 35.084 1.00 30.71 43 LYS F CA 1
ATOM 2981 C C . LYS B 1 43 ? -25.790 -17.297 35.900 1.00 28.44 43 LYS F C 1
ATOM 2982 O O . LYS B 1 43 ? -26.759 -18.091 35.976 1.00 26.20 43 LYS F O 1
ATOM 2988 N N . VAL B 1 44 ? -24.549 -17.488 36.431 1.00 26.52 44 VAL F N 1
ATOM 2989 C CA . VAL B 1 44 ? -24.136 -18.628 37.236 1.00 25.36 44 VAL F CA 1
ATOM 2990 C C . VAL B 1 44 ? -23.708 -18.283 38.660 1.00 26.03 44 VAL F C 1
ATOM 2991 O O . VAL B 1 44 ? -23.363 -17.129 39.019 1.00 26.27 44 VAL F O 1
ATOM 2995 N N . VAL B 1 45 ? -23.678 -19.331 39.483 1.00 25.59 45 VAL F N 1
ATOM 2996 C CA . VAL B 1 45 ? -23.041 -19.328 40.723 1.00 23.92 45 VAL F CA 1
ATOM 2997 C C . VAL B 1 45 ? -21.516 -19.118 40.481 1.00 25.76 45 VAL F C 1
ATOM 2998 O O . VAL B 1 45 ? -20.867 -19.839 39.729 1.00 23.94 45 VAL F O 1
ATOM 3002 N N . THR B 1 46 ? -20.966 -18.145 41.189 1.00 26.39 46 THR F N 1
ATOM 3003 C CA . THR B 1 46 ? -19.500 -18.017 41.298 1.00 30.38 46 THR F CA 1
ATOM 3004 C C . THR B 1 46 ? -18.937 -18.858 42.372 1.00 30.30 46 THR F C 1
ATOM 3005 O O . THR B 1 46 ? -17.932 -19.542 42.139 1.00 32.24 46 THR F O 1
ATOM 3009 N N . THR B 1 47 ? -19.489 -18.798 43.596 1.00 29.32 47 THR F N 1
ATOM 3010 C CA . THR B 1 47 ? -19.111 -19.648 44.727 1.00 29.13 47 THR F CA 1
ATOM 3011 C C . THR B 1 47 ? -20.382 -20.136 45.387 1.00 27.15 47 THR F C 1
ATOM 3012 O O . THR B 1 47 ? -21.306 -19.332 45.674 1.00 27.93 47 THR F O 1
ATOM 3016 N N . ALA B 1 48 ? -20.370 -21.385 45.760 1.00 26.17 48 ALA F N 1
ATOM 3017 C CA . ALA B 1 48 ? -21.395 -21.951 46.672 1.00 26.20 48 ALA F CA 1
ATOM 3018 C C . ALA B 1 48 ? -20.689 -22.274 47.966 1.00 25.23 48 ALA F C 1
ATOM 3019 O O . ALA B 1 48 ? -19.597 -22.909 47.994 1.00 25.04 48 ALA F O 1
ATOM 3021 N N . SER B 1 49 ? -21.278 -21.824 49.043 1.00 25.32 49 SER F N 1
ATOM 3022 C CA . SER B 1 49 ? -20.767 -22.274 50.362 1.00 25.39 49 SER F CA 1
ATOM 3023 C C . SER B 1 49 ? -20.767 -23.747 50.527 1.00 26.09 49 SER F C 1
ATOM 3024 O O . SER B 1 49 ? -21.551 -24.531 49.854 1.00 25.52 49 SER F O 1
ATOM 3027 N N . TYR B 1 50 ? -19.980 -24.232 51.457 1.00 25.88 50 TYR F N 1
ATOM 3028 C CA . TYR B 1 50 ? -19.988 -25.669 51.746 1.00 26.40 50 TYR F CA 1
ATOM 3029 C C . TYR B 1 50 ? -21.440 -26.185 52.012 1.00 26.07 50 TYR F C 1
ATOM 3030 O O . TYR B 1 50 ? -21.799 -27.262 51.538 1.00 25.18 50 TYR F O 1
ATOM 3039 N N . GLU B 1 51 ? -22.270 -25.373 52.644 1.00 27.00 51 GLU F N 1
ATOM 3040 C CA . GLU B 1 51 ? -23.621 -25.767 52.990 1.00 27.40 51 GLU F CA 1
ATOM 3041 C C . GLU B 1 51 ? -24.541 -25.924 51.777 1.00 26.81 51 GLU F C 1
ATOM 3042 O O . GLU B 1 51 ? -25.298 -26.846 51.676 1.00 26.37 51 GLU F O 1
ATOM 3048 N N . ALA B 1 52 ? -24.426 -24.991 50.868 1.00 26.65 52 ALA F N 1
ATOM 3049 C CA . ALA B 1 52 ? -25.054 -25.124 49.526 1.00 26.32 52 ALA F CA 1
ATOM 3050 C C . ALA B 1 52 ? -24.587 -26.278 48.647 1.00 25.00 52 ALA F C 1
ATOM 3051 O O . ALA B 1 52 ? -25.366 -26.816 47.869 1.00 25.20 52 ALA F O 1
ATOM 3053 N N . ARG B 1 53 ? -23.293 -26.687 48.767 1.00 24.00 53 ARG F N 1
ATOM 3054 C CA . ARG B 1 53 ? -22.774 -27.753 47.997 1.00 23.94 53 ARG F CA 1
ATOM 3055 C C . ARG B 1 53 ? -23.463 -29.063 48.413 1.00 24.64 53 ARG F C 1
ATOM 3056 O O . ARG B 1 53 ? -23.518 -30.001 47.637 1.00 24.16 53 ARG F O 1
ATOM 3064 N N . GLU B 1 54 ? -23.890 -29.157 49.665 1.00 25.24 54 GLU F N 1
ATOM 3065 C CA . GLU B 1 54 ? -24.562 -30.383 50.072 1.00 28.09 54 GLU F CA 1
ATOM 3066 C C . GLU B 1 54 ? -25.846 -30.549 49.265 1.00 27.21 54 GLU F C 1
ATOM 3067 O O . GLU B 1 54 ? -26.337 -31.657 49.137 1.00 28.54 54 GLU F O 1
ATOM 3073 N N . PHE B 1 55 ? -26.390 -29.463 48.709 1.00 26.21 55 PHE F N 1
ATOM 3074 C CA . PHE B 1 55 ? -27.567 -29.605 47.842 1.00 27.55 55 PHE F CA 1
ATOM 3075 C C . PHE B 1 55 ? -27.178 -29.780 46.377 1.00 28.51 55 PHE F C 1
ATOM 3076 O O . PHE B 1 55 ? -28.039 -29.776 45.498 1.00 27.65 55 PHE F O 1
ATOM 3084 N N . GLY B 1 56 ? -25.890 -30.068 46.101 1.00 28.33 56 GLY F N 1
ATOM 3085 C CA . GLY B 1 56 ? -25.405 -30.163 44.715 1.00 27.91 56 GLY F CA 1
ATOM 3086 C C . GLY B 1 56 ? -25.183 -28.826 43.985 1.00 26.71 56 GLY F C 1
ATOM 3087 O O . GLY B 1 56 ? -24.990 -28.854 42.738 1.00 27.18 56 GLY F O 1
ATOM 3088 N N . VAL B 1 57 ? -25.178 -27.671 44.630 1.00 25.39 57 VAL F N 1
ATOM 3089 C CA . VAL B 1 57 ? -24.815 -26.409 43.984 1.00 25.24 57 VAL F CA 1
ATOM 3090 C C . VAL B 1 57 ? -23.287 -26.309 43.921 1.00 26.88 57 VAL F C 1
ATOM 3091 O O . VAL B 1 57 ? -22.593 -26.673 44.858 1.00 27.00 57 VAL F O 1
ATOM 3095 N N . HIS B 1 58 ? -22.795 -25.829 42.780 1.00 25.81 58 HIS F N 1
ATOM 3096 C CA . HIS B 1 58 ? -21.340 -25.724 42.540 1.00 26.88 58 HIS F CA 1
ATOM 3097 C C . HIS B 1 58 ? -21.130 -24.544 41.588 1.00 25.84 58 HIS F C 1
ATOM 3098 O O . HIS B 1 58 ? -22.075 -23.973 40.943 1.00 23.40 58 HIS F O 1
ATOM 3105 N N . ALA B 1 59 ? -19.868 -24.100 41.578 1.00 26.85 59 ALA F N 1
ATOM 3106 C CA . ALA B 1 59 ? -19.435 -23.036 40.713 1.00 26.64 59 ALA F CA 1
ATOM 3107 C C . ALA B 1 59 ? -19.746 -23.363 39.318 1.00 26.00 59 ALA F C 1
ATOM 3108 O O . ALA B 1 59 ? -19.590 -24.524 38.905 1.00 26.03 59 ALA F O 1
ATOM 3110 N N . GLY B 1 60 ? -20.351 -22.409 38.590 1.00 24.87 60 GLY F N 1
ATOM 3111 C CA . GLY B 1 60 ? -20.707 -22.577 37.165 1.00 24.83 60 GLY F CA 1
ATOM 3112 C C . GLY B 1 60 ? -22.144 -23.050 36.955 1.00 24.74 60 GLY F C 1
ATOM 3113 O O . GLY B 1 60 ? -22.634 -23.091 35.868 1.00 24.93 60 GLY F O 1
ATOM 3114 N N . MET B 1 61 ? -22.823 -23.496 38.020 1.00 23.54 61 MET F N 1
ATOM 3115 C CA . MET B 1 61 ? -24.195 -23.865 37.926 1.00 23.33 61 MET F C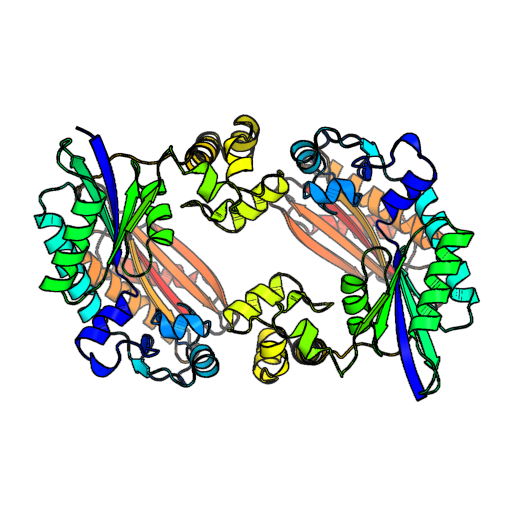A 1
ATOM 3116 C C . MET B 1 61 ? -25.051 -22.658 37.668 1.00 22.62 61 MET F C 1
ATOM 3117 O O . MET B 1 61 ? -24.871 -21.624 38.426 1.00 22.73 61 MET F O 1
ATOM 3122 N N . PRO B 1 62 ? -25.960 -22.711 36.710 1.00 22.97 62 PRO F N 1
ATOM 3123 C CA . PRO B 1 62 ? -26.833 -21.510 36.534 1.00 23.48 62 PRO F CA 1
ATOM 3124 C C . PRO B 1 62 ? -27.616 -21.123 37.727 1.00 24.83 62 PRO F C 1
ATOM 3125 O O . PRO B 1 62 ? -28.068 -22.042 38.509 1.00 24.99 62 PRO F O 1
ATOM 3129 N N . LEU B 1 63 ? -27.882 -19.808 37.881 1.00 24.83 63 LEU F N 1
ATOM 3130 C CA . LEU B 1 63 ? -28.504 -19.308 39.097 1.00 26.06 63 LEU F CA 1
ATOM 3131 C C . LEU B 1 63 ? -29.915 -19.947 39.240 1.00 27.30 63 LEU F C 1
ATOM 3132 O O . LEU B 1 63 ? -30.334 -20.335 40.332 1.00 25.32 63 LEU F O 1
ATOM 3137 N N . ARG B 1 64 ? -30.608 -20.083 38.140 1.00 27.10 64 ARG F N 1
ATOM 3138 C CA . ARG B 1 64 ? -32.012 -20.542 38.214 1.00 28.60 64 ARG F CA 1
ATOM 3139 C C . ARG B 1 64 ? -32.027 -22.013 38.592 1.00 26.79 64 ARG F C 1
ATOM 3140 O O . ARG B 1 64 ? -32.928 -22.436 39.220 1.00 27.02 64 ARG F O 1
ATOM 3148 N N . ALA B 1 65 ? -31.017 -22.800 38.149 1.00 25.68 65 ALA F N 1
ATOM 3149 C CA . ALA B 1 65 ? -30.784 -24.157 38.592 1.00 25.73 65 ALA F CA 1
ATOM 3150 C C . ALA B 1 65 ? -30.496 -24.259 40.059 1.00 25.65 65 ALA F C 1
ATOM 3151 O O . ALA B 1 65 ? -31.078 -25.089 40.735 1.00 24.07 65 ALA F O 1
ATOM 3153 N N . ALA B 1 66 ? -29.586 -23.438 40.563 1.00 24.71 66 ALA F N 1
ATOM 3154 C CA . ALA B 1 66 ? -29.266 -23.468 41.977 1.00 25.32 66 ALA F CA 1
ATOM 3155 C C . ALA B 1 66 ? -30.482 -23.171 42.883 1.00 25.50 66 ALA F C 1
ATOM 3156 O O . ALA B 1 66 ? -30.584 -23.707 44.015 1.00 26.66 66 ALA F O 1
ATOM 3158 N N . ALA B 1 67 ? -31.308 -22.233 42.444 1.00 26.35 67 ALA F N 1
ATOM 3159 C CA . ALA B 1 67 ? -32.525 -21.958 43.141 1.00 27.88 67 ALA F CA 1
ATOM 3160 C C . ALA B 1 67 ? -33.516 -23.154 43.163 1.00 29.36 67 ALA F C 1
ATOM 3161 O O . ALA B 1 67 ? -34.172 -23.334 44.143 1.00 31.62 67 ALA F O 1
ATOM 3163 N N . ARG B 1 68 ? -33.570 -23.947 42.113 1.00 29.74 68 ARG F N 1
ATOM 3164 C CA . ARG B 1 68 ? -34.377 -25.172 42.081 1.00 30.76 68 ARG F CA 1
ATOM 3165 C C . ARG B 1 68 ? -33.822 -26.191 43.069 1.00 30.66 68 ARG F C 1
ATOM 3166 O O . ARG B 1 68 ? -34.608 -26.822 43.782 1.00 33.41 68 ARG F O 1
ATOM 3174 N N . ARG B 1 69 ? -32.495 -26.239 43.254 1.00 28.27 69 ARG F N 1
ATOM 3175 C CA . ARG B 1 69 ? -31.872 -27.220 44.089 1.00 28.45 69 ARG F CA 1
ATOM 3176 C C . ARG B 1 69 ? -31.835 -26.815 45.540 1.00 29.61 69 ARG F C 1
ATOM 3177 O O . ARG B 1 69 ? -31.841 -27.708 46.381 1.00 30.96 69 ARG F O 1
ATOM 3185 N N . CYS B 1 70 ? -31.825 -25.523 45.823 1.00 29.61 70 CYS F N 1
ATOM 3186 C CA . CYS B 1 70 ? -31.634 -24.994 47.141 1.00 31.19 70 CYS F CA 1
ATOM 3187 C C . CYS B 1 70 ? -32.541 -23.710 47.253 1.00 33.37 70 CYS F C 1
ATOM 3188 O O . CYS B 1 70 ? -32.105 -22.554 47.217 1.00 31.02 70 CYS F O 1
ATOM 3191 N N . PRO B 1 71 ? -33.847 -23.924 47.426 1.00 36.49 71 PRO F N 1
ATOM 3192 C CA . PRO B 1 71 ? -34.780 -22.791 47.329 1.00 38.30 71 PRO F CA 1
ATOM 3193 C C . PRO B 1 71 ? -34.617 -21.754 48.467 1.00 38.96 71 PRO F C 1
ATOM 3194 O O . PRO B 1 71 ? -34.894 -20.588 48.283 1.00 41.77 71 PRO F O 1
ATOM 3198 N N . ASP B 1 72 ? -34.189 -22.176 49.617 1.00 39.40 72 ASP F N 1
ATOM 3199 C CA . ASP B 1 72 ? -33.949 -21.189 50.690 1.00 42.77 72 ASP F CA 1
ATOM 3200 C C . ASP B 1 72 ? -32.540 -20.693 50.824 1.00 39.92 72 ASP F C 1
ATOM 3201 O O . ASP B 1 72 ? -32.198 -20.142 51.821 1.00 38.78 72 ASP F O 1
ATOM 3206 N N . ALA B 1 73 ? -31.719 -20.839 49.792 1.00 35.42 73 ALA F N 1
ATOM 3207 C CA . ALA B 1 73 ? -30.392 -20.276 49.842 1.00 34.56 73 ALA F CA 1
ATOM 3208 C C . ALA B 1 73 ? -30.470 -18.774 49.932 1.00 33.84 73 ALA F C 1
ATOM 3209 O O . ALA B 1 73 ? -31.471 -18.177 49.482 1.00 32.11 73 ALA F O 1
ATOM 3211 N N . THR B 1 74 ? -29.403 -18.159 50.468 1.00 31.47 74 THR F N 1
ATOM 3212 C CA . THR B 1 74 ? -29.245 -16.744 50.333 1.00 31.40 74 THR F CA 1
ATOM 3213 C C . THR B 1 74 ? -28.364 -16.469 49.222 1.00 30.22 74 THR F C 1
ATOM 3214 O O . THR B 1 74 ? -27.170 -16.947 49.201 1.00 29.47 74 THR F O 1
ATOM 3218 N N . PHE B 1 75 ? -28.880 -15.684 48.276 1.00 30.13 75 PHE F N 1
ATOM 3219 C CA . PHE B 1 75 ? -28.111 -15.349 47.104 1.00 29.63 75 PHE F CA 1
ATOM 3220 C C . PHE B 1 75 ? -27.553 -13.989 47.308 1.00 31.76 75 PHE F C 1
ATOM 3221 O O . PHE B 1 75 ? -28.318 -13.085 47.578 1.00 31.70 75 PHE F O 1
ATOM 3229 N N . LEU B 1 76 ? -26.242 -13.848 47.112 1.00 29.74 76 LEU F N 1
ATOM 3230 C CA . LEU B 1 76 ? -25.538 -12.542 47.261 1.00 33.01 76 LEU F CA 1
ATOM 3231 C C . LEU B 1 76 ? -24.887 -12.144 45.939 1.00 33.51 76 LEU F C 1
ATOM 3232 O O . LEU B 1 76 ? -24.350 -13.039 45.214 1.00 32.92 76 LEU F O 1
ATOM 3237 N N . PRO B 1 77 ? -24.861 -10.859 45.642 1.00 34.87 77 PRO F N 1
ATOM 3238 C CA . PRO B 1 77 ? -24.155 -10.395 44.453 1.00 34.40 77 PRO F CA 1
ATOM 3239 C C . PRO B 1 77 ? -22.641 -10.405 44.684 1.00 34.82 77 PRO F C 1
ATOM 3240 O O . PRO B 1 77 ? -22.202 -10.376 45.802 1.00 32.68 77 PRO F O 1
ATOM 3244 N N . SER B 1 78 ? -21.867 -10.620 43.646 1.00 34.57 78 SER F N 1
ATOM 3245 C CA . SER B 1 78 ? -20.408 -10.502 43.728 1.00 37.84 78 SER F CA 1
ATOM 3246 C C . SER B 1 78 ? -19.940 -9.137 44.186 1.00 38.83 78 SER F C 1
ATOM 3247 O O . SER B 1 78 ? -20.525 -8.173 43.783 1.00 41.75 78 SER F O 1
ATOM 3250 N N . ASP B 1 79 ? -18.988 -9.072 45.122 1.00 37.11 79 ASP F N 1
ATOM 3251 C CA . ASP B 1 79 ? -18.298 -7.837 45.491 1.00 37.07 79 ASP F CA 1
ATOM 3252 C C . ASP B 1 79 ? -16.782 -7.943 45.262 1.00 37.07 79 ASP F C 1
ATOM 3253 O O . ASP B 1 79 ? -15.979 -8.196 46.209 1.00 32.32 79 ASP F O 1
ATOM 3258 N N . PRO B 1 80 ? -16.356 -7.745 43.998 1.00 38.53 80 PRO F N 1
ATOM 3259 C CA . PRO B 1 80 ? -14.978 -8.147 43.675 1.00 38.74 80 PRO F CA 1
ATOM 3260 C C . PRO B 1 80 ? -13.956 -7.322 44.440 1.00 36.97 80 PRO F C 1
ATOM 3261 O O . PRO B 1 80 ? -12.921 -7.843 44.847 1.00 35.34 80 PRO F O 1
ATOM 3265 N N . ALA B 1 81 ? -14.290 -6.092 44.752 1.00 35.97 81 ALA F N 1
ATOM 3266 C CA . ALA B 1 81 ? -13.389 -5.236 45.561 1.00 36.38 81 ALA F CA 1
ATOM 3267 C C . ALA B 1 81 ? -13.075 -5.832 46.954 1.00 35.41 81 ALA F C 1
ATOM 3268 O O . ALA B 1 81 ? -11.930 -5.853 47.407 1.00 35.62 81 ALA F O 1
ATOM 3270 N N . ALA B 1 82 ? -14.121 -6.303 47.605 1.00 32.34 82 ALA F N 1
ATOM 3271 C CA . ALA B 1 82 ? -14.003 -6.963 48.886 1.00 33.00 82 ALA F CA 1
ATOM 3272 C C . ALA B 1 82 ? -13.155 -8.199 48.776 1.00 31.67 82 ALA F C 1
ATOM 3273 O O . ALA B 1 82 ? -12.273 -8.427 49.599 1.00 32.00 82 ALA F O 1
ATOM 3275 N N . TYR B 1 83 ? -13.385 -9.006 47.732 1.00 30.99 83 TYR F N 1
ATOM 3276 C CA . TYR B 1 83 ? -12.545 -10.227 47.520 1.00 30.00 83 TYR F CA 1
ATOM 3277 C C . TYR B 1 83 ? -11.116 -9.926 47.215 1.00 28.92 83 TYR F C 1
ATOM 3278 O O . TYR B 1 83 ? -10.233 -10.634 47.709 1.00 28.68 83 TYR F O 1
ATOM 3287 N N . ASP B 1 84 ? -10.880 -8.973 46.314 1.00 28.84 84 ASP F N 1
ATOM 3288 C CA . ASP B 1 84 ? -9.518 -8.542 46.005 1.00 31.99 84 ASP F CA 1
ATOM 3289 C C . ASP B 1 84 ? -8.744 -8.160 47.250 1.00 31.03 84 ASP F C 1
ATOM 3290 O O . ASP B 1 84 ? -7.612 -8.567 47.432 1.00 30.82 84 ASP F O 1
ATOM 3295 N N . GLU B 1 85 ? -9.378 -7.412 48.116 1.00 31.04 85 GLU F N 1
ATOM 3296 C CA . GLU B 1 85 ? -8.727 -6.930 49.310 1.00 32.68 85 GLU F CA 1
ATOM 3297 C C . GLU B 1 85 ? -8.394 -8.120 50.245 1.00 30.39 85 GLU F C 1
ATOM 3298 O O . GLU B 1 85 ? -7.263 -8.210 50.785 1.00 30.76 85 GLU F O 1
ATOM 3304 N N . ALA B 1 86 ? -9.332 -9.070 50.325 1.00 28.28 86 ALA F N 1
ATOM 3305 C CA . ALA B 1 86 ? -9.113 -10.205 51.224 1.00 28.31 86 ALA F CA 1
ATOM 3306 C C . ALA B 1 86 ? -7.946 -11.055 50.661 1.00 27.43 86 ALA F C 1
ATOM 3307 O O . ALA B 1 86 ? -7.096 -11.475 51.428 1.00 28.09 86 ALA F O 1
ATOM 3309 N N . SER B 1 87 ? -7.907 -11.202 49.341 1.00 27.69 87 SER F N 1
ATOM 3310 C CA . SER B 1 87 ? -6.857 -11.978 48.653 1.00 29.55 87 SER F CA 1
ATOM 3311 C C . SER B 1 87 ? -5.466 -11.381 48.887 1.00 31.60 87 SER F C 1
ATOM 3312 O O . SER B 1 87 ? -4.583 -12.083 49.376 1.00 31.82 87 SER F O 1
ATOM 3315 N N . GLU B 1 88 ? -5.336 -10.088 48.659 1.00 35.15 88 GLU F N 1
ATOM 3316 C CA . GLU B 1 88 ? -4.062 -9.352 49.034 1.00 37.39 88 GLU F CA 1
ATOM 3317 C C . GLU B 1 88 ? -3.587 -9.464 50.459 1.00 34.37 88 GLU F C 1
ATOM 3318 O O . GLU B 1 88 ? -2.404 -9.701 50.739 1.00 34.52 88 GLU F O 1
ATOM 3324 N N . GLN B 1 89 ? -4.501 -9.445 51.362 1.00 33.70 89 GLN F N 1
ATOM 3325 C CA . GLN B 1 89 ? -4.146 -9.628 52.765 1.00 35.42 89 GLN F CA 1
ATOM 3326 C C . GLN B 1 89 ? -3.506 -10.995 52.976 1.00 31.69 89 GLN F C 1
ATOM 3327 O O . GLN B 1 89 ? -2.398 -11.048 53.460 1.00 33.13 89 GLN F O 1
ATOM 3333 N N . VAL B 1 90 ? -4.181 -12.062 52.545 1.00 27.76 90 VAL F N 1
ATOM 3334 C CA . VAL B 1 90 ? -3.659 -13.429 52.695 1.00 26.86 90 VAL F CA 1
ATOM 3335 C C . VAL B 1 90 ? -2.289 -13.545 51.998 1.00 26.87 90 VAL F C 1
ATOM 3336 O O . VAL B 1 90 ? -1.374 -14.141 52.587 1.00 26.77 90 VAL F O 1
ATOM 3340 N N . MET B 1 91 ? -2.187 -13.046 50.751 1.00 27.20 91 MET F N 1
ATOM 3341 C CA . MET B 1 91 ? -0.993 -13.206 50.001 1.00 29.36 91 MET F CA 1
ATOM 3342 C C . MET B 1 91 ? 0.162 -12.406 50.679 1.00 29.65 91 MET F C 1
ATOM 3343 O O . MET B 1 91 ? 1.332 -12.917 50.704 1.00 30.47 91 MET F O 1
ATOM 3348 N N . GLY B 1 92 ? -0.104 -11.214 51.236 1.00 31.86 92 GLY F N 1
ATOM 3349 C CA . GLY B 1 92 ? 0.919 -10.454 52.036 1.00 31.87 92 GLY F CA 1
ATOM 3350 C C . GLY B 1 92 ? 1.450 -11.324 53.167 1.00 31.97 92 GLY F C 1
ATOM 3351 O O . GLY B 1 92 ? 2.676 -11.531 53.346 1.00 34.45 92 GLY F O 1
ATOM 3352 N N . LEU B 1 93 ? 0.548 -11.976 53.875 1.00 31.52 93 LEU F N 1
ATOM 3353 C CA . LEU B 1 93 ? 0.956 -12.881 54.953 1.00 31.41 93 LEU F CA 1
ATOM 3354 C C . LEU B 1 93 ? 1.761 -14.030 54.514 1.00 31.21 93 LEU F C 1
ATOM 3355 O O . LEU B 1 93 ? 2.751 -14.480 55.213 1.00 29.89 93 LEU F O 1
ATOM 3360 N N . LEU B 1 94 ? 1.317 -14.638 53.375 1.00 30.31 94 LEU F N 1
ATOM 3361 C CA . LEU B 1 94 ? 2.161 -15.682 52.886 1.00 30.22 94 LEU F CA 1
ATOM 3362 C C . LEU B 1 94 ? 3.566 -15.236 52.427 1.00 31.67 94 LEU F C 1
ATOM 3363 O O . LEU B 1 94 ? 4.524 -16.025 52.596 1.00 30.37 94 LEU F O 1
ATOM 3368 N N . ARG B 1 95 ? 3.682 -14.139 51.713 1.00 33.84 95 ARG F N 1
ATOM 3369 C CA . ARG B 1 95 ? 5.044 -13.689 51.304 1.00 37.03 95 ARG F CA 1
ATOM 3370 C C . ARG B 1 95 ? 5.965 -13.476 52.479 1.00 37.44 95 ARG F C 1
ATOM 3371 O O . ARG B 1 95 ? 7.172 -13.605 52.344 1.00 33.33 95 ARG F O 1
ATOM 3379 N N . ASP B 1 96 ? 5.384 -13.051 53.597 1.00 39.36 96 ASP F N 1
ATOM 3380 C CA . ASP B 1 96 ? 6.126 -12.606 54.783 1.00 45.75 96 ASP F CA 1
ATOM 3381 C C . ASP B 1 96 ? 6.608 -13.775 55.541 1.00 46.18 96 ASP F C 1
ATOM 3382 O O . ASP B 1 96 ? 7.109 -13.582 56.624 1.00 48.94 96 ASP F O 1
ATOM 3387 N N . LEU B 1 97 ? 6.395 -14.986 55.086 1.00 41.92 97 LEU F N 1
ATOM 3388 C CA . LEU B 1 97 ? 7.052 -16.045 55.728 1.00 44.50 97 LEU F CA 1
ATOM 3389 C C . LEU B 1 97 ? 8.474 -16.203 55.185 1.00 45.59 97 LEU F C 1
ATOM 3390 O O . LEU B 1 97 ? 9.179 -17.078 55.664 1.00 48.15 97 LEU F O 1
ATOM 3395 N N . GLY B 1 98 ? 8.893 -15.409 54.187 1.00 45.09 98 GLY F N 1
ATOM 3396 C CA . GLY B 1 98 ? 10.236 -15.486 53.625 1.00 46.91 98 GLY F CA 1
ATOM 3397 C C . GLY B 1 98 ? 10.583 -16.568 52.597 1.00 45.79 98 GLY F C 1
ATOM 3398 O O . GLY B 1 98 ? 11.674 -16.567 52.059 1.00 46.07 98 GLY F O 1
ATOM 3399 N N . HIS B 1 99 ? 9.639 -17.441 52.281 1.00 41.90 99 HIS F N 1
ATOM 3400 C CA . HIS B 1 99 ? 9.817 -18.462 51.254 1.00 40.05 99 HIS F CA 1
ATOM 3401 C C . HIS B 1 99 ? 9.429 -17.881 49.923 1.00 37.11 99 HIS F C 1
ATOM 3402 O O . HIS B 1 99 ? 8.604 -16.967 49.861 1.00 40.17 99 HIS F O 1
ATOM 3409 N N . PRO B 1 100 ? 9.979 -18.393 48.838 1.00 35.29 100 PRO F N 1
ATOM 3410 C CA . PRO B 1 100 ? 9.527 -18.034 47.472 1.00 33.14 100 PRO F CA 1
ATOM 3411 C C . PRO B 1 100 ? 8.022 -18.366 47.363 1.00 30.56 100 PRO F C 1
ATOM 3412 O O . PRO B 1 100 ? 7.635 -19.406 47.815 1.00 29.51 100 PRO F O 1
ATOM 3416 N N . LEU B 1 101 ? 7.244 -17.431 46.850 1.00 29.14 101 LEU F N 1
ATOM 3417 C CA . LEU B 1 101 ? 5.798 -17.474 46.842 1.00 28.68 101 LEU F CA 1
ATOM 3418 C C . LEU B 1 101 ? 5.355 -17.117 45.419 1.00 27.96 101 LEU F C 1
ATOM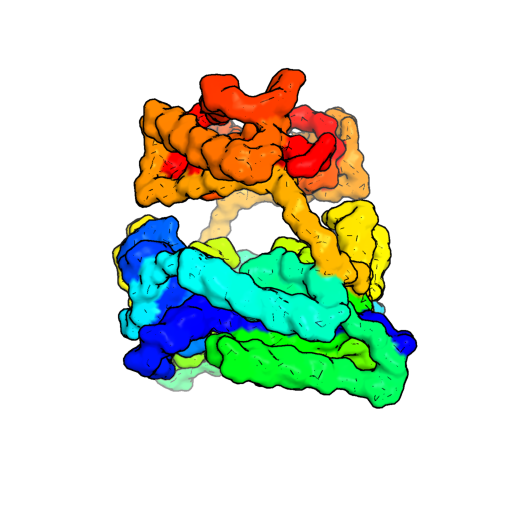 3419 O O . LEU B 1 101 ? 5.761 -16.068 44.887 1.00 28.27 101 LEU F O 1
ATOM 3424 N N . GLU B 1 102 ? 4.667 -18.040 44.752 1.00 26.70 102 GLU F N 1
ATOM 3425 C CA . GLU B 1 102 ? 4.127 -17.748 43.447 1.00 27.09 102 GLU F CA 1
ATOM 3426 C C . GLU B 1 102 ? 2.600 -17.614 43.611 1.00 26.71 102 GLU F C 1
ATOM 3427 O O . GLU B 1 102 ? 1.962 -18.617 43.838 1.00 26.60 102 GLU F O 1
ATOM 3433 N N . VAL B 1 103 ? 2.042 -16.461 43.416 1.00 26.70 103 VAL F N 1
ATOM 3434 C CA . VAL B 1 103 ? 0.574 -16.313 43.575 1.00 28.01 103 VAL F CA 1
ATOM 3435 C C . VAL B 1 103 ? -0.049 -16.742 42.285 1.00 29.80 103 VAL F C 1
ATOM 3436 O O . VAL B 1 103 ? 0.245 -16.168 41.225 1.00 31.64 103 VAL F O 1
ATOM 3440 N N . TRP B 1 104 ? -0.908 -17.764 42.350 1.00 30.91 104 TRP F N 1
ATOM 3441 C CA . TRP B 1 104 ? -1.389 -18.417 41.123 1.00 33.03 104 TRP F CA 1
ATOM 3442 C C . TRP B 1 104 ? -2.625 -17.739 40.696 1.00 33.40 104 TRP F C 1
ATOM 3443 O O . TRP B 1 104 ? -2.696 -17.417 39.463 1.00 36.35 104 TRP F O 1
ATOM 3454 N N . GLY B 1 105 ? -3.577 -17.444 41.613 1.00 29.74 105 GLY F N 1
ATOM 3455 C CA . GLY B 1 105 ? -4.684 -16.539 41.235 1.00 29.53 105 GLY F CA 1
ATOM 3456 C C . GLY B 1 105 ? -5.194 -15.926 42.538 1.00 29.05 105 GLY F C 1
ATOM 3457 O O . GLY B 1 105 ? -4.503 -16.086 43.586 1.00 28.49 105 GLY F O 1
ATOM 3458 N N . TRP B 1 106 ? -6.439 -15.417 42.584 1.00 27.07 106 TRP F N 1
ATOM 3459 C CA . TRP B 1 106 ? -6.787 -14.676 43.765 1.00 28.13 106 TRP F CA 1
ATOM 3460 C C . TRP B 1 106 ? -6.912 -15.522 44.995 1.00 25.39 106 TRP F C 1
ATOM 3461 O O . TRP B 1 106 ? -6.905 -14.929 46.079 1.00 27.88 106 TRP F O 1
ATOM 3472 N N . ASP B 1 107 ? -7.065 -16.840 44.863 1.00 22.96 107 ASP F N 1
ATOM 3473 C CA . ASP B 1 107 ? -7.287 -17.648 46.033 1.00 22.37 107 ASP F CA 1
ATOM 3474 C C . ASP B 1 107 ? -6.257 -18.665 46.362 1.00 21.08 107 ASP F C 1
ATOM 3475 O O . ASP B 1 107 ? -6.466 -19.480 47.321 1.00 20.06 107 ASP F O 1
ATOM 3480 N N . GLU B 1 108 ? -5.140 -18.650 45.652 1.00 21.31 108 GLU F N 1
ATOM 3481 C CA . GLU B 1 108 ? -4.196 -19.724 45.901 1.00 21.00 108 GLU F CA 1
ATOM 3482 C C . GLU B 1 108 ? -2.784 -19.374 45.483 1.00 21.24 108 GLU F C 1
ATOM 3483 O O . GLU B 1 108 ? -2.563 -18.547 44.615 1.00 22.02 108 GLU F O 1
ATOM 3489 N N . ALA B 1 109 ? -1.851 -20.094 46.074 1.00 21.75 109 ALA F N 1
ATOM 3490 C CA . ALA B 1 109 ? -0.432 -19.825 45.846 1.00 21.61 109 ALA F CA 1
ATOM 3491 C C . ALA B 1 109 ? 0.333 -21.055 46.037 1.00 21.91 109 ALA F C 1
ATOM 3492 O O . ALA B 1 109 ? -0.067 -21.974 46.812 1.00 21.29 109 ALA F O 1
ATOM 3494 N N . TYR B 1 110 ? 1.540 -21.015 45.493 1.00 21.96 110 TYR F N 1
ATOM 3495 C CA . TYR B 1 110 ? 2.559 -22.065 45.707 1.00 22.87 110 TYR F CA 1
ATOM 3496 C C . TYR B 1 110 ? 3.737 -21.473 46.464 1.00 23.90 110 TYR F C 1
ATOM 3497 O O . TYR B 1 110 ? 4.152 -20.424 46.171 1.00 23.60 110 TYR F O 1
ATOM 3506 N N . LEU B 1 111 ? 4.163 -22.137 47.490 1.00 25.41 111 LEU F N 1
ATOM 3507 C CA . LEU B 1 111 ? 5.285 -21.745 48.275 1.00 28.04 111 LEU F CA 1
ATOM 3508 C C . LEU B 1 111 ? 6.363 -22.808 48.245 1.00 27.56 111 LEU F C 1
ATOM 3509 O O . LEU B 1 111 ? 6.099 -23.978 48.436 1.00 26.32 111 LEU F O 1
ATOM 3514 N N . GLY B 1 112 ? 7.628 -22.395 48.132 1.00 28.05 112 GLY F N 1
ATOM 3515 C CA . GLY B 1 112 ? 8.740 -23.323 48.029 1.00 29.22 112 GLY F CA 1
ATOM 3516 C C . GLY B 1 112 ? 9.474 -23.348 49.385 1.00 30.45 112 GLY F C 1
ATOM 3517 O O . GLY B 1 112 ? 9.584 -22.320 50.040 1.00 34.63 112 GLY F O 1
ATOM 3518 N N . ALA B 1 113 ? 9.815 -24.504 49.887 1.00 31.18 113 ALA F N 1
ATOM 3519 C CA . ALA B 1 113 ? 10.546 -24.586 51.162 1.00 32.78 113 ALA F CA 1
ATOM 3520 C C . ALA B 1 113 ? 11.537 -25.709 51.044 1.00 33.75 113 ALA F C 1
ATOM 3521 O O . ALA B 1 113 ? 11.206 -26.884 50.907 1.00 31.69 113 ALA F O 1
ATOM 3523 N N . ASP B 1 114 ? 12.804 -25.322 51.078 1.00 35.30 114 ASP F N 1
ATOM 3524 C CA . ASP B 1 114 ? 13.912 -26.251 51.056 1.00 37.15 114 ASP F CA 1
ATOM 3525 C C . ASP B 1 114 ? 14.265 -26.588 52.468 1.00 37.47 114 ASP F C 1
ATOM 3526 O O . ASP B 1 114 ? 14.740 -25.746 53.168 1.00 41.94 114 ASP F O 1
ATOM 3531 N N . LEU B 1 115 ? 14.021 -27.812 52.934 1.00 35.79 115 LEU F N 1
ATOM 3532 C CA . LEU B 1 115 ? 14.108 -28.129 54.325 1.00 35.29 115 LEU F CA 1
ATOM 3533 C C . LEU B 1 115 ? 15.066 -29.343 54.517 1.00 37.32 115 LEU F C 1
ATOM 3534 O O . LEU B 1 115 ? 15.083 -30.268 53.706 1.00 36.55 115 LEU F O 1
ATOM 3539 N N . PRO B 1 116 ? 15.793 -29.375 55.620 1.00 42.57 116 PRO F N 1
ATOM 3540 C CA . PRO B 1 116 ? 16.579 -30.619 55.873 1.00 44.90 116 PRO F CA 1
ATOM 3541 C C . PRO B 1 116 ? 15.671 -31.768 56.171 1.00 45.17 116 PRO F C 1
ATOM 3542 O O . PRO B 1 116 ? 14.482 -31.540 56.527 1.00 37.04 116 PRO F O 1
ATOM 3546 N N . ASP B 1 117 ? 16.240 -32.970 56.057 1.00 46.11 117 ASP F N 1
ATOM 3547 C CA . ASP B 1 117 ? 15.468 -34.200 55.908 1.00 51.01 117 ASP F CA 1
ATOM 3548 C C . ASP B 1 117 ? 14.758 -34.643 57.138 1.00 51.24 117 ASP F C 1
ATOM 3549 O O . ASP B 1 117 ? 13.748 -35.366 57.032 1.00 50.71 117 ASP F O 1
ATOM 3554 N N . GLU B 1 118 ? 15.215 -34.101 58.270 1.00 52.96 118 GLU F N 1
ATOM 3555 C CA . GLU B 1 118 ? 14.590 -34.290 59.582 1.00 56.56 118 GLU F CA 1
ATOM 3556 C C . GLU B 1 118 ? 13.449 -33.296 59.845 1.00 53.47 118 GLU F C 1
ATOM 3557 O O . GLU B 1 118 ? 12.712 -33.518 60.795 1.00 55.40 118 GLU F O 1
ATOM 3563 N N . SER B 1 119 ? 13.295 -32.209 59.066 1.00 47.64 119 SER F N 1
ATOM 3564 C CA . SER B 1 119 ? 12.179 -31.253 59.325 1.00 44.21 119 SER F CA 1
ATOM 3565 C C . SER B 1 119 ? 10.960 -31.675 58.605 1.00 40.77 119 SER F C 1
ATOM 3566 O O . SER B 1 119 ? 11.023 -31.887 57.379 1.00 41.27 119 SER F O 1
ATOM 3569 N N . ASP B 1 120 ? 9.844 -31.694 59.319 1.00 38.24 120 ASP F N 1
ATOM 3570 C CA . ASP B 1 120 ? 8.537 -32.014 58.741 1.00 35.83 120 ASP F CA 1
ATOM 3571 C C . ASP B 1 120 ? 7.992 -30.783 58.007 1.00 32.20 120 ASP F C 1
ATOM 3572 O O . ASP B 1 120 ? 7.811 -29.727 58.626 1.00 32.59 120 ASP F O 1
ATOM 3577 N N . PRO B 1 121 ? 7.656 -30.890 56.680 1.00 29.64 121 PRO F N 1
ATOM 3578 C CA . PRO B 1 121 ? 7.031 -29.754 56.016 1.00 27.63 121 PRO F CA 1
ATOM 3579 C C . PRO B 1 121 ? 5.625 -29.495 56.572 1.00 26.94 121 PRO F C 1
ATOM 3580 O O . PRO B 1 121 ? 5.148 -28.393 56.390 1.00 25.80 121 PRO F O 1
ATOM 3584 N N . VAL B 1 122 ? 5.004 -30.491 57.230 1.00 27.07 122 VAL F N 1
ATOM 3585 C CA . VAL B 1 122 ? 3.680 -30.261 57.869 1.00 27.84 122 VAL F CA 1
ATOM 3586 C C . VAL B 1 122 ? 3.776 -29.109 58.859 1.00 28.71 122 VAL F C 1
ATOM 3587 O O . VAL B 1 122 ? 2.817 -28.352 59.064 1.00 28.59 122 VAL F O 1
ATOM 3591 N N . GLU B 1 123 ? 4.941 -28.903 59.443 1.00 30.87 123 GLU F N 1
ATOM 3592 C CA . GLU B 1 123 ? 5.084 -27.733 60.368 1.00 32.59 123 GLU F CA 1
ATOM 3593 C C . GLU B 1 123 ? 4.927 -26.434 59.652 1.00 30.28 123 GLU F C 1
ATOM 3594 O O . GLU B 1 123 ? 4.421 -25.524 60.237 1.00 29.20 123 GLU F O 1
ATOM 3600 N N . VAL B 1 124 ? 5.373 -26.344 58.397 1.00 27.62 124 VAL F N 1
ATOM 3601 C CA . VAL B 1 124 ? 5.231 -25.116 57.688 1.00 26.59 124 VAL F CA 1
ATOM 3602 C C . VAL B 1 124 ? 3.725 -24.886 57.350 1.00 25.54 124 VAL F C 1
ATOM 3603 O O . VAL B 1 124 ? 3.213 -23.766 57.411 1.00 25.52 124 VAL F O 1
ATOM 3607 N N . ALA B 1 125 ? 3.045 -25.948 56.964 1.00 25.41 125 ALA F N 1
ATOM 3608 C CA . ALA B 1 125 ? 1.648 -25.881 56.617 1.00 24.17 125 ALA F CA 1
ATOM 3609 C C . ALA B 1 125 ? 0.849 -25.392 57.831 1.00 24.42 125 ALA F C 1
ATOM 3610 O O . ALA B 1 125 ? -0.134 -24.651 57.684 1.00 22.61 125 ALA F O 1
ATOM 3612 N N . GLU B 1 126 ? 1.187 -26.020 58.984 1.00 25.57 126 GLU F N 1
ATOM 3613 C CA . GLU B 1 126 ? 0.662 -25.608 60.286 1.00 26.58 126 GLU F CA 1
ATOM 3614 C C . GLU B 1 126 ? 0.881 -24.157 60.623 1.00 25.67 126 GLU F C 1
ATOM 3615 O O . GLU B 1 126 ? -0.053 -23.573 61.082 1.00 25.06 126 GLU F O 1
ATOM 3621 N N . ARG B 1 127 ? 2.036 -23.585 60.343 1.00 24.72 127 ARG F N 1
ATOM 3622 C CA . ARG B 1 127 ? 2.211 -22.165 60.447 1.00 26.04 127 ARG F CA 1
ATOM 3623 C C . ARG B 1 127 ? 1.318 -21.362 59.575 1.00 25.23 127 ARG F C 1
ATOM 3624 O O . ARG B 1 127 ? 0.637 -20.388 60.036 1.00 24.97 127 ARG F O 1
ATOM 3632 N N . ILE B 1 128 ? 1.238 -21.799 58.343 1.00 24.14 128 ILE F N 1
ATOM 3633 C CA . ILE B 1 128 ? 0.459 -21.073 57.321 1.00 24.41 128 ILE F CA 1
ATOM 3634 C C . ILE B 1 128 ? -1.014 -21.053 57.754 1.00 23.88 128 ILE F C 1
ATOM 3635 O O . ILE B 1 128 ? -1.701 -20.042 57.707 1.00 23.38 128 ILE F O 1
ATOM 3640 N N . ARG B 1 129 ? -1.561 -22.231 58.096 1.00 24.61 129 ARG F N 1
ATOM 3641 C CA . ARG B 1 129 ? -3.019 -22.222 58.384 1.00 25.08 129 ARG F CA 1
ATOM 3642 C C . ARG B 1 129 ? -3.291 -21.406 59.633 1.00 26.34 129 ARG F C 1
ATOM 3643 O O . ARG B 1 129 ? -4.328 -20.730 59.697 1.00 24.98 129 ARG F O 1
ATOM 3651 N N . THR B 1 130 ? -2.380 -21.521 60.641 1.00 25.25 130 THR F N 1
ATOM 3652 C CA . THR B 1 130 ? -2.496 -20.735 61.894 1.00 26.52 130 THR F CA 1
ATOM 3653 C C . THR B 1 130 ? -2.560 -19.199 61.678 1.00 26.64 130 THR F C 1
ATOM 3654 O O . THR B 1 130 ? -3.511 -18.549 62.165 1.00 25.06 130 THR F O 1
ATOM 3658 N N . VAL B 1 131 ? -1.573 -18.685 60.990 1.00 27.34 131 VAL F N 1
ATOM 3659 C CA . VAL B 1 131 ? -1.432 -17.244 60.648 1.00 29.61 131 VAL F CA 1
ATOM 3660 C C . VAL B 1 131 ? -2.504 -16.689 59.821 1.00 28.15 131 VAL F C 1
ATOM 3661 O O . VAL B 1 131 ? -3.083 -15.675 60.182 1.00 27.00 131 VAL F O 1
ATOM 3665 N N . VAL B 1 132 ? -2.812 -17.367 58.706 1.00 26.92 132 VAL F N 1
ATOM 3666 C CA . VAL B 1 132 ? -3.952 -16.974 57.896 1.00 26.31 132 VAL F CA 1
ATOM 3667 C C . VAL B 1 132 ? -5.233 -16.879 58.736 1.00 24.87 132 VAL F C 1
ATOM 3668 O O . VAL B 1 132 ? -5.971 -15.967 58.581 1.00 23.53 132 VAL F O 1
ATOM 3672 N N . ALA B 1 133 ? -5.495 -17.899 59.571 1.00 24.38 133 ALA F N 1
ATOM 3673 C CA . ALA B 1 133 ? -6.755 -17.985 60.342 1.00 25.54 133 ALA F CA 1
ATOM 3674 C C . ALA B 1 133 ? -6.738 -16.932 61.403 1.00 26.57 133 ALA F C 1
ATOM 3675 O O . ALA B 1 133 ? -7.797 -16.250 61.627 1.00 27.12 133 ALA F O 1
ATOM 3677 N N . ALA B 1 134 ? -5.562 -16.725 62.002 1.00 27.62 134 ALA F N 1
ATOM 3678 C CA . ALA B 1 134 ? -5.488 -15.712 63.167 1.00 29.62 134 ALA F CA 1
ATOM 3679 C C . ALA B 1 134 ? -5.603 -14.257 62.637 1.00 30.94 134 ALA F C 1
ATOM 3680 O O . ALA B 1 134 ? -6.392 -13.507 63.188 1.00 31.86 134 ALA F O 1
ATOM 3682 N N . GLU B 1 135 ? -4.989 -13.954 61.499 1.00 30.58 135 GLU F N 1
ATOM 3683 C CA . GLU B 1 135 ? -4.938 -12.560 60.954 1.00 31.13 135 GLU F CA 1
ATOM 3684 C C . GLU B 1 135 ? -5.999 -12.179 60.006 1.00 31.23 135 GLU F C 1
ATOM 3685 O O . GLU B 1 135 ? -6.260 -10.993 59.897 1.00 32.07 135 GLU F O 1
ATOM 3691 N N . THR B 1 136 ? -6.704 -13.143 59.384 1.00 27.36 136 THR F N 1
ATOM 3692 C CA . THR B 1 136 ? -7.726 -12.799 58.421 1.00 26.31 136 THR F CA 1
ATOM 3693 C C . THR B 1 136 ? -9.030 -13.449 58.792 1.00 24.79 136 THR F C 1
ATOM 3694 O O . THR B 1 136 ? -10.025 -13.031 58.361 1.00 24.62 136 THR F O 1
ATOM 3698 N N . GLY B 1 137 ? -9.064 -14.400 59.724 1.00 25.82 137 GLY F N 1
ATOM 3699 C CA . GLY B 1 137 ? -10.336 -15.044 59.997 1.00 26.49 137 GLY F CA 1
ATOM 3700 C C . GLY B 1 137 ? -10.785 -16.039 58.914 1.00 27.15 137 GLY F C 1
ATOM 3701 O O . GLY B 1 137 ? -11.914 -16.566 58.999 1.00 28.59 137 GLY F O 1
ATOM 3702 N N . LEU B 1 138 ? -9.940 -16.303 57.920 1.00 25.90 138 LEU F N 1
ATOM 3703 C CA . LEU B 1 138 ? -10.324 -17.209 56.774 1.00 25.76 138 LEU F CA 1
ATOM 3704 C C . LEU B 1 138 ? -9.622 -18.536 56.950 1.00 25.66 138 LEU F C 1
ATOM 3705 O O . LEU B 1 138 ? -8.499 -18.564 57.516 1.00 27.24 138 LEU F O 1
ATOM 3710 N N . SER B 1 139 ? -10.201 -19.610 56.454 1.00 23.95 139 SER F N 1
ATOM 3711 C CA . SER B 1 139 ? -9.574 -20.916 56.526 1.00 24.49 139 SER F CA 1
ATOM 3712 C C . SER B 1 139 ? -8.989 -21.204 55.134 1.00 23.53 139 SER F C 1
ATOM 3713 O O . SER B 1 139 ? -9.489 -20.782 54.146 1.00 21.73 139 SER F O 1
ATOM 3716 N N . CYS B 1 140 ? -7.821 -21.854 55.164 1.00 24.11 140 CYS F N 1
ATOM 3717 C CA . CYS B 1 140 ? -7.231 -22.388 53.950 1.00 23.43 140 CYS F CA 1
ATOM 3718 C C . CYS B 1 140 ? -6.829 -23.775 54.227 1.00 23.14 140 CYS F C 1
ATOM 3719 O O . CYS B 1 140 ? -6.914 -24.250 55.441 1.00 23.08 140 CYS F O 1
ATOM 3722 N N . SER B 1 141 ? -6.545 -24.491 53.124 1.00 21.58 141 SER F N 1
ATOM 3723 C CA . SER B 1 141 ? -6.061 -25.818 53.158 1.00 21.63 141 SER F CA 1
ATOM 3724 C C . SER B 1 141 ? -4.671 -25.844 52.455 1.00 20.68 141 SER F C 1
ATOM 3725 O O . SER B 1 141 ? -4.416 -25.050 51.530 1.00 20.57 141 SER F O 1
ATOM 3728 N N . VAL B 1 142 ? -3.884 -26.839 52.794 1.00 20.35 142 VAL F N 1
ATOM 3729 C CA . VAL B 1 142 ? -2.539 -26.917 52.305 1.00 20.17 142 VAL F CA 1
ATOM 3730 C C . VAL B 1 142 ? -2.178 -28.299 51.893 1.00 20.94 142 VAL F C 1
ATOM 3731 O O . VAL B 1 142 ? -2.329 -29.257 52.697 1.00 21.73 142 VAL F O 1
ATOM 3735 N N . GLY B 1 143 ? -1.809 -28.419 50.621 1.00 20.79 143 GLY F N 1
ATOM 3736 C CA . GLY B 1 143 ? -1.272 -29.619 49.994 1.00 20.61 143 GLY F CA 1
ATOM 3737 C C . GLY B 1 143 ? 0.249 -29.583 49.927 1.00 21.22 143 GLY F C 1
ATOM 3738 O O . GLY B 1 143 ? 0.805 -28.547 49.639 1.00 22.12 143 GLY F O 1
ATOM 3739 N N . ILE B 1 144 ? 0.922 -30.699 50.243 1.00 21.27 144 ILE F N 1
ATOM 3740 C CA . ILE B 1 144 ? 2.413 -30.751 50.248 1.00 21.81 144 ILE F CA 1
ATOM 3741 C C . ILE B 1 144 ? 2.929 -31.880 49.393 1.00 21.22 144 ILE F C 1
ATOM 3742 O O . ILE B 1 144 ? 2.400 -33.051 49.481 1.00 21.23 144 ILE F O 1
ATOM 3747 N N . SER B 1 145 ? 3.868 -31.553 48.503 1.00 21.02 145 SER F N 1
ATOM 3748 C CA . SER B 1 145 ? 4.556 -32.511 47.681 1.00 21.66 145 SER F CA 1
ATOM 3749 C C . SER B 1 145 ? 5.912 -31.914 47.303 1.00 22.21 145 SER F C 1
ATOM 3750 O O . SER B 1 145 ? 6.337 -30.999 47.977 1.00 22.10 145 SER F O 1
ATOM 3753 N N . ASP B 1 146 ? 6.464 -32.371 46.201 1.00 22.68 146 ASP F N 1
ATOM 3754 C CA . ASP B 1 146 ? 7.733 -31.867 45.726 1.00 23.59 146 ASP F CA 1
ATOM 3755 C C . ASP B 1 146 ? 7.559 -31.317 44.218 1.00 22.84 146 ASP F C 1
ATOM 3756 O O . ASP B 1 146 ? 8.553 -31.042 43.488 1.00 23.23 146 ASP F O 1
ATOM 3761 N N . ASN B 1 147 ? 6.300 -31.113 43.833 1.00 20.95 147 ASN F N 1
ATOM 3762 C CA . ASN B 1 147 ? 5.988 -30.452 42.585 1.00 19.93 147 ASN F CA 1
ATOM 3763 C C . ASN B 1 147 ? 4.642 -29.803 42.705 1.00 19.55 147 ASN F C 1
ATOM 3764 O O . ASN B 1 147 ? 3.870 -30.197 43.603 1.00 18.99 147 ASN F O 1
ATOM 3769 N N . LYS B 1 148 ? 4.338 -28.923 41.800 1.00 19.46 148 LYS F N 1
ATOM 3770 C CA . LYS B 1 148 ? 3.061 -28.118 41.882 1.00 19.57 148 LYS F CA 1
ATOM 3771 C C . LYS B 1 148 ? 1.836 -28.976 41.648 1.00 19.11 148 LYS F C 1
ATOM 3772 O O . LYS B 1 148 ? 0.883 -28.904 42.434 1.00 18.65 148 LYS F O 1
ATOM 3778 N N . GLN B 1 149 ? 1.827 -29.780 40.580 1.00 18.87 149 GLN F N 1
ATOM 3779 C CA . GLN B 1 149 ? 0.616 -30.529 40.302 1.00 19.04 149 GLN F CA 1
ATOM 3780 C C . GLN B 1 149 ? 0.298 -31.507 41.342 1.00 19.16 149 GLN F C 1
ATOM 3781 O O . GLN B 1 149 ? -0.922 -31.805 41.656 1.00 19.39 149 GLN F O 1
ATOM 3787 N N . ARG B 1 150 ? 1.323 -32.155 41.912 1.00 18.96 150 ARG F N 1
ATOM 3788 C CA . ARG B 1 150 ? 1.034 -33.127 42.942 1.00 18.82 150 ARG F CA 1
ATOM 3789 C C . ARG B 1 150 ? 0.605 -32.450 44.228 1.00 18.49 150 ARG F C 1
ATOM 3790 O O . ARG B 1 150 ? -0.233 -32.997 45.040 1.00 18.64 150 ARG F O 1
ATOM 3798 N N . ALA B 1 151 ? 1.172 -31.326 44.486 1.00 18.16 151 ALA F N 1
ATOM 3799 C CA . ALA B 1 151 ? 0.767 -30.562 45.685 1.00 18.09 151 ALA F CA 1
ATOM 3800 C C . ALA B 1 151 ? -0.685 -30.071 45.555 1.00 18.40 151 ALA F C 1
ATOM 3801 O O . ALA B 1 151 ? -1.422 -30.053 46.531 1.00 18.34 151 ALA F O 1
ATOM 3803 N N . LYS B 1 152 ? -1.097 -29.648 44.393 1.00 18.83 152 LYS F N 1
ATOM 3804 C CA . LYS B 1 152 ? -2.368 -29.202 44.125 1.00 19.36 152 LYS F CA 1
ATOM 3805 C C . LYS B 1 152 ? -3.410 -30.308 44.293 1.00 19.62 152 LYS F C 1
ATOM 3806 O O . LYS B 1 152 ? -4.517 -30.103 44.910 1.00 18.86 152 LYS F O 1
ATOM 3812 N N . VAL B 1 153 ? -3.082 -31.483 43.797 1.00 19.64 153 VAL F N 1
ATOM 3813 C CA . VAL B 1 153 ? -3.872 -32.709 44.119 1.00 20.35 153 VAL F CA 1
ATOM 3814 C C . VAL B 1 153 ? -4.048 -33.010 45.623 1.00 20.82 153 VAL F C 1
ATOM 3815 O O . VAL B 1 153 ? -5.164 -33.331 46.082 1.00 22.60 153 VAL F O 1
ATOM 3819 N N . ALA B 1 154 ? -2.964 -32.970 46.358 1.00 20.79 154 ALA F N 1
ATOM 3820 C CA . ALA B 1 154 ? -2.931 -33.139 47.840 1.00 21.10 154 ALA F CA 1
ATOM 3821 C C . ALA B 1 154 ? -3.872 -32.093 48.475 1.00 21.41 154 ALA F C 1
ATOM 3822 O O . ALA B 1 154 ? -4.640 -32.428 49.407 1.00 21.51 154 ALA F O 1
ATOM 3824 N N . THR B 1 155 ? -3.918 -30.908 47.952 1.00 20.45 155 THR F N 1
ATOM 3825 C CA . THR B 1 155 ? -4.781 -29.862 48.511 1.00 20.71 155 THR F CA 1
ATOM 3826 C C . THR B 1 155 ? -6.254 -30.311 48.432 1.00 21.42 155 THR F C 1
ATOM 3827 O O . THR B 1 155 ? -7.004 -30.109 49.397 1.00 20.31 155 THR F O 1
ATOM 3831 N N . GLY B 1 156 ? -6.626 -30.980 47.362 1.00 21.54 156 GLY F N 1
ATOM 3832 C CA . GLY B 1 156 ? -7.958 -31.523 47.299 1.00 22.99 156 GLY F CA 1
ATOM 3833 C C . GLY B 1 156 ? -8.274 -32.517 48.387 1.00 24.10 156 GLY F C 1
ATOM 3834 O O . GLY B 1 156 ? -9.424 -32.533 48.889 1.00 25.35 156 GLY F O 1
ATOM 3835 N N . PHE B 1 157 ? -7.320 -33.336 48.756 1.00 24.34 157 PHE F N 1
ATOM 3836 C CA . PHE B 1 157 ? -7.471 -34.280 49.841 1.00 25.63 157 PHE F CA 1
ATOM 3837 C C . PHE B 1 157 ? -7.434 -33.593 51.208 1.00 25.66 157 PHE F C 1
ATOM 3838 O O . PHE B 1 157 ? -8.063 -34.116 52.111 1.00 24.89 157 PHE F O 1
ATOM 3846 N N . ALA B 1 158 ? -6.794 -32.435 51.341 1.00 24.35 158 ALA F N 1
ATOM 3847 C CA . ALA B 1 158 ? -6.674 -31.670 52.574 1.00 24.16 158 ALA F CA 1
ATOM 3848 C C . ALA B 1 158 ? -8.003 -30.991 52.955 1.00 24.77 158 ALA F C 1
ATOM 3849 O O . ALA B 1 158 ? -8.224 -30.807 54.166 1.00 23.35 158 ALA F O 1
ATOM 3851 N N . LYS B 1 159 ? -8.765 -30.594 51.926 1.00 23.56 159 LYS F N 1
ATOM 3852 C CA . LYS B 1 159 ? -10.045 -29.872 52.086 1.00 24.01 159 LYS F CA 1
ATOM 3853 C C . LYS B 1 159 ? -11.085 -30.659 52.944 1.00 24.28 159 LYS F C 1
ATOM 3854 O O . LYS B 1 159 ? -11.244 -31.824 52.713 1.00 25.00 159 LYS F O 1
ATOM 3860 N N . PRO B 1 160 ? -11.784 -29.984 53.816 1.00 24.76 160 PRO F N 1
ATOM 3861 C CA . PRO B 1 160 ? -11.606 -28.640 54.242 1.00 24.40 160 PRO F CA 1
ATOM 3862 C C . PRO B 1 160 ? -10.799 -28.496 55.484 1.00 23.91 160 PRO F C 1
ATOM 3863 O O . PRO B 1 160 ? -10.669 -29.426 56.282 1.00 24.38 160 PRO F O 1
ATOM 3867 N N . ALA B 1 161 ? -10.234 -27.328 55.618 1.00 23.50 161 ALA F N 1
ATOM 3868 C CA . ALA B 1 161 ? -9.519 -26.875 56.752 1.00 24.40 161 ALA F CA 1
ATOM 3869 C C . ALA B 1 161 ? -8.426 -27.831 57.162 1.00 24.51 161 ALA F C 1
ATOM 3870 O O . ALA B 1 161 ? -8.401 -28.248 58.325 1.00 24.36 161 ALA F O 1
ATOM 3872 N N . GLY B 1 162 ? -7.653 -28.343 56.209 1.00 23.64 162 GLY F N 1
ATOM 3873 C CA . GLY B 1 162 ? -6.717 -29.453 56.460 1.00 23.47 162 GLY F CA 1
ATOM 3874 C C . GLY B 1 162 ? -5.361 -29.314 55.727 1.00 23.31 162 GLY F C 1
ATOM 3875 O O . GLY B 1 162 ? -5.110 -28.380 55.016 1.00 22.58 162 GLY F O 1
ATOM 3876 N N . ILE B 1 163 ? -4.538 -30.335 55.927 1.00 24.15 163 ILE F N 1
ATOM 3877 C CA . ILE B 1 163 ? -3.221 -30.456 55.423 1.00 23.14 163 ILE F CA 1
ATOM 3878 C C . ILE B 1 163 ? -3.109 -31.881 54.963 1.00 24.15 163 ILE F C 1
ATOM 3879 O O . ILE B 1 163 ? -3.496 -32.829 55.733 1.00 24.35 163 ILE F O 1
ATOM 3884 N N . TYR B 1 164 ? -2.469 -32.101 53.828 1.00 22.29 164 TYR F N 1
ATOM 3885 C CA . TYR B 1 164 ? -2.270 -33.457 53.294 1.00 23.93 164 TYR F CA 1
ATOM 3886 C C . TYR B 1 164 ? -0.991 -33.510 52.545 1.00 23.55 164 TYR F C 1
ATOM 3887 O O . TYR B 1 164 ? -0.731 -32.611 51.701 1.00 23.18 164 TYR F O 1
ATOM 3896 N N . VAL B 1 165 ? -0.239 -34.549 52.780 1.00 23.63 165 VAL F N 1
ATOM 3897 C CA . VAL B 1 165 ? 1.049 -34.799 52.128 1.00 24.00 165 VAL F CA 1
ATOM 3898 C C . VAL B 1 165 ? 0.933 -35.955 51.119 1.00 24.10 165 VAL F C 1
ATOM 3899 O O . VAL B 1 165 ? 0.475 -37.054 51.441 1.00 24.49 165 VAL F O 1
ATOM 3903 N N . LEU B 1 166 ? 1.296 -35.687 49.882 1.00 24.23 166 LEU F N 1
ATOM 3904 C CA . LEU B 1 166 ? 1.367 -36.667 48.813 1.00 25.76 166 LEU F CA 1
ATOM 3905 C C . LEU B 1 166 ? 2.814 -36.677 48.213 1.00 26.12 166 LEU F C 1
ATOM 3906 O O . LEU B 1 166 ? 3.303 -35.693 47.703 1.00 25.68 166 LEU F O 1
ATOM 3911 N N . THR B 1 167 ? 3.503 -37.802 48.305 1.00 26.15 167 THR F N 1
ATOM 3912 C CA . THR B 1 167 ? 4.852 -37.938 47.794 1.00 25.65 167 THR F CA 1
ATOM 3913 C C . THR B 1 167 ? 4.953 -39.187 46.878 1.00 25.81 167 THR F C 1
ATOM 3914 O O . THR B 1 167 ? 3.951 -39.854 46.664 1.00 23.82 167 THR F O 1
ATOM 3918 N N . GLU B 1 168 ? 6.197 -39.516 46.440 1.00 25.76 168 GLU F N 1
ATOM 3919 C CA . GLU B 1 168 ? 6.461 -40.808 45.712 1.00 28.37 168 GLU F CA 1
ATOM 3920 C C . GLU B 1 168 ? 6.022 -42.003 46.517 1.00 29.09 168 GLU F C 1
ATOM 3921 O O . GLU B 1 168 ? 5.507 -42.980 45.968 1.00 30.75 168 GLU F O 1
ATOM 3927 N N . ALA B 1 169 ? 6.076 -41.874 47.834 1.00 27.90 169 ALA F N 1
ATOM 3928 C CA . ALA B 1 169 ? 5.758 -42.973 48.671 1.00 28.52 169 ALA F CA 1
ATOM 3929 C C . ALA B 1 169 ? 4.328 -43.405 48.604 1.00 28.87 169 ALA F C 1
ATOM 3930 O O . ALA B 1 169 ? 4.097 -44.591 48.495 1.00 30.34 169 ALA F O 1
ATOM 3932 N N . ASN B 1 170 ? 3.383 -42.479 48.591 1.00 27.91 170 ASN F N 1
ATOM 3933 C CA . ASN B 1 170 ? 1.981 -42.845 48.620 1.00 27.61 170 ASN F CA 1
ATOM 3934 C C . ASN B 1 170 ? 1.188 -42.458 47.349 1.00 26.40 170 ASN F C 1
ATOM 3935 O O . ASN B 1 170 ? -0.060 -42.659 47.310 1.00 26.21 170 ASN F O 1
ATOM 3940 N N . TRP B 1 171 ? 1.851 -41.805 46.382 1.00 24.40 171 TRP F N 1
ATOM 3941 C CA . TRP B 1 171 ? 1.129 -41.391 45.137 1.00 23.83 171 TRP F CA 1
ATOM 3942 C C . TRP B 1 171 ? 0.276 -42.452 44.530 1.00 24.28 171 TRP F C 1
ATOM 3943 O O . TRP B 1 171 ? -0.942 -42.263 44.395 1.00 23.56 171 TRP F O 1
ATOM 3954 N N . MET B 1 172 ? 0.889 -43.547 44.133 1.00 26.52 172 MET F N 1
ATOM 3955 C CA . MET B 1 172 ? 0.127 -44.600 43.477 1.00 28.69 172 MET F CA 1
ATOM 3956 C C . MET B 1 172 ? -0.899 -45.307 44.367 1.00 28.54 172 MET F C 1
ATOM 3957 O O . MET B 1 172 ? -1.975 -45.773 43.888 1.00 26.30 172 MET F O 1
ATOM 3962 N N . THR B 1 173 ? -0.584 -45.429 45.655 1.00 29.32 173 THR F N 1
ATOM 3963 C CA . THR B 1 173 ? -1.520 -45.969 46.603 1.00 30.61 173 THR F CA 1
ATOM 3964 C C . THR B 1 173 ? -2.763 -45.151 46.672 1.00 29.27 173 THR F C 1
ATOM 3965 O O . THR B 1 173 ? -3.845 -45.718 46.626 1.00 29.87 173 THR F O 1
ATOM 3969 N N . VAL B 1 174 ? -2.622 -43.832 46.716 1.00 26.96 174 VAL F N 1
ATOM 3970 C CA . VAL B 1 174 ? -3.752 -42.956 46.806 1.00 26.80 174 VAL F CA 1
ATOM 3971 C C . VAL B 1 174 ? -4.481 -42.731 45.487 1.00 26.69 174 VAL F C 1
ATOM 3972 O O . VAL B 1 174 ? -5.757 -42.777 45.433 1.00 26.81 174 VAL F O 1
ATOM 3976 N N . MET B 1 175 ? -3.703 -42.582 44.412 1.00 24.79 175 MET F N 1
ATOM 3977 C CA . MET B 1 175 ? -4.272 -42.189 43.092 1.00 24.21 175 MET F CA 1
ATOM 3978 C C . MET B 1 175 ? -4.586 -43.287 42.089 1.00 24.74 175 MET F C 1
ATOM 3979 O O . MET B 1 175 ? -5.305 -43.084 41.118 1.00 25.09 175 MET F O 1
ATOM 3984 N N . GLY B 1 176 ? -3.944 -44.404 42.266 1.00 24.70 176 GLY F N 1
ATOM 3985 C CA . GLY B 1 176 ? -3.883 -45.405 41.201 1.00 25.65 176 GLY F CA 1
ATOM 3986 C C . GLY B 1 176 ? -5.203 -45.820 40.584 1.00 26.11 176 GLY F C 1
ATOM 3987 O O . GLY B 1 176 ? -5.289 -46.033 39.372 1.00 25.04 176 GLY F O 1
ATOM 3988 N N . ASP B 1 177 ? -6.235 -45.974 41.394 1.00 27.23 177 ASP F N 1
ATOM 3989 C CA . ASP B 1 177 ? -7.540 -46.462 40.927 1.00 29.92 177 ASP F CA 1
ATOM 3990 C C . ASP B 1 177 ? -8.488 -45.352 40.525 1.00 28.15 177 ASP F C 1
ATOM 3991 O O . ASP B 1 177 ? -9.639 -45.600 40.220 1.00 27.63 177 ASP F O 1
ATOM 3996 N N . ARG B 1 178 ? -8.006 -44.112 40.548 1.00 26.35 178 ARG F N 1
ATOM 3997 C CA . ARG B 1 178 ? -8.887 -42.961 40.348 1.00 26.42 178 ARG F CA 1
ATOM 3998 C C . ARG B 1 178 ? -8.906 -42.685 38.867 1.00 24.42 178 ARG F C 1
ATOM 3999 O O . ARG B 1 178 ? -8.056 -43.069 38.158 1.00 23.51 178 ARG F O 1
ATOM 4007 N N . PRO B 1 179 ? -9.922 -42.004 38.390 1.00 23.51 179 PRO F N 1
ATOM 4008 C CA . PRO B 1 179 ? -9.959 -41.692 36.915 1.00 22.89 179 PRO F CA 1
ATOM 4009 C C . PRO B 1 179 ? -8.898 -40.680 36.506 1.00 22.29 179 PRO F C 1
ATOM 4010 O O . PRO B 1 179 ? -8.423 -39.878 37.345 1.00 22.36 179 PRO F O 1
ATOM 4014 N N . PRO B 1 180 ? -8.588 -40.624 35.253 1.00 21.44 180 PRO F N 1
ATOM 4015 C CA . PRO B 1 180 ? -7.465 -39.691 34.915 1.00 21.58 180 PRO F CA 1
ATOM 4016 C C . PRO B 1 180 ? -7.725 -38.277 35.182 1.00 21.79 180 PRO F C 1
ATOM 4017 O O . PRO B 1 180 ? -6.751 -37.468 35.325 1.00 21.00 180 PRO F O 1
ATOM 4021 N N . ASP B 1 181 ? -8.989 -37.870 35.198 1.00 23.05 181 ASP F N 1
ATOM 4022 C CA . ASP B 1 181 ? -9.240 -36.466 35.550 1.00 24.03 181 ASP F CA 1
ATOM 4023 C C . ASP B 1 181 ? -9.019 -36.060 37.015 1.00 23.35 181 ASP F C 1
ATOM 4024 O O . ASP B 1 181 ? -9.146 -34.815 37.392 1.00 23.51 181 ASP F O 1
ATOM 4029 N N . ALA B 1 182 ? -8.654 -36.999 37.865 1.00 23.02 182 ALA F N 1
ATOM 4030 C CA . ALA B 1 182 ? -8.155 -36.654 39.166 1.00 22.52 182 ALA F CA 1
ATOM 4031 C C . ALA B 1 182 ? -6.806 -35.892 39.064 1.00 22.04 182 ALA F C 1
ATOM 4032 O O . ALA B 1 182 ? -6.469 -35.174 39.987 1.00 21.01 182 ALA F O 1
ATOM 4034 N N . LEU B 1 183 ? -6.082 -36.074 37.962 1.00 20.87 183 LEU F N 1
ATOM 4035 C CA . LEU B 1 183 ? -4.774 -35.270 37.685 1.00 20.77 183 LEU F CA 1
ATOM 4036 C C . LEU B 1 183 ? -5.067 -33.831 37.266 1.00 21.19 183 LEU F C 1
ATOM 4037 O O . LEU B 1 183 ? -6.140 -33.540 36.610 1.00 21.32 183 LEU F O 1
ATOM 4042 N N . TRP B 1 184 ? -4.173 -32.887 37.667 1.00 20.74 184 TRP F N 1
ATOM 4043 C CA . TRP B 1 184 ? -4.347 -31.541 37.386 1.00 22.05 184 TRP F CA 1
ATOM 4044 C C . TRP B 1 184 ? -3.858 -31.235 36.003 1.00 21.50 184 TRP F C 1
ATOM 4045 O O . TRP B 1 184 ? -2.692 -31.411 35.722 1.00 21.63 184 TRP F O 1
ATOM 4056 N N . GLY B 1 185 ? -4.759 -30.760 35.168 1.00 21.98 185 GLY F N 1
ATOM 4057 C CA . GLY B 1 185 ? -4.486 -30.472 33.736 1.00 22.40 185 GLY F CA 1
ATOM 4058 C C . GLY B 1 185 ? -5.121 -31.623 32.852 1.00 22.84 185 GLY F C 1
ATOM 4059 O O . GLY B 1 185 ? -5.067 -31.538 31.661 1.00 23.08 185 GLY F O 1
ATOM 4060 N N . VAL B 1 186 ? -5.854 -32.557 33.448 1.00 23.05 186 VAL F N 1
ATOM 4061 C CA . VAL B 1 186 ? -6.634 -33.585 32.707 1.00 23.72 186 VAL F CA 1
ATOM 4062 C C . VAL B 1 186 ? -8.077 -33.397 33.087 1.00 23.60 186 VAL F C 1
ATOM 4063 O O . VAL B 1 186 ? -8.450 -33.486 34.314 1.00 22.88 186 VAL F O 1
ATOM 4067 N N . GLY B 1 187 ? -8.904 -33.068 32.076 1.00 23.74 187 GLY F N 1
ATOM 4068 C CA . GLY B 1 187 ? -10.355 -32.886 32.284 1.00 24.06 187 GLY F CA 1
ATOM 4069 C C . GLY B 1 187 ? -11.282 -34.005 31.729 1.00 25.15 187 GLY F C 1
ATOM 4070 O O . GLY B 1 187 ? -10.820 -35.064 31.330 1.00 25.15 187 GLY F O 1
ATOM 4071 N N . PRO B 1 188 ? -12.557 -33.671 31.493 1.00 25.38 188 PRO F N 1
ATOM 4072 C CA . PRO B 1 188 ? -13.554 -34.596 31.041 1.00 25.83 188 PRO F CA 1
ATOM 4073 C C . PRO B 1 188 ? -13.320 -35.087 29.643 1.00 25.15 188 PRO F C 1
ATOM 4074 O O . PRO B 1 188 ? -13.544 -36.321 29.370 1.00 24.45 188 PRO F O 1
ATOM 4078 N N . LYS B 1 189 ? -12.839 -34.242 28.730 1.00 25.66 189 LYS F N 1
ATOM 4079 C CA . LYS B 1 189 ? -12.624 -34.681 27.338 1.00 26.14 189 LYS F CA 1
ATOM 4080 C C . LYS B 1 189 ? -11.469 -35.677 27.166 1.00 25.20 189 LYS F C 1
ATOM 4081 O O . LYS B 1 189 ? -11.593 -36.739 26.464 1.00 24.71 189 LYS F O 1
ATOM 4087 N N . THR B 1 190 ? -10.387 -35.392 27.860 1.00 23.75 190 THR F N 1
ATOM 4088 C CA . THR B 1 190 ? -9.239 -36.314 27.852 1.00 23.00 190 THR F CA 1
ATOM 4089 C C . THR B 1 190 ? -9.658 -37.635 28.507 1.00 23.44 190 THR F C 1
ATOM 4090 O O . THR B 1 190 ? -9.300 -38.751 28.029 1.00 23.34 190 THR F O 1
ATOM 4094 N N . THR B 1 191 ? -10.342 -37.541 29.637 1.00 24.52 191 THR F N 1
ATOM 4095 C CA . THR B 1 191 ? -10.850 -38.757 30.330 1.00 25.75 191 THR F CA 1
ATOM 4096 C C . THR B 1 191 ? -11.702 -39.676 29.488 1.00 27.57 191 THR F C 1
ATOM 4097 O O . THR B 1 191 ? -11.496 -40.910 29.459 1.00 26.22 191 THR F O 1
ATOM 4101 N N . LYS B 1 192 ? -12.671 -39.068 28.820 1.00 28.00 192 LYS F N 1
ATOM 4102 C CA . LYS B 1 192 ? -13.567 -39.793 27.900 1.00 28.64 192 LYS F CA 1
ATOM 4103 C C . LYS B 1 192 ? -12.756 -40.395 26.767 1.00 26.84 192 LYS F C 1
ATOM 4104 O O . LYS B 1 192 ? -12.975 -41.547 26.414 1.00 26.04 192 LYS F O 1
ATOM 4110 N N . LYS B 1 193 ? -11.820 -39.670 26.187 1.00 25.63 193 LYS F N 1
ATOM 4111 C CA . LYS B 1 193 ? -11.034 -40.223 25.108 1.00 25.74 193 LYS F CA 1
ATOM 4112 C C . LYS B 1 193 ? -10.098 -41.451 25.651 1.00 24.79 193 LYS F C 1
ATOM 4113 O O . LYS B 1 193 ? -10.070 -42.548 25.073 1.00 23.78 193 LYS F O 1
ATOM 4119 N N . LEU B 1 194 ? -9.442 -41.245 26.758 1.00 23.67 194 LEU F N 1
ATOM 4120 C CA . LEU B 1 194 ? -8.646 -42.271 27.390 1.00 23.58 194 LEU F CA 1
ATOM 4121 C C . LEU B 1 194 ? -9.553 -43.555 27.692 1.00 24.15 194 LEU F C 1
ATOM 4122 O O . LEU B 1 194 ? -9.159 -44.699 27.463 1.00 23.10 194 LEU F O 1
ATOM 4127 N N . ALA B 1 195 ? -10.787 -43.315 28.042 1.00 24.48 195 ALA F N 1
ATOM 4128 C CA . ALA B 1 195 ? -11.694 -44.393 28.374 1.00 25.10 195 ALA F CA 1
ATOM 4129 C C . ALA B 1 195 ? -11.970 -45.267 27.134 1.00 25.19 195 ALA F C 1
ATOM 4130 O O . ALA B 1 195 ? -11.911 -46.517 27.213 1.00 24.65 195 ALA F O 1
ATOM 4132 N N . ALA B 1 196 ? -12.099 -44.595 25.991 1.00 24.95 196 ALA F N 1
ATOM 4133 C CA . ALA B 1 196 ? -12.447 -45.279 24.780 1.00 24.92 196 ALA F CA 1
ATOM 4134 C C . ALA B 1 196 ? -11.219 -45.978 24.257 1.00 25.18 196 ALA F C 1
ATOM 4135 O O . ALA B 1 196 ? -11.376 -46.931 23.517 1.00 25.36 196 ALA F O 1
ATOM 4137 N N . MET B 1 197 ? -10.046 -45.551 24.660 1.00 24.43 197 MET F N 1
ATOM 4138 C CA . MET B 1 197 ? -8.779 -46.267 24.317 1.00 24.92 197 MET F CA 1
ATOM 4139 C C . MET B 1 197 ? -8.499 -47.413 25.304 1.00 25.22 197 MET F C 1
ATOM 4140 O O . MET B 1 197 ? -7.389 -48.006 25.331 1.00 26.88 197 MET F O 1
ATOM 4145 N N . GLY B 1 198 ? -9.365 -47.639 26.265 1.00 24.81 198 GLY F N 1
ATOM 4146 C CA . GLY B 1 198 ? -9.068 -48.661 27.290 1.00 25.44 198 GLY F CA 1
ATOM 4147 C C . GLY B 1 198 ? -8.191 -48.249 28.433 1.00 25.19 198 GLY F C 1
ATOM 4148 O O . GLY B 1 198 ? -7.535 -49.129 29.108 1.00 25.16 198 GLY F O 1
ATOM 4149 N N . ILE B 1 199 ? -8.161 -46.921 28.756 1.00 24.81 199 ILE F N 1
ATOM 4150 C CA . ILE B 1 199 ? -7.288 -46.374 29.824 1.00 23.93 199 ILE F CA 1
ATOM 4151 C C . ILE B 1 199 ? -8.182 -45.645 30.807 1.00 23.03 199 ILE F C 1
ATOM 4152 O O . ILE B 1 199 ? -8.762 -44.615 30.406 1.00 22.89 199 ILE F O 1
ATOM 4157 N N . THR B 1 200 ? -8.500 -46.255 31.966 1.00 22.32 200 THR F N 1
ATOM 4158 C CA . THR B 1 200 ? -9.544 -45.705 32.834 1.00 22.46 200 THR F CA 1
ATOM 4159 C C . THR B 1 200 ? -9.123 -45.291 34.186 1.00 22.57 200 THR F C 1
ATOM 4160 O O . THR B 1 200 ? -9.910 -44.655 34.843 1.00 21.64 200 THR F O 1
ATOM 4164 N N . THR B 1 201 ? -7.838 -45.535 34.570 1.00 22.07 201 THR F N 1
ATOM 4165 C CA . THR B 1 201 ? -7.327 -45.112 35.821 1.00 22.10 201 THR F CA 1
ATOM 4166 C C . THR B 1 201 ? -5.962 -44.384 35.620 1.00 21.57 201 THR F C 1
ATOM 4167 O O . THR B 1 201 ? -5.292 -44.527 34.590 1.00 21.92 201 THR F O 1
ATOM 4171 N N . VAL B 1 202 ? -5.486 -43.734 36.695 1.00 21.23 202 VAL F N 1
ATOM 4172 C CA . VAL B 1 202 ? -4.170 -43.086 36.739 1.00 20.90 202 VAL F CA 1
ATOM 4173 C C . VAL B 1 202 ? -3.108 -44.178 36.637 1.00 21.17 202 VAL F C 1
ATOM 4174 O O . VAL B 1 202 ? -2.143 -44.033 35.927 1.00 20.41 202 VAL F O 1
ATOM 4178 N N . ALA B 1 203 ? -3.391 -45.341 37.247 1.00 22.13 203 ALA F N 1
ATOM 4179 C CA . ALA B 1 203 ? -2.417 -46.439 37.152 1.00 23.37 203 ALA F CA 1
ATOM 4180 C C . ALA B 1 203 ? -2.271 -47.012 35.692 1.00 23.60 203 ALA F C 1
ATOM 4181 O O . ALA B 1 203 ? -1.147 -47.249 35.223 1.00 23.33 203 ALA F O 1
ATOM 4183 N N . ASP B 1 204 ? -3.402 -47.214 34.989 1.00 23.96 204 ASP F N 1
ATOM 4184 C CA . ASP B 1 204 ? -3.357 -47.574 33.521 1.00 24.31 204 ASP F CA 1
ATOM 4185 C C . ASP B 1 204 ? -2.552 -46.475 32.762 1.00 22.91 204 ASP F C 1
ATOM 4186 O O . ASP B 1 204 ? -1.779 -46.779 31.822 1.00 23.21 204 ASP F O 1
ATOM 4191 N N . LEU B 1 205 ? -2.857 -45.223 33.016 1.00 21.58 205 LEU F N 1
ATOM 4192 C CA . LEU B 1 205 ? -2.213 -44.087 32.231 1.00 21.14 205 LEU F CA 1
ATOM 4193 C C . LEU B 1 205 ? -0.666 -44.076 32.428 1.00 21.04 205 LEU F C 1
ATOM 4194 O O . LEU B 1 205 ? 0.120 -43.844 31.508 1.00 21.10 205 LEU F O 1
ATOM 4199 N N . ALA B 1 206 ? -0.240 -44.361 33.658 1.00 21.89 206 ALA F N 1
ATOM 4200 C CA . ALA B 1 206 ? 1.144 -44.244 34.065 1.00 22.04 206 ALA F CA 1
ATOM 4201 C C . ALA B 1 206 ? 2.028 -45.295 33.365 1.00 22.78 206 ALA F C 1
ATOM 4202 O O . ALA B 1 206 ? 3.224 -45.067 33.226 1.00 22.93 206 ALA F O 1
ATOM 4204 N N . VAL B 1 207 ? 1.470 -46.378 32.912 1.00 22.90 207 VAL F N 1
ATOM 4205 C CA . VAL B 1 207 ? 2.247 -47.359 32.132 1.00 23.33 207 VAL F CA 1
ATOM 4206 C C . VAL B 1 207 ? 1.756 -47.497 30.741 1.00 22.76 207 VAL F C 1
ATOM 4207 O O . VAL B 1 207 ? 2.073 -48.419 30.073 1.00 23.00 207 VAL F O 1
ATOM 4211 N N . THR B 1 208 ? 1.095 -46.466 30.223 1.00 22.53 208 THR F N 1
ATOM 4212 C CA . THR B 1 208 ? 0.723 -46.464 28.815 1.00 21.81 208 THR F CA 1
ATOM 4213 C C . THR B 1 208 ? 1.924 -46.197 27.926 1.00 21.39 208 THR F C 1
ATOM 4214 O O . THR B 1 208 ? 2.771 -45.392 28.235 1.00 20.61 208 THR F O 1
ATOM 4218 N N . ASP B 1 209 ? 2.021 -46.894 26.803 1.00 21.47 209 ASP F N 1
ATOM 4219 C CA . ASP B 1 209 ? 3.121 -46.658 25.897 1.00 22.55 209 ASP F CA 1
ATOM 4220 C C . ASP B 1 209 ? 3.160 -45.223 25.350 1.00 22.44 209 ASP F C 1
ATOM 4221 O O . ASP B 1 209 ? 2.109 -44.687 24.964 1.00 21.74 209 ASP F O 1
ATOM 4226 N N . PRO B 1 210 ? 4.320 -44.544 25.399 1.00 22.83 210 PRO F N 1
ATOM 4227 C CA . PRO B 1 210 ? 4.334 -43.137 25.007 1.00 22.88 210 PRO F CA 1
ATOM 4228 C C . PRO B 1 210 ? 3.737 -42.877 23.646 1.00 24.45 210 PRO F C 1
ATOM 4229 O O . PRO B 1 210 ? 3.055 -41.862 23.441 1.00 23.58 210 PRO F O 1
ATOM 4233 N N . SER B 1 211 ? 3.989 -43.784 22.707 1.00 24.52 211 SER F N 1
ATOM 4234 C CA . SER B 1 211 ? 3.439 -43.613 21.388 1.00 25.89 211 SER F CA 1
ATOM 4235 C C . SER B 1 211 ? 1.912 -43.554 21.284 1.00 26.00 211 SER F C 1
ATOM 4236 O O . SER B 1 211 ? 1.444 -42.842 20.439 1.00 26.68 211 SER F O 1
ATOM 4239 N N . VAL B 1 212 ? 1.231 -44.381 22.035 1.00 24.73 212 VAL F N 1
ATOM 4240 C CA . VAL B 1 212 ? -0.235 -44.401 22.158 1.00 25.76 212 VAL F CA 1
ATOM 4241 C C . VAL B 1 212 ? -0.676 -43.033 22.532 1.00 25.26 212 VAL F C 1
ATOM 4242 O O . VAL B 1 212 ? -1.647 -42.479 21.941 1.00 27.36 212 VAL F O 1
ATOM 4246 N N . LEU B 1 213 ? 0.027 -42.416 23.494 1.00 23.28 213 LEU F N 1
ATOM 4247 C CA . LEU B 1 213 ? -0.410 -41.069 23.920 1.00 22.16 213 LEU F CA 1
ATOM 4248 C C . LEU B 1 213 ? -0.026 -39.936 22.988 1.00 22.12 213 LEU F C 1
ATOM 4249 O O . LEU B 1 213 ? -0.800 -39.008 22.797 1.00 21.75 213 LEU F O 1
ATOM 4254 N N . THR B 1 214 ? 1.195 -39.956 22.472 1.00 21.97 214 THR F N 1
ATOM 4255 C CA . THR B 1 214 ? 1.638 -38.868 21.599 1.00 23.53 214 THR F CA 1
ATOM 4256 C C . THR B 1 214 ? 0.909 -38.912 20.226 1.00 24.95 214 THR F C 1
ATOM 4257 O O . THR B 1 214 ? 0.592 -37.783 19.670 1.00 25.17 214 THR F O 1
ATOM 4261 N N . THR B 1 215 ? 0.451 -40.099 19.838 1.00 25.72 215 THR F N 1
ATOM 4262 C CA . THR B 1 215 ? -0.350 -40.249 18.620 1.00 27.04 215 THR F CA 1
ATOM 4263 C C . THR B 1 215 ? -1.719 -39.677 18.823 1.00 27.98 215 THR F C 1
ATOM 4264 O O . THR B 1 215 ? -2.162 -38.911 18.019 1.00 27.80 215 THR F O 1
ATOM 4268 N N . ALA B 1 216 ? -2.363 -39.947 19.937 1.00 28.17 216 ALA F N 1
ATOM 4269 C CA . ALA B 1 216 ? -3.717 -39.425 20.183 1.00 26.54 216 ALA F CA 1
ATOM 4270 C C . ALA B 1 216 ? -3.786 -38.035 20.708 1.00 26.77 216 ALA F C 1
ATOM 4271 O O . ALA B 1 216 ? -4.807 -37.392 20.451 1.00 27.08 216 ALA F O 1
ATOM 4273 N N . PHE B 1 217 ? -2.790 -37.516 21.402 1.00 26.25 217 PHE F N 1
ATOM 4274 C CA . PHE B 1 217 ? -2.874 -36.170 22.037 1.00 25.33 217 PHE F CA 1
ATOM 4275 C C . PHE B 1 217 ? -1.816 -35.148 21.665 1.00 26.08 217 PHE F C 1
ATOM 4276 O O . PHE B 1 217 ? -1.936 -33.990 22.041 1.00 27.44 217 PHE F O 1
ATOM 4284 N N . GLY B 1 218 ? -0.745 -35.579 21.043 1.00 25.90 218 GLY F N 1
ATOM 4285 C CA . GLY B 1 218 ? 0.359 -34.688 20.632 1.00 26.47 218 GLY F CA 1
ATOM 4286 C C . GLY B 1 218 ? 1.715 -35.007 21.161 1.00 27.11 218 GLY F C 1
ATOM 4287 O O . GLY B 1 218 ? 1.846 -35.735 22.186 1.00 23.97 218 GLY F O 1
ATOM 4288 N N . PRO B 1 219 ? 2.741 -34.483 20.492 1.00 28.06 219 PRO F N 1
ATOM 4289 C CA . PRO B 1 219 ? 4.075 -34.914 20.856 1.00 29.02 219 PRO F CA 1
ATOM 4290 C C . PRO B 1 219 ? 4.497 -34.430 22.282 1.00 29.95 219 PRO F C 1
ATOM 4291 O O . PRO B 1 219 ? 5.164 -35.197 22.972 1.00 31.59 219 PRO F O 1
ATOM 4295 N N . SER B 1 220 ? 4.009 -33.289 22.720 1.00 28.43 220 SER F N 1
ATOM 4296 C CA . SER B 1 220 ? 4.222 -32.822 24.083 1.00 29.41 220 SER F CA 1
ATOM 4297 C C . SER B 1 220 ? 3.150 -33.313 25.041 1.00 27.55 220 SER F C 1
ATOM 4298 O O . SER B 1 220 ? 3.445 -33.907 26.093 1.00 27.38 220 SER F O 1
ATOM 4301 N N . THR B 1 221 ? 1.927 -32.976 24.712 1.00 25.70 221 THR F N 1
ATOM 4302 C CA . THR B 1 221 ? 0.782 -33.390 25.512 1.00 25.73 221 THR F CA 1
ATOM 4303 C C . THR B 1 221 ? 0.820 -34.807 25.942 1.00 23.31 221 THR F C 1
ATOM 4304 O O . THR B 1 221 ? 0.535 -35.089 27.090 1.00 22.45 221 THR F O 1
ATOM 4308 N N . GLY B 1 222 ? 1.102 -35.737 25.019 1.00 22.53 222 GLY F N 1
ATOM 4309 C CA . GLY B 1 222 ? 1.106 -37.129 25.372 1.00 21.96 222 GLY F CA 1
ATOM 4310 C C . GLY B 1 222 ? 2.145 -37.503 26.386 1.00 21.43 222 GLY F C 1
ATOM 4311 O O . GLY B 1 222 ? 1.871 -38.304 27.272 1.00 20.96 222 GLY F O 1
ATOM 4312 N N . LEU B 1 223 ? 3.322 -36.905 26.322 1.00 21.12 223 LEU F N 1
ATOM 4313 C CA . LEU B 1 223 ? 4.332 -37.146 27.309 1.00 20.98 223 LEU F CA 1
ATOM 4314 C C . LEU B 1 223 ? 3.975 -36.450 28.639 1.00 20.21 223 LEU F C 1
ATOM 4315 O O . LEU B 1 223 ? 4.267 -36.999 29.699 1.00 19.31 223 LEU F O 1
ATOM 4320 N N . TRP B 1 224 ? 3.325 -35.291 28.545 1.00 20.07 224 TRP F N 1
ATOM 4321 C CA . TRP B 1 224 ? 2.867 -34.646 29.790 1.00 20.32 224 TRP F CA 1
ATOM 4322 C C . TRP B 1 224 ? 1.866 -35.459 30.544 1.00 20.07 224 TRP F C 1
ATOM 4323 O O . TRP B 1 224 ? 1.878 -35.549 31.758 1.00 18.73 224 TRP F O 1
ATOM 4334 N N . LEU B 1 225 ? 0.993 -36.136 29.816 1.00 20.10 225 LEU F N 1
ATOM 4335 C CA . LEU B 1 225 ? -0.014 -36.979 30.462 1.00 20.44 225 LEU F CA 1
ATOM 4336 C C . LEU B 1 225 ? 0.586 -38.130 31.256 1.00 20.64 225 LEU F C 1
ATOM 4337 O O . LEU B 1 225 ? 0.208 -38.415 32.405 1.00 20.84 225 LEU F O 1
ATOM 4342 N N . LEU B 1 226 ? 1.572 -38.765 30.670 1.00 21.41 226 LEU F N 1
ATOM 4343 C CA . LEU B 1 226 ? 2.480 -39.684 31.322 1.00 21.16 226 LEU F CA 1
ATOM 4344 C C . LEU B 1 226 ? 3.120 -39.212 32.572 1.00 20.51 226 LEU F C 1
ATOM 4345 O O . LEU B 1 226 ? 3.002 -39.884 33.626 1.00 19.56 226 LEU F O 1
ATOM 4350 N N . LEU B 1 227 ? 3.824 -38.096 32.464 1.00 19.83 227 LEU F N 1
ATOM 4351 C CA . LEU B 1 227 ? 4.433 -37.442 33.592 1.00 19.80 227 LEU F CA 1
ATOM 4352 C C . LEU B 1 227 ? 3.444 -37.075 34.700 1.00 19.15 227 LEU F C 1
ATOM 4353 O O . LEU B 1 227 ? 3.724 -37.378 35.903 1.00 18.57 227 LEU F O 1
ATOM 4358 N N . LEU B 1 228 ? 2.253 -36.602 34.318 1.00 18.36 228 LEU F N 1
ATOM 4359 C CA . LEU B 1 228 ? 1.246 -36.351 35.329 1.00 18.62 228 LEU F CA 1
ATOM 4360 C C . LEU B 1 228 ? 0.798 -37.619 36.064 1.00 18.37 228 LEU F C 1
ATOM 4361 O O . LEU B 1 228 ? 0.708 -37.585 37.290 1.00 18.31 228 LEU F O 1
ATOM 4366 N N . ALA B 1 229 ? 0.589 -38.707 35.339 1.00 18.64 229 ALA F N 1
ATOM 4367 C CA . ALA B 1 229 ? 0.086 -39.930 35.911 1.00 19.18 229 ALA F CA 1
ATOM 4368 C C . ALA B 1 229 ? 1.116 -40.541 36.837 1.00 20.08 229 ALA F C 1
ATOM 4369 O O . ALA B 1 229 ? 0.777 -41.202 37.841 1.00 20.19 229 ALA F O 1
ATOM 4371 N N . LYS B 1 230 ? 2.414 -40.299 36.523 1.00 20.50 230 LYS F N 1
ATOM 4372 C CA . LYS B 1 230 ? 3.475 -40.721 37.369 1.00 21.57 230 LYS F CA 1
ATOM 4373 C C . LYS B 1 230 ? 3.674 -39.824 38.646 1.00 21.49 230 LYS F C 1
ATOM 4374 O O . LYS B 1 230 ? 4.550 -40.092 39.494 1.00 22.72 230 LYS F O 1
ATOM 4380 N N . GLY B 1 231 ? 2.817 -38.809 38.802 1.00 21.01 231 GLY F N 1
ATOM 4381 C CA . GLY B 1 231 ? 2.956 -37.918 39.923 1.00 20.78 231 GLY F CA 1
ATOM 4382 C C . GLY B 1 231 ? 3.912 -36.806 39.802 1.00 20.85 231 GLY F C 1
ATOM 4383 O O . GLY B 1 231 ? 4.137 -36.101 40.774 1.00 21.37 231 GLY F O 1
ATOM 4384 N N . GLY B 1 232 ? 4.415 -36.531 38.595 1.00 20.84 232 GLY F N 1
ATOM 4385 C CA . GLY B 1 232 ? 5.340 -35.366 38.355 1.00 20.26 232 GLY F CA 1
ATOM 4386 C C . GLY B 1 232 ? 4.579 -34.095 38.081 1.00 20.56 232 GLY F C 1
ATOM 4387 O O . GLY B 1 232 ? 3.299 -34.041 38.004 1.00 20.54 232 GLY F O 1
ATOM 4388 N N . GLY B 1 233 ? 5.374 -33.050 37.874 1.00 20.62 233 GLY F N 1
ATOM 4389 C CA . GLY B 1 233 ? 4.794 -31.725 37.681 1.00 20.83 233 GLY F CA 1
ATOM 4390 C C . GLY B 1 233 ? 5.863 -30.683 37.523 1.00 21.48 233 GLY F C 1
ATOM 4391 O O . GLY B 1 233 ? 7.033 -30.979 37.625 1.00 20.42 233 GLY F O 1
ATOM 4392 N N . ASP B 1 234 ? 5.431 -29.465 37.352 1.00 22.81 234 ASP F N 1
ATOM 4393 C CA . ASP B 1 234 ? 6.325 -28.308 37.412 1.00 23.96 234 ASP F CA 1
ATOM 4394 C C . ASP B 1 234 ? 6.957 -28.122 38.825 1.00 24.20 234 ASP F C 1
ATOM 4395 O O . ASP B 1 234 ? 6.281 -28.397 39.804 1.00 23.80 234 ASP F O 1
ATOM 4400 N N . THR B 1 235 ? 8.254 -27.798 38.944 1.00 23.24 235 THR F N 1
ATOM 4401 C CA . THR B 1 235 ? 8.841 -27.800 40.239 1.00 24.17 235 THR F CA 1
ATOM 4402 C C . THR B 1 235 ? 9.411 -26.483 40.680 1.00 26.25 235 THR F C 1
ATOM 4403 O O . THR B 1 235 ? 9.632 -26.324 41.930 1.00 28.94 235 THR F O 1
ATOM 4407 N N . GLU B 1 236 ? 9.600 -25.547 39.796 1.00 25.80 236 GLU F N 1
ATOM 4408 C CA . GLU B 1 236 ? 10.258 -24.295 40.160 1.00 29.26 236 GLU F CA 1
ATOM 4409 C C . GLU B 1 236 ? 9.189 -23.336 40.679 1.00 27.80 236 GLU F C 1
ATOM 4410 O O . GLU B 1 236 ? 8.188 -23.113 39.993 1.00 27.00 236 GLU F O 1
ATOM 4416 N N . VAL B 1 237 ? 9.386 -22.787 41.866 1.00 26.48 237 VAL F N 1
ATOM 4417 C CA . VAL B 1 237 ? 8.480 -21.815 42.393 1.00 27.37 237 VAL F CA 1
ATOM 4418 C C . VAL B 1 237 ? 9.084 -20.453 42.192 1.00 28.65 237 VAL F C 1
ATOM 4419 O O . VAL B 1 237 ? 10.060 -20.213 42.808 1.00 30.49 237 VAL F O 1
ATOM 4423 N N . SER B 1 238 ? 8.501 -19.609 41.349 1.00 31.12 238 SER F N 1
ATOM 4424 C CA . SER B 1 238 ? 9.049 -18.305 41.063 1.00 34.99 238 SER F CA 1
ATOM 4425 C C . SER B 1 238 ? 8.238 -17.168 41.746 1.00 32.85 238 SER F C 1
ATOM 4426 O O . SER B 1 238 ? 7.008 -17.185 41.651 1.00 33.04 238 SER F O 1
ATOM 4429 N N . SER B 1 239 ? 8.915 -16.182 42.337 1.00 33.96 239 SER F N 1
ATOM 4430 C CA . SER B 1 239 ? 8.273 -14.954 42.908 1.00 36.25 239 SER F CA 1
ATOM 4431 C C . SER B 1 239 ? 8.142 -13.822 41.875 1.00 37.01 239 SER F C 1
ATOM 4432 O O . SER B 1 239 ? 7.674 -12.750 42.200 1.00 36.50 239 SER F O 1
ATOM 4435 N N . GLU B 1 240 ? 8.674 -14.026 40.670 1.00 39.79 240 GLU F N 1
ATOM 4436 C CA . GLU B 1 240 ? 8.624 -12.991 39.589 1.00 43.30 240 GLU F CA 1
ATOM 4437 C C . GLU B 1 240 ? 7.162 -12.691 39.259 1.00 40.54 240 GLU F C 1
ATOM 4438 O O . GLU B 1 240 ? 6.377 -13.594 39.184 1.00 36.55 240 GLU F O 1
ATOM 4444 N N . PRO B 1 241 ? 6.779 -11.415 39.133 1.00 41.65 241 PRO F N 1
ATOM 4445 C CA . PRO B 1 241 ? 5.329 -11.106 38.893 1.00 40.14 241 PRO F CA 1
ATOM 4446 C C . PRO B 1 241 ? 4.899 -11.542 37.515 1.00 37.43 241 PRO F C 1
ATOM 4447 O O . PRO B 1 241 ? 5.658 -11.466 36.613 1.00 37.26 241 PRO F O 1
ATOM 4451 N N . TRP B 1 242 ? 3.677 -12.019 37.393 1.00 36.77 242 TRP F N 1
ATOM 4452 C CA . TRP B 1 242 ? 3.168 -12.520 36.155 1.00 36.66 242 TRP F CA 1
ATOM 4453 C C . TRP B 1 242 ? 2.884 -11.279 35.308 1.00 34.39 242 TRP F C 1
ATOM 4454 O O . TRP B 1 242 ? 2.258 -10.353 35.767 1.00 33.09 242 TRP F O 1
ATOM 4465 N N . VAL B 1 243 ? 3.326 -11.328 34.084 1.00 31.40 243 VAL F N 1
ATOM 4466 C CA . VAL B 1 243 ? 3.010 -10.299 33.100 1.00 31.14 243 VAL F CA 1
ATOM 4467 C C . VAL B 1 243 ? 1.877 -10.770 32.166 1.00 28.35 243 VAL F C 1
ATOM 4468 O O . VAL B 1 243 ? 2.104 -11.703 31.347 1.00 27.74 243 VAL F O 1
ATOM 4472 N N . PRO B 1 244 ? 0.649 -10.180 32.291 1.00 27.24 244 PRO F N 1
ATOM 4473 C CA . PRO B 1 244 ? -0.435 -10.732 31.488 1.00 27.26 244 PRO F CA 1
ATOM 4474 C C . PRO B 1 244 ? -0.154 -10.743 29.944 1.00 28.32 244 PRO F C 1
ATOM 4475 O O . PRO B 1 244 ? 0.449 -9.785 29.445 1.00 27.92 244 PRO F O 1
ATOM 4479 N N . ARG B 1 245 ? -0.458 -11.839 29.241 1.00 26.10 245 ARG F N 1
ATOM 4480 C CA . ARG B 1 245 ? -0.303 -11.888 27.809 1.00 28.26 245 ARG F CA 1
ATOM 4481 C C . ARG B 1 245 ? -1.485 -11.113 27.057 1.00 27.74 245 ARG F C 1
ATOM 4482 O O . ARG B 1 245 ? -1.353 -10.740 25.847 1.00 26.68 245 ARG F O 1
ATOM 4490 N N . SER B 1 246 ? -2.637 -11.039 27.696 1.00 25.98 246 SER F N 1
ATOM 4491 C CA . SER B 1 246 ? -3.831 -10.387 27.046 1.00 25.94 246 SER F CA 1
ATOM 4492 C C . SER B 1 246 ? -4.776 -9.861 28.066 1.00 26.13 246 SER F C 1
ATOM 4493 O O . SER B 1 246 ? -4.687 -10.223 29.283 1.00 24.50 246 SER F O 1
ATOM 4496 N N . ARG B 1 247 ? -5.769 -9.091 27.598 1.00 24.56 247 ARG F N 1
ATOM 4497 C CA . ARG B 1 247 ? -6.908 -8.827 28.484 1.00 24.80 247 ARG F CA 1
ATOM 4498 C C . ARG B 1 247 ? -8.124 -8.997 27.677 1.00 22.93 247 ARG F C 1
ATOM 4499 O O . ARG B 1 247 ? -8.066 -8.558 26.454 1.00 20.10 247 ARG F O 1
ATOM 4507 N N . SER B 1 248 ? -9.228 -9.420 28.304 1.00 21.79 248 SER F N 1
ATOM 4508 C CA . SER B 1 248 ? -10.454 -9.756 27.575 1.00 23.14 248 SER F CA 1
ATOM 4509 C C . SER B 1 248 ? -11.700 -9.321 28.311 1.00 22.54 248 SER F C 1
ATOM 4510 O O . SER B 1 248 ? -11.710 -9.273 29.525 1.00 23.82 248 SER F O 1
ATOM 4513 N N . HIS B 1 249 ? -12.731 -8.976 27.573 1.00 21.99 249 HIS F N 1
ATOM 4514 C CA . HIS B 1 249 ? -14.086 -8.856 28.118 1.00 21.31 249 HIS F CA 1
ATOM 4515 C C . HIS B 1 249 ? -15.064 -9.491 27.156 1.00 21.45 249 HIS F C 1
ATOM 4516 O O . HIS B 1 249 ? -15.023 -9.191 25.916 1.00 19.42 249 HIS F O 1
ATOM 4523 N N . VAL B 1 250 ? -16.005 -10.281 27.733 1.00 20.62 250 VAL F N 1
ATOM 4524 C CA . VAL B 1 250 ? -17.152 -10.791 26.961 1.00 21.35 250 VAL F CA 1
ATOM 4525 C C . VAL B 1 250 ? -18.415 -10.408 27.611 1.00 21.87 250 VAL F C 1
ATOM 4526 O O . VAL B 1 250 ? -18.436 -10.107 28.834 1.00 23.51 250 VAL F O 1
ATOM 4530 N N . VAL B 1 251 ? -19.495 -10.636 26.919 1.00 22.61 251 VAL F N 1
ATOM 4531 C CA . VAL B 1 251 ? -20.818 -10.403 27.426 1.00 22.42 251 VAL F CA 1
ATOM 4532 C C . VAL B 1 251 ? -21.768 -11.379 26.775 1.00 21.68 251 VAL F C 1
ATOM 4533 O O . VAL B 1 251 ? -21.804 -11.542 25.552 1.00 20.70 251 VAL F O 1
ATOM 4537 N N . THR B 1 252 ? -22.517 -12.079 27.618 1.00 21.88 252 THR F N 1
ATOM 4538 C CA . THR B 1 252 ? -23.692 -12.875 27.231 1.00 22.69 252 THR F CA 1
ATOM 4539 C C . THR B 1 252 ? -24.931 -12.023 27.428 1.00 23.92 252 THR F C 1
ATOM 4540 O O . THR B 1 252 ? -25.225 -11.605 28.546 1.00 25.84 252 THR F O 1
ATOM 4544 N N . PHE B 1 253 ? -25.624 -11.752 26.344 1.00 24.44 253 PHE F N 1
ATOM 4545 C CA . PHE B 1 253 ? -26.736 -10.808 26.398 1.00 26.48 253 PHE F CA 1
ATOM 4546 C C . PHE B 1 253 ? -28.005 -11.562 26.977 1.00 28.04 253 PHE F C 1
ATOM 4547 O O . PHE B 1 253 ? -28.084 -12.790 26.882 1.00 25.99 253 PHE F O 1
ATOM 4555 N N . PRO B 1 254 ? -28.916 -10.802 27.579 1.00 29.51 254 PRO F N 1
ATOM 4556 C CA . PRO B 1 254 ? -30.091 -11.445 28.204 1.00 32.07 254 PRO F CA 1
ATOM 4557 C C . PRO B 1 254 ? -30.964 -12.138 27.179 1.00 35.37 254 PRO F C 1
ATOM 4558 O O . PRO B 1 254 ? -31.539 -13.158 27.483 1.00 39.01 254 PRO F O 1
ATOM 4562 N N . GLN B 1 255 ? -31.044 -11.553 25.998 1.00 35.88 255 GLN F N 1
ATOM 4563 C CA . GLN B 1 255 ? -31.715 -12.074 24.850 1.00 38.53 255 GLN F CA 1
ATOM 4564 C C . GLN B 1 255 ? -30.747 -12.019 23.727 1.00 35.56 255 GLN F C 1
ATOM 4565 O O . GLN B 1 255 ? -30.004 -11.057 23.578 1.00 34.03 255 GLN F O 1
ATOM 4571 N N . ASP B 1 256 ? -30.867 -12.985 22.823 1.00 33.83 256 ASP F N 1
ATOM 4572 C CA . ASP B 1 256 ? -29.998 -13.050 21.752 1.00 33.75 256 ASP F CA 1
ATOM 4573 C C . ASP B 1 256 ? -30.168 -11.804 20.884 1.00 34.42 256 ASP F C 1
ATOM 4574 O O . ASP B 1 256 ? -31.301 -11.340 20.671 1.00 35.80 256 ASP F O 1
ATOM 4579 N N . LEU B 1 257 ? -29.035 -11.259 20.398 1.00 31.36 257 LEU F N 1
ATOM 4580 C CA . LEU B 1 257 ? -29.039 -10.162 19.477 1.00 31.14 257 LEU F CA 1
ATOM 4581 C C . LEU B 1 257 ? -29.286 -10.651 18.067 1.00 31.23 257 LEU F C 1
ATOM 4582 O O . LEU B 1 257 ? -28.678 -11.565 17.573 1.00 30.68 257 LEU F O 1
ATOM 4587 N N . THR B 1 258 ? -30.141 -9.929 17.377 1.00 34.94 258 THR F N 1
ATOM 4588 C CA . THR B 1 258 ? -30.342 -10.178 15.972 1.00 36.19 258 THR F CA 1
ATOM 4589 C C . THR B 1 258 ? -30.075 -8.968 15.066 1.00 37.42 258 THR F C 1
ATOM 4590 O O . THR B 1 258 ? -30.056 -9.206 13.859 1.00 38.55 258 THR F O 1
ATOM 4594 N N . GLU B 1 259 ? -29.819 -7.748 15.592 1.00 35.91 259 GLU F N 1
ATOM 4595 C CA . GLU B 1 259 ? -29.619 -6.575 14.791 1.00 39.50 259 GLU F CA 1
ATOM 4596 C C . GLU B 1 259 ? -28.107 -6.270 14.736 1.00 36.67 259 GLU F C 1
ATOM 4597 O O . GLU B 1 259 ? -27.448 -6.107 15.796 1.00 35.11 259 GLU F O 1
ATOM 4603 N N . ARG B 1 260 ? -27.568 -6.133 13.543 1.00 34.72 260 ARG F N 1
ATOM 4604 C CA . ARG B 1 260 ? -26.134 -5.922 13.369 1.00 33.35 260 ARG F CA 1
ATOM 4605 C C . ARG B 1 260 ? -25.700 -4.652 14.104 1.00 33.29 260 ARG F C 1
ATOM 4606 O O . ARG B 1 260 ? -24.616 -4.635 14.657 1.00 31.50 260 ARG F O 1
ATOM 4614 N N . ARG B 1 261 ? -26.516 -3.562 14.094 1.00 33.35 261 ARG F N 1
ATOM 4615 C CA . ARG B 1 261 ? -26.126 -2.326 14.746 1.00 34.82 261 ARG F CA 1
ATOM 4616 C C . ARG B 1 261 ? -25.807 -2.537 16.268 1.00 33.34 261 ARG F C 1
ATOM 4617 O O . ARG B 1 261 ? -24.910 -1.937 16.816 1.00 31.15 261 ARG F O 1
ATOM 4625 N N . GLU B 1 262 ? -26.567 -3.410 16.905 1.00 31.50 262 GLU F N 1
ATOM 4626 C CA . GLU B 1 262 ? -26.322 -3.801 18.287 1.00 32.67 262 GLU F CA 1
ATOM 4627 C C . GLU B 1 262 ? -25.018 -4.622 18.477 1.00 29.07 262 GLU F C 1
ATOM 4628 O O . GLU B 1 262 ? -24.345 -4.485 19.512 1.00 27.48 262 GLU F O 1
ATOM 4634 N N . MET B 1 263 ? -24.752 -5.513 17.563 1.00 26.93 263 MET F N 1
ATOM 4635 C CA . MET B 1 263 ? -23.537 -6.296 17.611 1.00 26.63 263 MET F CA 1
ATOM 4636 C C . MET B 1 263 ? -22.333 -5.374 17.439 1.00 26.37 263 MET F C 1
ATOM 4637 O O . MET B 1 263 ? -21.344 -5.527 18.181 1.00 23.59 263 MET F O 1
ATOM 4642 N N . ASP B 1 264 ? -22.397 -4.431 16.470 1.00 25.19 264 ASP F N 1
ATOM 4643 C CA . ASP B 1 264 ? -21.303 -3.458 16.307 1.00 26.24 264 ASP F CA 1
ATOM 4644 C C . ASP B 1 264 ? -21.068 -2.613 17.591 1.00 25.92 264 ASP F C 1
ATOM 4645 O O . ASP B 1 264 ? -19.922 -2.461 18.082 1.00 24.96 264 ASP F O 1
ATOM 4650 N N . SER B 1 265 ? -22.117 -2.092 18.139 1.00 25.48 265 SER F N 1
ATOM 4651 C CA . SER B 1 265 ? -21.943 -1.207 19.326 1.00 26.89 265 SER F CA 1
ATOM 4652 C C . SER B 1 265 ? -21.414 -1.980 20.540 1.00 25.01 265 SER F C 1
ATOM 4653 O O . SER B 1 265 ? -20.550 -1.479 21.244 1.00 22.94 265 SER F O 1
ATOM 4656 N N . ALA B 1 266 ? -21.811 -3.249 20.701 1.00 24.11 266 ALA F N 1
ATOM 4657 C CA . ALA B 1 266 ? -21.266 -4.046 21.838 1.00 22.71 266 ALA F CA 1
ATOM 4658 C C . ALA B 1 266 ? -19.792 -4.312 21.626 1.00 22.10 266 ALA F C 1
ATOM 4659 O O . ALA B 1 266 ? -19.015 -4.264 22.575 1.00 20.57 266 ALA F O 1
ATOM 4661 N N . VAL B 1 267 ? -19.387 -4.686 20.400 1.00 22.21 267 VAL F N 1
ATOM 4662 C CA . VAL B 1 267 ? -17.934 -4.850 20.124 1.00 21.37 267 VAL F CA 1
ATOM 4663 C C . VAL B 1 267 ? -17.058 -3.601 20.290 1.00 21.36 267 VAL F C 1
ATOM 4664 O O . VAL B 1 267 ? -16.002 -3.688 20.911 1.00 19.08 267 VAL F O 1
ATOM 4668 N N . ARG B 1 268 ? -17.507 -2.458 19.730 1.00 21.63 268 ARG F N 1
ATOM 4669 C CA . ARG B 1 268 ? -16.947 -1.200 20.012 1.00 22.89 268 ARG F CA 1
ATOM 4670 C C . ARG B 1 268 ? -16.785 -0.900 21.522 1.00 23.24 268 ARG F C 1
ATOM 4671 O O . ARG B 1 268 ? -15.692 -0.486 21.980 1.00 22.37 268 ARG F O 1
ATOM 4679 N N . ASP B 1 269 ? -17.836 -1.095 22.277 1.00 23.04 269 ASP F N 1
ATOM 4680 C CA . ASP B 1 269 ? -17.821 -0.724 23.736 1.00 23.48 269 ASP F CA 1
ATOM 4681 C C . ASP B 1 269 ? -16.802 -1.681 24.442 1.00 22.76 269 ASP F C 1
ATOM 4682 O O . ASP B 1 269 ? -16.072 -1.230 25.287 1.00 22.79 269 ASP F O 1
ATOM 4687 N N . LEU B 1 270 ? -16.834 -2.932 24.097 1.00 21.31 270 LEU F N 1
ATOM 4688 C CA . LEU B 1 270 ? -15.899 -3.993 24.701 1.00 21.21 270 LEU F CA 1
ATOM 4689 C C . LEU B 1 270 ? -14.451 -3.720 24.348 1.00 19.77 270 LEU F C 1
ATOM 4690 O O . LEU B 1 270 ? -13.580 -3.809 25.194 1.00 19.02 270 LEU F O 1
ATOM 4695 N N . ALA B 1 271 ? -14.216 -3.272 23.099 1.00 19.22 271 ALA F N 1
ATOM 4696 C CA . ALA B 1 271 ? -12.859 -2.863 22.668 1.00 18.99 271 ALA F CA 1
ATOM 4697 C C . ALA B 1 271 ? -12.390 -1.660 23.434 1.00 18.97 271 ALA F C 1
ATOM 4698 O O . ALA B 1 271 ? -11.248 -1.643 23.853 1.00 19.16 271 ALA F O 1
ATOM 4700 N N . LEU B 1 272 ? -13.220 -0.622 23.554 1.00 18.76 272 LEU F N 1
ATOM 4701 C CA . LEU B 1 272 ? -12.809 0.596 24.281 1.00 19.10 272 LEU F CA 1
ATOM 4702 C C . LEU B 1 272 ? -12.600 0.375 25.771 1.00 19.41 272 LEU F C 1
ATOM 4703 O O . LEU B 1 272 ? -11.664 0.932 26.338 1.00 19.63 272 LEU F O 1
ATOM 4708 N N . GLN B 1 273 ? -13.434 -0.420 26.394 1.00 19.69 273 GLN F N 1
ATOM 4709 C CA . GLN B 1 273 ? -13.319 -0.696 27.832 1.00 21.00 273 GLN F CA 1
ATOM 4710 C C . GLN B 1 273 ? -11.960 -1.392 28.074 1.00 20.13 273 GLN F C 1
ATOM 4711 O O . GLN B 1 273 ? -11.111 -1.011 28.901 1.00 19.35 273 GLN F O 1
ATOM 4717 N N . THR B 1 274 ? -11.725 -2.384 27.233 1.00 19.50 274 THR F N 1
ATOM 4718 C CA . THR B 1 274 ? -10.496 -3.185 27.373 1.00 19.65 274 THR F CA 1
ATOM 4719 C C . THR B 1 274 ? -9.306 -2.360 27.143 1.00 18.69 274 THR F C 1
ATOM 4720 O O . THR B 1 274 ? -8.296 -2.442 27.860 1.00 18.66 274 THR F O 1
ATOM 4724 N N . LEU B 1 275 ? -9.344 -1.584 26.064 1.00 19.18 275 LEU F N 1
ATOM 4725 C CA . LEU B 1 275 ? -8.231 -0.701 25.770 1.00 18.91 275 LEU F CA 1
ATOM 4726 C C . LEU B 1 275 ? -7.946 0.241 26.904 1.00 19.65 275 LEU F C 1
ATOM 4727 O O . LEU B 1 275 ? -6.785 0.534 27.211 1.00 19.73 275 LEU F O 1
ATOM 4732 N N . ALA B 1 276 ? -8.964 0.846 27.471 1.00 20.44 276 ALA F N 1
ATOM 4733 C CA . ALA B 1 276 ? -8.730 1.850 28.551 1.00 21.70 276 ALA F CA 1
ATOM 4734 C C . ALA B 1 276 ? -7.963 1.174 29.755 1.00 22.28 276 ALA F C 1
ATOM 4735 O O . ALA B 1 276 ? -7.064 1.717 30.358 1.00 22.22 276 ALA F O 1
ATOM 4737 N N . GLU B 1 277 ? -8.371 -0.057 30.047 1.00 22.57 277 GLU F N 1
ATOM 4738 C CA . GLU B 1 277 ? -7.806 -0.828 31.134 1.00 23.21 277 GLU F CA 1
ATOM 4739 C C . GLU B 1 277 ? -6.376 -1.148 30.831 1.00 22.78 277 GLU F C 1
ATOM 4740 O O . GLU B 1 277 ? -5.532 -0.984 31.722 1.00 22.16 277 GLU F O 1
ATOM 4746 N N . ILE B 1 278 ? -6.040 -1.514 29.564 1.00 21.84 278 ILE F N 1
ATOM 4747 C CA . ILE B 1 278 ? -4.641 -1.890 29.294 1.00 22.14 278 ILE F CA 1
ATOM 4748 C C . ILE B 1 278 ? -3.723 -0.674 29.262 1.00 22.39 278 ILE F C 1
ATOM 4749 O O . ILE B 1 278 ? -2.537 -0.782 29.688 1.00 22.33 278 ILE F O 1
ATOM 4754 N N . VAL B 1 279 ? -4.273 0.467 28.807 1.00 22.62 279 VAL F N 1
ATOM 4755 C CA . VAL B 1 279 ? -3.546 1.726 28.816 1.00 24.90 279 VAL F CA 1
ATOM 4756 C C . VAL B 1 279 ? -3.234 2.174 30.248 1.00 26.92 279 VAL F C 1
ATOM 4757 O O . VAL B 1 279 ? -2.096 2.651 30.534 1.00 27.09 279 VAL F O 1
ATOM 4761 N N . GLU B 1 280 ? -4.180 1.965 31.150 1.00 27.81 280 GLU F N 1
ATOM 4762 C CA . GLU B 1 280 ? -3.955 2.254 32.588 1.00 31.65 280 GLU F CA 1
ATOM 4763 C C . GLU B 1 280 ? -2.765 1.417 33.120 1.00 30.30 280 GLU F C 1
ATOM 4764 O O . GLU B 1 280 ? -2.005 1.884 33.977 1.00 28.99 280 GLU F O 1
ATOM 4770 N N . GLN B 1 281 ? -2.642 0.182 32.657 1.00 29.79 281 GLN F N 1
ATOM 4771 C CA . GLN B 1 281 ? -1.583 -0.732 33.032 1.00 30.04 281 GLN F CA 1
ATOM 4772 C C . GLN B 1 281 ? -0.278 -0.413 32.318 1.00 31.27 281 GLN F C 1
ATOM 4773 O O . GLN B 1 281 ? 0.696 -1.125 32.533 1.00 31.35 281 GLN F O 1
ATOM 4779 N N . GLY B 1 282 ? -0.205 0.633 31.486 1.00 29.70 282 GLY F N 1
ATOM 4780 C CA . GLY B 1 282 ? 1.037 0.931 30.704 1.00 30.25 282 GLY F CA 1
ATOM 4781 C C . GLY B 1 282 ? 1.403 -0.084 29.613 1.00 28.24 282 GLY F C 1
ATOM 4782 O O . GLY B 1 282 ? 2.567 -0.296 29.329 1.00 29.28 282 GLY F O 1
ATOM 4783 N N . ARG B 1 283 ? 0.422 -0.750 29.022 1.00 25.18 283 ARG F N 1
ATOM 4784 C CA . ARG B 1 283 ? 0.689 -1.799 28.038 1.00 24.39 283 ARG F CA 1
ATOM 4785 C C . ARG B 1 283 ? 0.367 -1.284 26.633 1.00 24.40 283 ARG F C 1
ATOM 4786 O O . ARG B 1 283 ? -0.272 -0.216 26.502 1.00 25.58 283 ARG F O 1
ATOM 4794 N N . ILE B 1 284 ? 0.668 -2.078 25.619 1.00 23.95 284 ILE F N 1
ATOM 4795 C CA . ILE B 1 284 ? 0.381 -1.724 24.253 1.00 24.89 284 ILE F CA 1
ATOM 4796 C C . ILE B 1 284 ? -0.177 -2.944 23.526 1.00 24.81 284 ILE F C 1
ATOM 4797 O O . ILE B 1 284 ? 0.260 -4.064 23.758 1.00 23.41 284 ILE F O 1
ATOM 4802 N N . VAL B 1 285 ? -1.111 -2.714 22.574 1.00 23.66 285 VAL F N 1
ATOM 4803 C CA . VAL B 1 285 ? -1.860 -3.763 21.916 1.00 23.35 285 VAL F CA 1
ATOM 4804 C C . VAL B 1 285 ? -1.113 -4.213 20.680 1.00 24.32 285 VAL F C 1
ATOM 4805 O O . VAL B 1 285 ? -0.657 -3.376 19.918 1.00 24.48 285 VAL F O 1
ATOM 4809 N N . THR B 1 286 ? -0.985 -5.502 20.457 1.00 24.65 286 THR F N 1
ATOM 4810 C CA . THR B 1 286 ? -0.437 -6.066 19.234 1.00 25.57 286 THR F CA 1
ATOM 4811 C C . THR B 1 286 ? -1.477 -6.682 18.270 1.00 25.59 286 THR F C 1
ATOM 4812 O O . THR B 1 286 ? -1.291 -6.611 17.010 1.00 25.53 286 THR F O 1
ATOM 4816 N N . ARG B 1 287 ? -2.464 -7.355 18.859 1.00 24.93 287 ARG F N 1
ATOM 4817 C CA . ARG B 1 287 ? -3.495 -8.049 18.139 1.00 26.42 287 ARG F CA 1
ATOM 4818 C C . ARG B 1 287 ? -4.844 -7.830 18.763 1.00 23.70 287 ARG F C 1
ATOM 4819 O O . ARG B 1 287 ? -4.954 -7.798 19.985 1.00 23.66 287 ARG F O 1
ATOM 4827 N N . VAL B 1 288 ? -5.868 -7.879 17.919 1.00 23.17 288 VAL F N 1
ATOM 4828 C CA . VAL B 1 288 ? -7.293 -7.747 18.332 1.00 22.47 288 VAL F CA 1
ATOM 4829 C C . VAL B 1 288 ? -8.054 -8.960 17.926 1.00 22.62 288 VAL F C 1
ATOM 4830 O O . VAL B 1 288 ? -8.100 -9.332 16.701 1.00 22.95 288 VAL F O 1
ATOM 4834 N N . ALA B 1 289 ? -8.628 -9.635 18.920 1.00 23.12 289 ALA F N 1
ATOM 4835 C CA . ALA B 1 289 ? -9.480 -10.803 18.640 1.00 23.27 289 ALA F CA 1
ATOM 4836 C C . ALA B 1 289 ? -10.960 -10.527 18.980 1.00 24.63 289 ALA F C 1
ATOM 4837 O O . ALA B 1 289 ? -11.280 -9.917 20.079 1.00 23.22 289 ALA F O 1
ATOM 4839 N N . VAL B 1 290 ? -11.860 -11.147 18.219 1.00 22.18 290 VAL F N 1
ATOM 4840 C CA . VAL B 1 290 ? -13.244 -10.945 18.433 1.00 22.62 290 VAL F CA 1
ATOM 4841 C C . VAL B 1 290 ? -13.903 -12.338 18.415 1.00 24.10 290 VAL F C 1
ATOM 4842 O O . VAL B 1 290 ? -13.498 -13.196 17.567 1.00 23.62 290 VAL F O 1
ATOM 4846 N N . THR B 1 291 ? -14.814 -12.558 19.348 1.00 24.23 291 THR F N 1
ATOM 4847 C CA . THR B 1 291 ? -15.438 -13.827 19.591 1.00 23.93 291 THR F CA 1
ATOM 4848 C C . THR B 1 291 ? -16.879 -13.659 19.378 1.00 23.72 291 THR F C 1
ATOM 4849 O O . THR B 1 291 ? -17.417 -12.782 19.967 1.00 21.60 291 THR F O 1
ATOM 4853 N N . VAL B 1 292 ? -17.539 -14.608 18.648 1.00 24.45 292 VAL F N 1
ATOM 4854 C CA . VAL B 1 292 ? -18.945 -14.603 18.537 1.00 24.85 292 VAL F CA 1
ATOM 4855 C C . VAL B 1 292 ? -19.442 -15.985 18.901 1.00 26.08 292 VAL F C 1
ATOM 4856 O O . VAL B 1 292 ? -18.928 -17.044 18.370 1.00 26.12 292 VAL F O 1
ATOM 4860 N N . ARG B 1 293 ? -20.409 -15.993 19.793 1.00 25.83 293 ARG F N 1
ATOM 4861 C CA . ARG B 1 293 ? -21.178 -17.212 20.117 1.00 26.60 293 ARG F CA 1
ATOM 4862 C C . ARG B 1 293 ? -22.644 -17.051 19.701 1.00 27.76 293 ARG F C 1
ATOM 4863 O O . ARG B 1 293 ? -23.319 -16.121 20.129 1.00 25.82 293 ARG F O 1
ATOM 4871 N N . THR B 1 294 ? -23.139 -18.052 18.901 1.00 31.02 294 THR F N 1
ATOM 4872 C CA . THR B 1 294 ? -24.515 -18.070 18.462 1.00 32.11 294 THR F CA 1
ATOM 4873 C C . THR B 1 294 ? -25.461 -18.731 19.523 1.00 32.09 294 THR F C 1
ATOM 4874 O O . THR B 1 294 ? -25.048 -19.343 20.486 1.00 31.57 294 THR F O 1
ATOM 4878 N N . SER B 1 295 ? -26.744 -18.554 19.315 1.00 34.76 295 SER F N 1
ATOM 4879 C CA . SER B 1 295 ? -27.766 -19.243 20.141 1.00 37.22 295 SER F CA 1
ATOM 4880 C C . SER B 1 295 ? -27.625 -20.729 20.258 1.00 37.69 295 SER F C 1
ATOM 4881 O O . SER B 1 295 ? -28.020 -21.278 21.261 1.00 40.28 295 SER F O 1
ATOM 4884 N N . THR B 1 296 ? -26.996 -21.422 19.321 1.00 38.28 296 THR F N 1
ATOM 4885 C CA . THR B 1 296 ? -26.766 -22.858 19.524 1.00 40.51 296 THR F CA 1
ATOM 4886 C C . THR B 1 296 ? -25.479 -23.146 20.213 1.00 37.87 296 THR F C 1
ATOM 4887 O O . THR B 1 296 ? -25.011 -24.307 20.266 1.00 35.57 296 THR F O 1
ATOM 4891 N N . PHE B 1 297 ? -24.838 -22.087 20.714 1.00 35.23 297 PHE F N 1
ATOM 4892 C CA . PHE B 1 297 ? -23.625 -22.227 21.434 1.00 35.20 297 PHE F CA 1
ATOM 4893 C C . PHE B 1 297 ? -22.424 -22.563 20.573 1.00 35.98 297 PHE F C 1
ATOM 4894 O O . PHE B 1 297 ? -21.443 -22.967 21.096 1.00 37.55 297 PHE F O 1
ATOM 4902 N N . TYR B 1 298 ? -22.474 -22.275 19.273 1.00 35.97 298 TYR F N 1
ATOM 4903 C CA . TYR B 1 298 ? -21.348 -22.428 18.346 1.00 35.26 298 TYR F CA 1
ATOM 4904 C C . TYR B 1 298 ? -20.499 -21.144 18.522 1.00 32.20 298 TYR F C 1
ATOM 4905 O O . TYR B 1 298 ? -20.998 -20.067 18.285 1.00 30.08 298 TYR F O 1
ATOM 4914 N N . THR B 1 299 ? -19.220 -21.323 18.842 1.00 32.56 299 THR F N 1
ATOM 4915 C CA . THR B 1 299 ? -18.303 -20.263 19.288 1.00 31.99 299 THR F CA 1
ATOM 4916 C C . THR B 1 299 ? -17.059 -20.278 18.438 1.00 31.77 299 THR F C 1
ATOM 4917 O O . THR B 1 299 ? -16.350 -21.291 18.373 1.00 29.56 299 THR F O 1
ATOM 4921 N N . ARG B 1 300 ? -16.732 -19.137 17.840 1.00 30.69 300 ARG F N 1
ATOM 4922 C CA . ARG B 1 300 ? -15.543 -18.949 17.101 1.00 32.02 300 ARG F CA 1
ATOM 4923 C C . ARG B 1 300 ? -14.953 -17.573 17.417 1.00 29.88 300 ARG F C 1
ATOM 4924 O O . ARG B 1 300 ? -15.667 -16.582 17.733 1.00 27.10 300 ARG F O 1
ATOM 4932 N N . THR B 1 301 ? -13.646 -17.512 17.177 1.00 29.82 301 THR F N 1
ATOM 4933 C CA . THR B 1 301 ? -12.827 -16.351 17.380 1.00 30.62 301 THR F CA 1
ATOM 4934 C C . THR B 1 301 ? -11.952 -16.073 16.151 1.00 31.05 301 THR F C 1
ATOM 4935 O O . THR B 1 301 ? -11.408 -17.042 15.543 1.00 29.52 301 THR F O 1
ATOM 4939 N N . LYS B 1 302 ? -11.893 -14.800 15.744 1.00 29.55 302 LYS F N 1
ATOM 4940 C CA . LYS B 1 302 ? -11.000 -14.320 14.707 1.00 31.42 302 LYS F CA 1
ATOM 4941 C C . LYS B 1 302 ? -10.080 -13.292 15.270 1.00 31.41 302 LYS F C 1
ATOM 4942 O O . LYS B 1 302 ? -10.442 -12.569 16.212 1.00 28.43 302 LYS F O 1
ATOM 4948 N N . ILE B 1 303 ? -8.868 -13.277 14.755 1.00 34.03 303 ILE F N 1
ATOM 4949 C CA . ILE B 1 303 ? -7.848 -12.425 15.295 1.00 34.33 303 ILE F CA 1
ATOM 4950 C C . ILE B 1 303 ? -7.203 -11.636 14.186 1.00 33.12 303 ILE F C 1
ATOM 4951 O O . ILE B 1 303 ? -7.034 -12.130 13.044 1.00 32.88 303 ILE F O 1
ATOM 4956 N N . ARG B 1 304 ? -6.842 -10.387 14.446 1.00 29.93 304 ARG F N 1
ATOM 4957 C CA . ARG B 1 304 ? -6.096 -9.614 13.500 1.00 31.03 304 ARG F CA 1
ATOM 4958 C C . ARG B 1 304 ? -4.938 -8.890 14.112 1.00 29.53 304 ARG F C 1
ATOM 4959 O O . ARG B 1 304 ? -5.106 -8.169 15.089 1.00 26.49 304 ARG F O 1
ATOM 4967 N N . LYS B 1 305 ? -3.736 -9.017 13.532 1.00 30.86 305 LYS F N 1
ATOM 4968 C CA . LYS B 1 305 ? -2.564 -8.308 13.974 1.00 30.03 305 LYS F CA 1
ATOM 4969 C C . LYS B 1 305 ? -2.591 -6.871 13.493 1.00 29.68 305 LYS F C 1
ATOM 4970 O O . LYS B 1 305 ? -2.742 -6.629 12.321 1.00 29.62 305 LYS F O 1
ATOM 4976 N N . LEU B 1 306 ? -2.336 -5.908 14.369 1.00 28.76 306 LEU F N 1
ATOM 4977 C CA . LEU B 1 306 ? -2.131 -4.515 14.003 1.00 28.50 306 LEU F CA 1
ATOM 4978 C C . LEU B 1 306 ? -0.854 -4.352 13.191 1.00 29.78 306 LEU F C 1
ATOM 4979 O O . LEU B 1 306 ? 0.108 -5.055 13.383 1.00 30.00 306 LEU F O 1
ATOM 4984 N N . PRO B 1 307 ? -0.805 -3.338 12.308 1.00 30.39 307 PRO F N 1
ATOM 4985 C CA . PRO B 1 307 ? 0.442 -3.116 11.541 1.00 31.20 307 PRO F CA 1
ATOM 4986 C C . PRO B 1 307 ? 1.675 -2.763 12.368 1.00 31.28 307 PRO F C 1
ATOM 4987 O O . PRO B 1 307 ? 2.769 -3.110 12.011 1.00 30.31 307 PRO F O 1
ATOM 4991 N N . ALA B 1 308 ? 1.485 -1.990 13.457 1.00 29.67 308 ALA F N 1
ATOM 4992 C CA . ALA B 1 308 ? 2.475 -1.795 14.516 1.00 29.22 308 ALA F CA 1
ATOM 4993 C C . ALA B 1 308 ? 1.681 -1.768 15.840 1.00 27.76 308 ALA F C 1
ATOM 4994 O O . ALA B 1 308 ? 0.433 -1.459 15.806 1.00 26.37 308 ALA F O 1
ATOM 4996 N N . PRO B 1 309 ? 2.364 -2.151 16.929 1.00 28.06 309 PRO F N 1
ATOM 4997 C CA . PRO B 1 309 ? 1.709 -2.106 18.242 1.00 27.09 309 PRO F CA 1
ATOM 4998 C C . PRO B 1 309 ? 1.207 -0.679 18.498 1.00 27.16 309 PRO F C 1
ATOM 4999 O O . PRO B 1 309 ? 1.862 0.338 18.137 1.00 26.36 309 PRO F O 1
ATOM 5003 N N . SER B 1 310 ? 0.003 -0.590 19.041 1.00 26.39 310 SER F N 1
ATOM 5004 C CA . SER B 1 310 ? -0.675 0.658 19.232 1.00 27.94 310 SER F CA 1
ATOM 5005 C C . SER B 1 310 ? -1.597 0.681 20.490 1.00 26.38 310 SER F C 1
ATOM 5006 O O . SER B 1 310 ? -2.039 -0.354 20.951 1.00 26.73 310 SER F O 1
ATOM 5009 N N . THR B 1 311 ? -1.896 1.847 20.969 1.00 26.07 311 THR F N 1
ATOM 5010 C CA . THR B 1 311 ? -2.988 2.014 21.904 1.00 26.70 311 THR F CA 1
ATOM 5011 C C . THR B 1 311 ? -4.035 2.993 21.301 1.00 26.68 311 THR F C 1
ATOM 5012 O O . THR B 1 311 ? -4.880 3.566 21.995 1.00 27.30 311 THR F O 1
ATOM 5016 N N . ASP B 1 312 ? -4.040 3.195 20.001 1.00 27.24 312 ASP F N 1
ATOM 5017 C CA . ASP B 1 312 ? -4.962 4.236 19.435 1.00 27.17 312 ASP F CA 1
ATOM 5018 C C . ASP B 1 312 ? -6.468 3.765 19.308 1.00 25.47 312 ASP F C 1
ATOM 5019 O O . ASP B 1 312 ? -6.729 2.688 18.636 1.00 24.91 312 ASP F O 1
ATOM 5024 N N . ALA B 1 313 ? -7.382 4.442 20.031 1.00 23.69 313 ALA F N 1
ATOM 5025 C CA . ALA B 1 313 ? -8.779 3.997 20.107 1.00 22.91 313 ALA F CA 1
ATOM 5026 C C . ALA B 1 313 ? -9.486 3.809 18.807 1.00 23.24 313 ALA F C 1
ATOM 5027 O O . ALA B 1 313 ? -10.086 2.775 18.574 1.00 21.79 313 ALA F O 1
ATOM 5029 N N . GLY B 1 314 ? -9.367 4.788 17.929 1.00 23.13 314 GLY F N 1
ATOM 5030 C CA . GLY B 1 314 ? -9.968 4.696 16.603 1.00 25.31 314 GLY F CA 1
ATOM 5031 C C . GLY B 1 314 ? -9.486 3.521 15.807 1.00 25.24 314 GLY F C 1
ATOM 5032 O O . GLY B 1 314 ? -10.303 2.817 15.189 1.00 27.01 314 GLY F O 1
ATOM 5033 N N . GLN B 1 315 ? -8.179 3.254 15.842 1.00 26.09 315 GLN F N 1
ATOM 5034 C CA . GLN B 1 315 ? -7.677 2.057 15.122 1.00 26.07 315 GLN F CA 1
ATOM 5035 C C . GLN B 1 315 ? -8.115 0.679 15.659 1.00 24.97 315 GLN F C 1
ATOM 5036 O O . GLN B 1 315 ? -8.478 -0.249 14.903 1.00 25.02 315 GLN F O 1
ATOM 5042 N N . ILE B 1 316 ? -8.113 0.599 16.987 1.00 24.20 316 ILE F N 1
ATOM 5043 C CA . ILE B 1 316 ? -8.455 -0.570 17.709 1.00 23.73 316 ILE F CA 1
ATOM 5044 C C . ILE B 1 316 ? -9.917 -0.843 17.530 1.00 22.09 316 ILE F C 1
ATOM 5045 O O . ILE B 1 316 ? -10.246 -1.977 17.200 1.00 21.45 316 ILE F O 1
ATOM 5050 N N . VAL B 1 317 ? -10.800 0.143 17.698 1.00 21.48 317 VAL F N 1
ATOM 5051 C CA . VAL B 1 317 ? -12.212 -0.019 17.349 1.00 21.56 317 VAL F CA 1
ATOM 5052 C C . VAL B 1 317 ? -12.445 -0.450 15.922 1.00 21.93 317 VAL F C 1
ATOM 5053 O O . VAL B 1 317 ? -13.232 -1.380 15.655 1.00 20.84 317 VAL F O 1
ATOM 5057 N N . ASP B 1 318 ? -11.847 0.253 14.995 1.00 22.48 318 ASP F N 1
ATOM 5058 C CA . ASP B 1 318 ? -11.971 -0.073 13.553 1.00 23.79 318 ASP F CA 1
ATOM 5059 C C . ASP B 1 318 ? -11.507 -1.458 13.265 1.00 23.48 318 ASP F C 1
ATOM 5060 O O . ASP B 1 318 ? -12.190 -2.218 12.550 1.00 24.51 318 ASP F O 1
ATOM 5065 N N . THR B 1 319 ? -10.446 -1.871 13.906 1.00 23.54 319 THR F N 1
ATOM 5066 C CA . THR B 1 319 ? -9.986 -3.284 13.739 1.00 23.28 319 THR F CA 1
ATOM 5067 C C . THR B 1 319 ? -10.986 -4.298 14.266 1.00 22.64 319 THR F C 1
ATOM 5068 O O . THR B 1 319 ? -11.262 -5.326 13.613 1.00 22.99 319 THR F O 1
ATOM 5072 N N . ALA B 1 320 ? -11.410 -4.073 15.513 1.00 21.46 320 ALA F N 1
ATOM 5073 C CA . ALA B 1 320 ? -12.410 -4.956 16.116 1.00 21.17 320 ALA F CA 1
ATOM 5074 C C . ALA B 1 320 ? -13.686 -5.013 15.268 1.00 21.80 320 ALA F C 1
ATOM 5075 O O . ALA B 1 320 ? -14.199 -6.119 15.018 1.00 21.30 320 ALA F O 1
ATOM 5077 N N . LEU B 1 321 ? -14.153 -3.869 14.715 1.00 23.84 321 LEU F N 1
ATOM 5078 C CA . LEU B 1 321 ? -15.344 -3.910 13.846 1.00 25.32 321 LEU F CA 1
ATOM 5079 C C . LEU B 1 321 ? -15.127 -4.660 12.491 1.00 26.20 321 LEU F C 1
ATOM 5080 O O . LEU B 1 321 ? -16.038 -5.284 11.969 1.00 25.66 321 LEU F O 1
ATOM 5085 N N . ALA B 1 322 ? -13.931 -4.490 11.919 1.00 26.85 322 ALA F N 1
ATOM 5086 C CA . ALA B 1 322 ? -13.487 -5.244 10.690 1.00 27.91 322 ALA F CA 1
ATOM 5087 C C . ALA B 1 322 ? -13.393 -6.754 10.944 1.00 28.67 322 ALA F C 1
ATOM 5088 O O . ALA B 1 322 ? -13.761 -7.532 10.063 1.00 30.36 322 ALA F O 1
ATOM 5090 N N . VAL B 1 323 ? -12.919 -7.182 12.138 1.00 26.03 323 VAL F N 1
ATOM 5091 C CA . VAL B 1 323 ? -12.888 -8.538 12.486 1.00 26.15 323 VAL F CA 1
ATOM 5092 C C . VAL B 1 323 ? -14.329 -9.101 12.659 1.00 25.86 323 VAL F C 1
ATOM 5093 O O . VAL B 1 323 ? -14.734 -10.160 12.047 1.00 27.51 323 VAL F O 1
ATOM 5097 N N . LEU B 1 324 ? -15.182 -8.309 13.278 1.00 25.67 324 LEU F N 1
ATOM 5098 C CA . LEU B 1 324 ? -16.539 -8.708 13.471 1.00 25.84 324 LEU F CA 1
ATOM 5099 C C . LEU B 1 324 ? -17.208 -8.938 12.079 1.00 28.34 324 LEU F C 1
ATOM 5100 O O . LEU B 1 324 ? -18.017 -9.886 11.896 1.00 30.44 324 LEU F O 1
ATOM 5105 N N . ASP B 1 325 ? -16.932 -8.010 11.182 1.00 29.31 325 ASP F N 1
ATOM 5106 C CA . ASP B 1 325 ? -17.508 -8.056 9.826 1.00 32.06 325 ASP F CA 1
ATOM 5107 C C . ASP B 1 325 ? -17.082 -9.328 9.020 1.00 32.00 325 ASP F C 1
ATOM 5108 O O . ASP B 1 325 ? -17.705 -9.600 7.997 1.00 34.39 325 ASP F O 1
ATOM 5113 N N . GLN B 1 326 ? -16.036 -10.053 9.410 1.00 31.44 326 GLN F N 1
ATOM 5114 C CA . GLN B 1 326 ? -15.663 -11.309 8.777 1.00 35.89 326 GLN F CA 1
ATOM 5115 C C . GLN B 1 326 ? -16.546 -12.424 9.188 1.00 36.24 326 GLN F C 1
ATOM 5116 O O . GLN B 1 326 ? -16.452 -13.463 8.530 1.00 38.47 326 GLN F O 1
ATOM 5122 N N . PHE B 1 327 ? -17.334 -12.295 10.260 1.00 32.95 327 PHE F N 1
ATOM 5123 C CA . PHE B 1 327 ? -18.282 -13.335 10.635 1.00 34.93 327 PHE F CA 1
ATOM 5124 C C . PHE B 1 327 ? -19.526 -13.253 9.748 1.00 37.53 327 PHE F C 1
ATOM 5125 O O . PHE B 1 327 ? -19.894 -12.230 9.278 1.00 34.33 327 PHE F O 1
ATOM 5133 N N . GLU B 1 328 ? -20.207 -14.384 9.624 1.00 43.36 328 GLU F N 1
ATOM 5134 C CA . GLU B 1 328 ? -21.369 -14.477 8.784 1.00 46.95 328 GLU F CA 1
ATOM 5135 C C . GLU B 1 328 ? -22.483 -13.687 9.458 1.00 45.69 328 GLU F C 1
ATOM 5136 O O . GLU B 1 328 ? -23.089 -12.898 8.815 1.00 51.66 328 GLU F O 1
ATOM 5142 N N . LEU B 1 329 ? -22.758 -13.896 10.743 1.00 42.52 329 LEU F N 1
ATOM 5143 C CA . LEU B 1 329 ? -23.774 -13.118 11.487 1.00 40.35 329 LEU F CA 1
ATOM 5144 C C . LEU B 1 329 ? -25.207 -13.200 10.984 1.00 43.73 329 LEU F C 1
ATOM 5145 O O . LEU B 1 329 ? -25.999 -12.231 11.036 1.00 42.92 329 LEU F O 1
ATOM 5150 N N . ASP B 1 330 ? -25.567 -14.404 10.610 1.00 45.34 330 ASP F N 1
ATOM 5151 C CA . ASP B 1 330 ? -26.960 -14.687 10.172 1.00 49.47 330 ASP F CA 1
ATOM 5152 C C . ASP B 1 330 ? -27.737 -15.590 11.144 1.00 47.49 330 ASP F C 1
ATOM 5153 O O . ASP B 1 330 ? -28.812 -16.063 10.816 1.00 51.24 330 ASP F O 1
ATOM 5158 N N . ARG B 1 331 ? -27.170 -15.884 12.289 1.00 42.87 331 ARG F N 1
ATOM 5159 C CA . ARG B 1 331 ? -27.898 -16.512 13.352 1.00 43.60 331 ARG F CA 1
ATOM 5160 C C . ARG B 1 331 ? -27.929 -15.549 14.586 1.00 38.99 331 ARG F C 1
ATOM 5161 O O . ARG B 1 331 ? -27.058 -14.717 14.743 1.00 35.91 331 ARG F O 1
ATOM 5169 N N . PRO B 1 332 ? -28.864 -15.754 15.497 1.00 37.35 332 PRO F N 1
ATOM 5170 C CA . PRO B 1 332 ? -28.918 -14.856 16.615 1.00 36.02 332 PRO F CA 1
ATOM 5171 C C . PRO B 1 332 ? -27.650 -15.003 17.431 1.00 33.30 332 PRO F C 1
ATOM 5172 O O . PRO B 1 332 ? -27.093 -16.093 17.538 1.00 31.59 332 PRO F O 1
ATOM 5176 N N . VAL B 1 333 ? -27.229 -13.908 18.050 1.00 33.23 333 VAL F N 1
ATOM 5177 C CA . VAL B 1 333 ? -25.926 -13.894 18.732 1.00 30.19 333 VAL F CA 1
ATOM 5178 C C . VAL B 1 333 ? -26.120 -13.850 20.255 1.00 27.89 333 VAL F C 1
ATOM 5179 O O . VAL B 1 333 ? -26.707 -12.898 20.743 1.00 27.88 333 VAL F O 1
ATOM 5183 N N . ARG B 1 334 ? -25.588 -14.851 20.962 1.00 26.46 334 ARG F N 1
ATOM 5184 C CA . ARG B 1 334 ? -25.708 -14.979 22.440 1.00 26.62 334 ARG F CA 1
ATOM 5185 C C . ARG B 1 334 ? -24.613 -14.206 23.192 1.00 25.03 334 ARG F C 1
ATOM 5186 O O . ARG B 1 334 ? -24.836 -13.614 24.265 1.00 25.04 334 ARG F O 1
ATOM 5194 N N . LEU B 1 335 ? -23.422 -14.282 22.691 1.00 24.73 335 LEU F N 1
ATOM 5195 C CA . LEU B 1 335 ? -22.285 -13.524 23.283 1.00 23.42 335 LEU F CA 1
ATOM 5196 C C . LEU B 1 335 ? -21.321 -12.983 22.290 1.00 22.71 335 LEU F C 1
ATOM 5197 O O . LEU B 1 335 ? -21.094 -13.506 21.196 1.00 22.24 335 LEU F O 1
ATOM 5202 N N . LEU B 1 336 ? -20.683 -11.849 22.677 1.00 22.63 336 LEU F N 1
ATOM 5203 C CA . LEU B 1 336 ? -19.616 -11.221 21.933 1.00 22.04 336 LEU F CA 1
ATOM 5204 C C . LEU B 1 336 ? -18.530 -10.876 22.851 1.00 21.36 336 LEU F C 1
ATOM 5205 O O . LEU B 1 336 ? -18.806 -10.656 24.059 1.00 21.51 336 LEU F O 1
ATOM 5210 N N . GLY B 1 337 ? -17.299 -10.977 22.386 1.00 21.55 337 GLY F N 1
ATOM 5211 C CA . GLY B 1 337 ? -16.101 -10.702 23.194 1.00 21.35 337 GLY F CA 1
ATOM 5212 C C . GLY B 1 337 ? -15.007 -10.022 22.373 1.00 21.51 337 GLY F C 1
ATOM 5213 O O . GLY B 1 337 ? -14.922 -10.223 21.148 1.00 20.14 337 GLY F O 1
ATOM 5214 N N . VAL B 1 338 ? -14.152 -9.255 23.051 1.00 20.50 338 VAL F N 1
ATOM 5215 C CA . VAL B 1 338 ? -12.954 -8.727 22.476 1.00 20.80 338 VAL F CA 1
ATOM 5216 C C . VAL B 1 338 ? -11.797 -9.134 23.387 1.00 20.96 338 VAL F C 1
ATOM 5217 O O . VAL B 1 338 ? -11.903 -8.999 24.644 1.00 20.95 338 VAL F O 1
ATOM 5221 N N . ARG B 1 339 ? -10.688 -9.567 22.814 1.00 21.40 339 ARG F N 1
ATOM 5222 C CA . ARG B 1 339 ? -9.489 -9.818 23.500 1.00 21.90 339 ARG F CA 1
ATOM 5223 C C . ARG B 1 339 ? -8.435 -8.963 22.846 1.00 20.53 339 ARG F C 1
ATOM 5224 O O . ARG B 1 339 ? -8.276 -8.987 21.634 1.00 19.96 339 ARG F O 1
ATOM 5232 N N . LEU B 1 340 ? -7.673 -8.256 23.672 1.00 20.10 340 LEU F N 1
ATOM 5233 C CA . LEU B 1 340 ? -6.510 -7.513 23.206 1.00 20.77 340 LEU F CA 1
ATOM 5234 C C . LEU B 1 340 ? -5.243 -8.221 23.685 1.00 22.15 340 LEU F C 1
ATOM 5235 O O . LEU B 1 340 ? -4.975 -8.357 24.907 1.00 20.65 340 LEU F O 1
ATOM 5240 N N . GLU B 1 341 ? -4.465 -8.697 22.713 1.00 24.29 341 GLU F N 1
ATOM 5241 C CA . GLU B 1 341 ? -3.150 -9.275 22.992 1.00 26.20 341 GLU F CA 1
ATOM 5242 C C . GLU B 1 341 ? -2.173 -8.170 23.125 1.00 25.17 341 GLU F C 1
ATOM 5243 O O . GLU B 1 341 ? -2.256 -7.217 22.371 1.00 25.42 341 GLU F O 1
ATOM 5249 N N . LEU B 1 342 ? -1.231 -8.326 24.045 1.00 24.94 342 LEU F N 1
ATOM 5250 C CA . LEU B 1 342 ? -0.344 -7.251 24.455 1.00 25.60 342 LEU F CA 1
ATOM 5251 C C . LEU B 1 342 ? 1.145 -7.496 24.163 1.00 27.32 342 LEU F C 1
ATOM 5252 O O . LEU B 1 342 ? 1.629 -8.643 24.188 1.00 28.27 342 LEU F O 1
ATOM 5257 N N . ALA B 1 343 ? 1.871 -6.423 23.897 1.00 28.61 343 ALA F N 1
ATOM 5258 C CA . ALA B 1 343 ? 3.298 -6.519 23.664 1.00 28.70 343 ALA F CA 1
ATOM 5259 C C . ALA B 1 343 ? 3.964 -6.994 24.962 1.00 30.26 343 ALA F C 1
ATOM 5260 O O . ALA B 1 343 ? 3.638 -6.521 26.001 1.00 28.30 343 ALA F O 1
ATOM 5262 N N . MET B 1 344 ? 4.851 -7.970 24.856 1.00 32.20 344 MET F N 1
ATOM 5263 C CA . MET B 1 344 ? 5.601 -8.537 25.961 1.00 35.64 344 MET F CA 1
ATOM 5264 C C . MET B 1 344 ? 7.063 -7.997 25.995 1.00 41.70 344 MET F C 1
ATOM 5265 O O . MET B 1 344 ? 7.763 -8.238 26.949 1.00 42.48 344 MET F O 1
ATOM 5270 N N . ASP B 1 345 ? 7.477 -7.266 24.982 1.00 48.89 345 ASP F N 1
ATOM 5271 C CA . ASP B 1 345 ? 8.864 -6.821 24.826 1.00 63.40 345 ASP F CA 1
ATOM 5272 C C . ASP B 1 345 ? 9.200 -5.514 25.535 1.00 71.01 345 ASP F C 1
ATOM 5273 O O . ASP B 1 345 ? 10.007 -4.755 25.015 1.00 83.15 345 ASP F O 1
ATOM 5278 N N . ASP B 1 346 ? 8.579 -5.212 26.671 1.00 80.49 346 ASP F N 1
ATOM 5279 C CA . ASP B 1 346 ? 9.165 -4.261 27.649 1.00 87.55 346 ASP F CA 1
ATOM 5280 C C . ASP B 1 346 ? 8.294 -4.099 28.908 1.00 93.93 346 ASP F C 1
ATOM 5281 O O . ASP B 1 346 ? 7.183 -4.639 29.020 1.00 93.31 346 ASP F O 1
ATOM 5286 N N . VAL B 1 347 ? 8.840 -3.361 29.867 1.00 89.26 347 VAL F N 1
ATOM 5287 C CA . VAL B 1 347 ? 8.213 -3.186 31.169 1.00 86.54 347 VAL F CA 1
ATOM 5288 C C . VAL B 1 347 ? 7.007 -2.268 30.990 1.00 85.20 347 VAL F C 1
ATOM 5289 O O . VAL B 1 347 ? 6.457 -1.755 31.953 1.00 86.39 347 VAL F O 1
#

Radius of gyration: 30.82 Å; Cα contacts (8 Å, |Δi|>4): 1367; chains: 2; bounding box: 74×81×76 Å

Foldseek 3Di:
DAKKKKKKFFALQQVLLVCVVVVVCVPFWEFEKDAQDLVAPPIFTCTIHVRLVVLVHGGPHRSVVSCVSRVRYRYHYDDVVSQQVLQVVLVVVVVVVPFQWDDDPRGMIMTMDDDDPVDDVQVVQVVSQVVSCVVRVTGMFMAMEQADQLSVLRRVVQPDRGYGYDYLVCPCVVFFAPFLCSTPPDDDVVSVVCVVVVQGGLNSLLPDDLVVQCVVPNNPVSVVSNQRSSVHHHRDRHNDDDDDQKDKDKDFDSDFAQDVVVVLVVQLVRQVVRLVVQVVVVWWFFKKKKWWAFPVRPIDIDMDGDPDTHSDSVSNSVVSSVRVVPDPSPGTTGMMMMMTGTDDDDD/DAWKKKKKFFALQQVQLVCVVPVVCPPAWEFEWDQQDLVAPPIATCTTHPNLCVLVHGHPHRSVVSCVSRVPYGYHYDDVVSLQVLLVVLQVVVVVVVFQWAAPDSTMIMTIDDDDPPDDCVVVQVVSQVVSCVPRVTGMFMAMEQADFLSVLQSVVQPDRGYGYDYLVCLCVVFFAAALCSTDPDDDVNRVVCVVVVQGGLNSLLPDDLCVQCVPPNPPRSVVSNCRSSVHHHRDRHNPDDDDQKDKDKDFDSDFAQDVVVVLVVQLVRQVVRLVVVVVVVWWFFKKKKWWAAPVRDIDMDMDGDPDTHSDSVVSSVRSSVRVVPDPRRGTTRMMMMMTGTDPPDD

Organism: Mycolicibacterium smegmatis (strain ATCC 700084 / mc(2)155) (NCBI:txid246196)

Sequence (694 aa):
MTKWVLHVDLDQFLASVELRRRPDLRGQPVIVGGSGDPSEPRKVVTTASYEAREFGVHAGMPLRAAARRCPDATFLPSDPAAYDEASEQVMGLLRDLGHPLEVWGWDEAYLGADLPDESDPVEVAERIRTVVAAETGLSCSVGISDNKQRAKVATGFAKPAGIYVLTEANWMTVMGDRPPDALWGVGPKTTKKLAAMGITTVADLAVTDPSVLTTAFGPSTGLWLLLLAKGGGDTEVSSEPWVPRSRSHVVTFPQDLTERREMDSAVRDLALQTLAEIVEQGRIVTRVAVTVRTSTFYTRTKIRKLPAPSTDAGQIVDTALAVLDQFELDRPVRLLGVRLELAMDDVMTKWVLHVDLDQFLASVELRRRPDLRGQPVIVGGSGDPSEPRKVVTTASYEAREFGVHAGMPLRAAARRCPDATFLPSDPAAYDEASEQVMGLLRDLGHPLEVWGWDEAYLGADLPDESDPVEVAERIRTVVAAETGLSCSVGISDNKQRAKVATGFAKPAGIYVLTEANWMTVMGDRPPDALWGVGPKTTKKLAAMGITTVADLAVTDPSVLTTAFGPSTGLWLLLLAKGGGDTEVSSEPWVPRSRSHVVTFPQDLTERREMDSAVRDLALQTLAEIVEQGRIVTRVAVTVRTSTFYTRTKIRKLPAPSTDAGQIVDTALAVLDQFELDRPVRLLGVRLELAMDDV

Solvent-accessible surface area: 34986 Å² total; per-residue (Å²): 170,69,97,40,0,0,0,3,17,6,2,29,14,11,0,7,3,10,7,76,136,95,85,90,7,120,60,82,15,0,0,0,2,26,68,18,61,43,71,54,70,79,79,69,1,52,13,1,0,52,55,0,107,153,94,31,2,88,67,47,2,52,0,134,7,0,30,122,54,0,109,114,18,41,31,24,67,46,48,82,77,21,2,73,98,0,11,126,61,1,14,34,42,3,115,123,61,70,54,65,3,36,47,113,52,107,26,16,0,5,0,8,3,89,13,58,132,164,33,57,16,51,91,6,0,84,138,4,60,90,55,1,49,77,104,6,36,2,36,0,0,0,0,0,0,57,5,29,15,6,0,48,18,0,4,56,73,7,61,87,54,16,43,61,43,0,26,127,92,37,8,72,124,38,1,4,132,102,73,0,67,39,6,97,76,10,24,104,163,34,32,149,88,0,42,55,27,4,4,49,26,0,35,38,0,4,127,13,84,59,71,33,0,35,121,34,36,22,110,88,69,0,83,91,10,17,87,8,0,99,1,19,22,65,70,136,19,46,58,140,95,164,58,53,127,43,89,40,46,88,62,46,25,109,135,42,23,97,108,71,189,72,2,43,53,17,0,115,80,12,0,57,81,0,8,64,38,0,74,150,86,46,19,69,0,34,86,0,4,0,27,9,57,11,52,79,115,101,45,126,77,79,69,118,144,3,124,56,79,21,57,80,42,42,58,0,12,97,15,0,46,40,1,3,91,109,22,140,67,103,92,53,2,54,10,0,0,3,120,0,48,7,30,76,147,144,124,170,38,157,37,3,0,0,2,16,4,4,28,13,6,0,15,4,9,34,108,123,80,78,96,10,174,63,70,22,0,0,0,0,29,71,17,56,42,61,50,83,77,80,73,1,56,14,1,0,61,55,0,106,153,94,34,2,101,66,45,7,38,0,99,1,0,27,96,55,1,99,126,14,33,27,17,69,49,47,80,65,20,0,68,130,2,8,126,80,1,8,26,36,2,132,115,50,70,54,66,9,44,58,146,26,111,25,15,0,4,0,7,2,104,27,69,94,160,42,74,9,39,109,24,0,90,128,0,61,73,21,0,48,80,111,7,58,4,36,1,0,0,0,0,0,52,6,28,13,5,0,43,16,0,4,50,68,9,64,86,49,16,46,67,47,0,33,126,94,44,9,78,118,34,0,5,132,99,68,1,61,36,5,94,68,8,28,105,164,31,27,147,100,0,34,57,32,1,1,60,32,0,38,41,0,5,124,12,83,62,67,55,0,38,119,44,46,19,115,87,66,0,81,91,6,18,89,4,0,104,0,24,19,71,85,139,23,35,76,139,113,182,67,57,125,42,84,60,46,85,61,43,26,97,130,42,23,96,117,95,207,90,3,44,33,16,0,101,72,10,0,67,84,0,8,64,46,0,74,161,81,58,29,77,0,31,85,0,0,0,21,8,57,16,48,111,112,124,47,134,62,57,67,103,152,4,125,59,82,17,55,81,44,41,58,0,18,97,15,0,48,37,1,0,90,87,16,135,35,106,146,49,1,51,11,0,1,2,73,0,37,8,24,78,131,136,185

B-factor: mean 34.08, std 14.47, range [13.32, 121.83]

Secondary structure (DSSP, 8-state):
-EEEEEEEEETTHHHHHHHHH-GGGTTS-EEE-TTS-TT-TT-B-SEE-HHHHTTT--TT-BHHHHHHH-TTPEEE---HHHHHHHHHHHHHHHHTTSS-EEEETTTEEEEEEEE-TT--HHHHHHHHHHHHHHHHS--EEEEEESSHHHHHHHHHHH-SS-EEE--TTTHHHHHTTS-GGGSTT--HHHHHHHHTTT--SHHHHHTS-HHHHHHHH-TTHHHHHHHHHTT--------PPP--SEEEEEEEEEEEE--HHHHHHHHHHHHHHHHHHHHHTT--EEEEEEEEEETT--EEEEEEEEEEEE--HHHHHHHHHHHHHHS---S-EEEEEEEEEE--S--/-EEEEEEEEETTHHHHHHHHH-GGGTTS-EEE-TTS-TT-TT-B-SEE-HHHHTTT--TT-BHHHHHHH-TTPEEE---HHHHHHHHHHHHHHHHTTSS-EEEEETTEEEEEEEE-TTS-THHHHHHHHHHHHHHHS--EEEEEESSHHHHHHHHHHH-SS-EEE--TTTHHHHHTTS-GGGSTT--HHHHHHHHHTT--SHHHHHTS-HHHHHHHH-TTHHHHHHHHHTT--------SPP--SEEEEEEEEEEEE--HHHHHHHHHHHHHHHHHHHHHTT--EEEEEEEEEETT--EEEEEEEEEEEE--HHHHHHHHHHHHTTS---S-EEEEEEEEEE--S--